Protein AF-A0A957IN04-F1 (afdb_monomer)

Nearest PDB structures (foldseek):
  3pqu-assembly2_B  TM=4.146E-01  e=4.219E-02  Actinobacillus suis
  4o3w-assembly2_B  TM=1.949E-01  e=1.206E-02  Actinobacillus suis
  3q63-assembly2_D  TM=2.835E-01  e=2.648E+00  Mesorhizobium japonicum MAFF 303099
  5zyh-assembly1_A  TM=1.661E-01  e=1.536E+00  Homo sapiens
  5jjd-assembly1_B  TM=1.671E-01  e=2.952E+00  Homo sapiens

Secondary structure (DSSP, 8-state):
-----THHHHHHHHHHHHHHHHHHHHHHHTS-----PPPPHHHHHHHHHHHHHHH-EEEEEEEEEEEEPPPSSGGGTTPPPEEEEEEEEEEEETTTTEEEEEEEESS---GGGSEEEEEETTEEEEEETTSPPEE-SS-GGGTSS---GGGGGGGEEEEEEEEEEEEEETTEEEEEEEEEEEE-HHHHHHHHHHHHHHHHHHHSS--TT--TTHHHHHHT-EEEEEEEE-TTS-EEEEEEEEEEPP-SSS--EEEEEEEEEE---HHHHHHHT--TTT-HHHHHHHHHHHHHHHTTTTHHHHHHHHHHHHHHHHHGGGTTSHHHHHHHHHHHHHHHHHHHHHHHHHHHHHHHHHHHHHHHHHHHHHHHHHHHHHHHHHHS----TTS-TT--------PPPP--

pLDDT: mean 75.29, std 16.5, range [38.5, 97.94]

Foldseek 3Di:
DDDDDPVVVVVLVVVVVVVVVVVVVVVVVPPPPPPPDPQDLLRLLVVQLVLLVLLQWWKKKKKKWKWFDFDDDPVCVPPHIDIWIKIKIKIGHNVQQKIKMWIAGHDDDPSLQTWIWIDGPQWIWIDHRPDDTHTDPDRVVVCDDPVDPSVQSVQWAPKDWPAWDWDDDPNDIWIWTKIKTWGQLQVVLVVNVVVQVVVCVVPVDGDDPDDPCVSVQSNPKIKMKMFIATPVSHTQKIWMWIWTCQDPRTHIMIMIMIMGMDDRNVVSSVLCPDDCVRPVPSVCVSVVVVCVPPVPVPVVVVVVVVVVVVVCSVCVVVVPDPVSVVVVVVVVVVVVVPVVVVVVVVVVVVVVVVVVVVVVVVVVVVVVVVVVVVVVVVPDDPDDVPDDPPPDDDDDDDDDDDDD

Structure (mmCIF, N/CA/C/O backbone):
data_AF-A0A957IN04-F1
#
_entry.id   AF-A0A957IN04-F1
#
loop_
_atom_site.group_PDB
_atom_site.id
_atom_site.type_symbol
_atom_site.label_atom_id
_atom_site.label_alt_id
_atom_site.label_comp_id
_atom_site.label_asym_id
_atom_site.label_entity_id
_atom_site.label_seq_id
_atom_site.pdbx_PDB_ins_code
_atom_site.Cartn_x
_atom_site.Cartn_y
_atom_site.Cartn_z
_atom_site.occupancy
_atom_site.B_iso_or_equiv
_atom_site.auth_seq_id
_atom_site.auth_comp_id
_atom_site.auth_asym_id
_atom_site.auth_atom_id
_atom_site.pdbx_PDB_model_num
ATOM 1 N N . MET A 1 1 ? -44.283 29.683 58.180 1.00 41.00 1 MET A N 1
ATOM 2 C CA . MET A 1 1 ? -43.416 28.486 58.233 1.00 41.00 1 MET A CA 1
ATOM 3 C C . MET A 1 1 ? -44.244 27.278 57.811 1.00 41.00 1 MET A C 1
ATOM 5 O O . MET A 1 1 ? -45.027 26.793 58.610 1.00 41.00 1 MET A O 1
ATOM 9 N N . PHE A 1 2 ? -44.159 26.854 56.546 1.00 43.94 2 PHE A N 1
ATOM 10 C CA . PHE A 1 2 ? -44.842 25.647 56.056 1.00 43.94 2 PHE A CA 1
ATOM 11 C C . PHE A 1 2 ? -43.823 24.509 55.990 1.00 43.94 2 PHE A C 1
ATOM 13 O O . PHE A 1 2 ? -42.879 24.555 55.201 1.00 43.94 2 PHE A O 1
ATOM 20 N N . ASN A 1 3 ? -44.003 23.530 56.871 1.00 47.72 3 ASN A N 1
ATOM 21 C CA . ASN A 1 3 ? -43.130 22.378 57.038 1.00 47.72 3 ASN A CA 1
ATOM 22 C C . ASN A 1 3 ? -43.321 21.441 55.830 1.00 47.72 3 ASN A C 1
ATOM 24 O O . ASN A 1 3 ? -44.349 20.777 55.708 1.00 47.72 3 ASN A O 1
ATOM 28 N N . ARG A 1 4 ? -42.384 21.446 54.872 1.00 50.44 4 ARG A N 1
ATOM 29 C CA . ARG A 1 4 ? -42.437 20.538 53.715 1.00 50.44 4 ARG A CA 1
ATOM 30 C C . ARG A 1 4 ? -42.126 19.118 54.185 1.00 50.44 4 ARG A C 1
ATOM 32 O O . ARG A 1 4 ? -41.017 18.842 54.634 1.00 50.44 4 ARG A O 1
ATOM 39 N N . HIS A 1 5 ? -43.121 18.242 54.062 1.00 53.00 5 HIS A N 1
ATOM 40 C CA . HIS A 1 5 ? -43.076 16.844 54.473 1.00 53.00 5 HIS A CA 1
ATOM 41 C C . HIS A 1 5 ? -41.862 16.086 53.890 1.00 53.00 5 HIS A C 1
ATOM 43 O O . HIS A 1 5 ? -41.675 16.081 52.670 1.00 53.00 5 HIS A O 1
ATOM 49 N N . PRO A 1 6 ? -41.078 15.371 54.721 1.00 58.12 6 PRO A N 1
ATOM 50 C CA . PRO A 1 6 ? -39.941 14.558 54.272 1.00 58.12 6 PRO A CA 1
ATOM 51 C C . PRO A 1 6 ? -40.350 13.395 53.351 1.00 58.12 6 PRO A C 1
ATOM 53 O O . PRO A 1 6 ? -39.536 12.932 52.554 1.00 58.12 6 PRO A O 1
ATOM 56 N N . GLN A 1 7 ? -41.623 12.983 53.375 1.00 57.06 7 GLN A N 1
ATOM 57 C CA . GLN A 1 7 ? -42.146 11.931 52.498 1.00 57.06 7 GLN A CA 1
ATOM 58 C C . GLN A 1 7 ? -42.123 12.303 51.008 1.00 57.06 7 GLN A C 1
ATOM 60 O O . GLN A 1 7 ? -41.959 11.428 50.162 1.00 57.06 7 GLN A O 1
ATOM 65 N N . GLN A 1 8 ? -42.187 13.592 50.655 1.00 57.28 8 GLN A N 1
ATOM 66 C CA . GLN A 1 8 ? -42.202 14.002 49.246 1.00 57.28 8 GLN A CA 1
ATOM 67 C C . GLN A 1 8 ? -40.839 13.808 48.553 1.00 57.28 8 GLN A C 1
ATOM 69 O O . GLN A 1 8 ? -40.781 13.615 47.341 1.00 57.28 8 GLN A O 1
ATOM 74 N N . LYS A 1 9 ? -39.734 13.818 49.317 1.00 56.03 9 LYS A N 1
ATOM 75 C CA . LYS A 1 9 ? -38.379 13.606 48.779 1.00 56.03 9 LYS A CA 1
ATOM 76 C C . LYS A 1 9 ? -38.093 12.134 48.467 1.00 56.03 9 LYS A C 1
ATOM 78 O O . LYS A 1 9 ? -37.394 11.858 47.496 1.00 56.03 9 LYS A O 1
ATOM 83 N N . GLN A 1 10 ? -38.646 11.204 49.250 1.00 63.47 10 GLN A N 1
ATOM 84 C CA . GLN A 1 10 ? -38.440 9.761 49.061 1.00 63.47 10 GLN A CA 1
ATOM 85 C C . GLN A 1 10 ? -39.217 9.210 47.859 1.00 63.47 10 GLN A C 1
ATOM 87 O O . GLN A 1 10 ? -38.678 8.405 47.099 1.00 63.47 10 GLN A O 1
ATOM 92 N N . VAL A 1 11 ? -40.438 9.704 47.627 1.00 67.88 11 VAL A N 1
ATOM 93 C CA . VAL A 1 11 ? -41.235 9.341 46.440 1.00 67.88 11 VAL A CA 1
ATOM 94 C C . VAL A 1 11 ? -40.554 9.820 45.151 1.00 67.88 11 VAL A C 1
ATOM 96 O O . VAL A 1 11 ? -40.585 9.138 44.134 1.00 67.88 11 VAL A O 1
ATOM 99 N N . PHE A 1 12 ? -39.861 10.963 45.193 1.00 63.31 12 PHE A N 1
ATOM 100 C CA . PHE A 1 12 ? -39.153 11.488 44.024 1.00 63.31 12 PHE A CA 1
ATOM 101 C C . PHE A 1 12 ? -37.894 10.674 43.670 1.00 63.31 12 PHE A C 1
ATOM 103 O O . PHE A 1 12 ? -37.643 10.424 42.496 1.00 63.31 12 PHE A O 1
ATOM 110 N N . HIS A 1 13 ? -37.126 10.212 44.667 1.00 67.19 13 HIS A N 1
ATOM 111 C CA . HIS A 1 13 ? -35.928 9.387 44.433 1.00 67.19 13 HIS A CA 1
ATOM 112 C C . HIS A 1 13 ? -36.269 7.987 43.911 1.00 67.19 13 HIS A C 1
ATOM 114 O O . HIS A 1 13 ? -35.572 7.462 43.047 1.00 67.19 13 HIS A O 1
ATOM 120 N N . THR A 1 14 ? -37.352 7.391 44.411 1.00 73.44 14 THR A N 1
ATOM 121 C CA . THR A 1 14 ? -37.814 6.068 43.960 1.00 73.44 14 THR A CA 1
ATOM 122 C C . THR A 1 14 ? -38.352 6.113 42.532 1.00 73.44 14 THR A C 1
ATOM 124 O O . THR A 1 14 ? -38.001 5.252 41.729 1.00 73.44 14 THR A O 1
ATOM 127 N N . LEU A 1 15 ? -39.110 7.154 42.172 1.00 70.88 15 LEU A N 1
ATOM 128 C CA . LEU A 1 15 ? -39.570 7.352 40.794 1.00 70.88 15 LEU A CA 1
ATOM 129 C C . LEU A 1 15 ? -38.396 7.591 39.825 1.00 70.88 15 LEU A C 1
ATOM 131 O O . LEU A 1 15 ? -38.400 7.074 38.711 1.00 70.88 15 LEU A O 1
ATOM 135 N N . LEU A 1 16 ? -37.368 8.329 40.263 1.00 65.62 16 LEU A N 1
ATOM 136 C CA . LEU A 1 16 ? -36.158 8.597 39.479 1.00 65.62 16 LEU A CA 1
ATOM 137 C C . LEU A 1 16 ? -35.373 7.312 39.181 1.00 65.62 16 LEU A C 1
ATOM 139 O O . LEU A 1 16 ? -34.995 7.086 38.036 1.00 65.62 16 LEU A O 1
ATOM 143 N N . LEU A 1 17 ? -35.166 6.459 40.188 1.00 74.62 17 LEU A N 1
ATOM 144 C CA . LEU A 1 17 ? -34.492 5.167 40.021 1.00 74.62 17 LEU A CA 1
ATOM 145 C C . LEU A 1 17 ? -35.247 4.247 39.057 1.00 74.62 17 LEU A C 1
ATOM 147 O O . LEU A 1 17 ? -34.619 3.596 38.228 1.00 74.62 17 LEU A O 1
ATOM 151 N N . PHE A 1 18 ? -36.581 4.239 39.109 1.00 74.06 18 PHE A N 1
ATOM 152 C CA . PHE A 1 18 ? -37.403 3.458 38.182 1.00 74.06 18 PHE A CA 1
ATOM 153 C C . PHE A 1 18 ? -37.329 3.967 36.741 1.00 74.06 18 PHE A C 1
ATOM 155 O O . PHE A 1 18 ? -37.261 3.163 35.815 1.00 74.06 18 PHE A O 1
ATOM 162 N N . ILE A 1 19 ? -37.304 5.286 36.539 1.00 71.75 19 ILE A N 1
ATOM 163 C CA . ILE A 1 19 ? -37.141 5.872 35.203 1.00 71.75 19 ILE A CA 1
ATOM 164 C C . ILE A 1 19 ? -35.739 5.575 34.666 1.00 71.75 19 ILE A C 1
ATOM 166 O O . ILE A 1 19 ? -35.604 5.199 33.507 1.00 71.75 19 ILE A O 1
ATOM 170 N N . LEU A 1 20 ? -34.704 5.682 35.502 1.00 69.38 20 LEU A N 1
ATOM 171 C CA . LEU A 1 20 ? -33.326 5.409 35.094 1.00 69.38 20 LEU A CA 1
ATOM 172 C C . LEU A 1 20 ? -33.128 3.926 34.750 1.00 69.38 20 LEU A C 1
ATOM 174 O O . LEU A 1 20 ? -32.541 3.614 33.719 1.00 69.38 20 LEU A O 1
ATOM 178 N N . ALA A 1 21 ? -33.696 3.022 35.553 1.00 74.12 21 ALA A N 1
ATOM 179 C CA . ALA A 1 21 ? -33.711 1.591 35.269 1.00 74.12 21 ALA A CA 1
ATOM 180 C C . ALA A 1 21 ? -34.519 1.264 34.004 1.00 74.12 21 ALA A C 1
ATOM 182 O O . ALA A 1 21 ? -34.068 0.465 33.194 1.00 74.12 21 ALA A O 1
ATOM 183 N N . GLY A 1 22 ? -35.673 1.906 33.794 1.00 72.88 22 GLY A N 1
ATOM 184 C CA . GLY A 1 22 ? -36.505 1.714 32.602 1.00 72.88 22 GLY A CA 1
ATOM 185 C C . GLY A 1 22 ? -35.842 2.210 31.316 1.00 72.88 22 GLY A C 1
ATOM 186 O O . GLY A 1 22 ? -35.911 1.534 30.294 1.00 72.88 22 GLY A O 1
ATOM 187 N N . VAL A 1 23 ? -35.141 3.346 31.369 1.00 70.62 23 VAL A N 1
ATOM 188 C CA . VAL A 1 23 ? -34.337 3.850 30.244 1.00 70.62 23 VAL A CA 1
ATOM 189 C C . VAL A 1 23 ? -33.183 2.898 29.950 1.00 70.62 23 VAL A C 1
ATOM 191 O O . VAL A 1 23 ? -32.968 2.566 28.790 1.00 70.62 23 VAL A O 1
ATOM 194 N N . LEU A 1 24 ? -32.494 2.400 30.980 1.00 66.88 24 LEU A N 1
ATOM 195 C CA . LEU A 1 24 ? -31.391 1.452 30.818 1.00 66.88 24 LEU A CA 1
ATOM 196 C C . LEU A 1 24 ? -31.878 0.108 30.249 1.00 66.88 24 LEU A C 1
ATOM 198 O O . LEU A 1 24 ? -31.228 -0.457 29.377 1.00 66.88 24 LEU A O 1
ATOM 202 N N . LEU A 1 25 ? -33.060 -0.359 30.660 1.00 68.88 25 LEU A N 1
ATOM 203 C CA . LEU A 1 25 ? -33.671 -1.590 30.153 1.00 68.88 25 LEU A CA 1
ATOM 204 C C . LEU A 1 25 ? -34.158 -1.447 28.700 1.00 68.88 25 LEU A C 1
ATOM 206 O O . LEU A 1 25 ? -33.911 -2.334 27.890 1.00 68.88 25 LEU A O 1
ATOM 210 N N . CYS A 1 26 ? -34.789 -0.319 28.344 1.00 62.50 26 CYS A N 1
ATOM 211 C CA . CYS A 1 26 ? -35.135 -0.006 26.952 1.00 62.50 26 CYS A CA 1
ATOM 212 C C . CYS A 1 26 ? -33.887 0.121 26.069 1.00 62.50 26 CYS A C 1
ATOM 214 O O . CYS A 1 26 ? -33.928 -0.274 24.909 1.00 62.50 26 CYS A O 1
ATOM 216 N N . PHE A 1 27 ? -32.778 0.627 26.613 1.00 58.69 27 PHE A N 1
ATOM 217 C CA . PHE A 1 27 ? -31.505 0.714 25.899 1.00 58.69 27 PHE A CA 1
ATOM 218 C C . PHE A 1 27 ? -30.914 -0.677 25.625 1.00 58.69 27 PHE A C 1
ATOM 220 O O . PHE A 1 27 ? -30.469 -0.942 24.515 1.00 58.69 27 PHE A O 1
ATOM 227 N N . VAL A 1 28 ? -30.986 -1.595 26.599 1.00 58.12 28 VAL A N 1
ATOM 228 C CA . VAL A 1 28 ? -30.556 -2.998 26.435 1.00 58.12 28 VAL A CA 1
ATOM 229 C C . VAL A 1 28 ? -31.433 -3.748 25.425 1.00 58.12 28 VAL A C 1
ATOM 231 O O . VAL A 1 28 ? -30.924 -4.571 24.674 1.00 58.12 28 VAL A O 1
ATOM 234 N N . TRP A 1 29 ? -32.733 -3.448 25.363 1.00 52.91 29 TRP A N 1
ATOM 235 C CA . TRP A 1 29 ? -33.657 -4.056 24.394 1.00 52.91 29 TRP A CA 1
ATOM 236 C C . TRP A 1 29 ? -33.545 -3.497 22.971 1.00 52.91 29 TRP A C 1
ATOM 238 O O . TRP A 1 29 ? -33.971 -4.159 22.030 1.00 52.91 29 TRP A O 1
ATOM 248 N N . GLN A 1 30 ? -32.982 -2.298 22.805 1.00 44.50 30 GLN A N 1
ATOM 249 C CA . GLN A 1 30 ? -32.695 -1.713 21.491 1.00 44.50 30 GLN A CA 1
ATOM 250 C C . GLN A 1 30 ? -31.316 -2.081 20.948 1.00 44.50 30 GLN A C 1
ATOM 252 O O . GLN A 1 30 ? -31.015 -1.727 19.809 1.00 44.50 30 GLN A O 1
ATOM 257 N N . LEU A 1 31 ? -30.487 -2.793 21.719 1.00 45.50 31 LEU A N 1
ATOM 258 C CA . LEU A 1 31 ? -29.291 -3.398 21.154 1.00 45.50 31 LEU A CA 1
ATOM 259 C C . LEU A 1 31 ? -29.764 -4.430 20.127 1.00 45.50 31 LEU A C 1
ATOM 261 O O . LEU A 1 31 ? -30.459 -5.375 20.513 1.00 45.50 31 LEU A O 1
ATOM 265 N N . PRO A 1 32 ? -29.449 -4.254 18.831 1.00 40.72 32 PRO A N 1
ATOM 266 C CA . PRO A 1 32 ? -29.736 -5.289 17.862 1.00 40.72 32 PRO A CA 1
ATOM 267 C C . PRO A 1 32 ? -29.052 -6.551 18.385 1.00 40.72 32 PRO A C 1
ATOM 269 O O . PRO A 1 32 ? -27.839 -6.565 18.599 1.00 40.72 32 PRO A O 1
ATOM 272 N N . MET A 1 33 ? -29.838 -7.597 18.651 1.00 42.28 33 MET A N 1
ATOM 273 C CA . MET A 1 33 ? -29.318 -8.957 18.658 1.00 42.28 33 MET A CA 1
ATOM 274 C C . MET A 1 33 ? -28.765 -9.149 17.251 1.00 42.28 33 MET A C 1
ATOM 276 O O . MET A 1 33 ? -29.520 -9.473 16.337 1.00 42.28 33 MET A O 1
ATOM 280 N N . ALA A 1 34 ? -27.493 -8.800 17.062 1.00 42.94 34 ALA A N 1
ATOM 281 C CA . ALA A 1 34 ? -26.789 -8.972 15.814 1.00 42.94 34 ALA A CA 1
ATOM 282 C C . ALA A 1 34 ? -26.789 -10.474 15.558 1.00 42.94 34 ALA A C 1
ATOM 284 O O . ALA A 1 34 ? -26.017 -11.224 16.156 1.00 42.94 34 ALA A O 1
ATOM 285 N N . GLN A 1 35 ? -27.736 -10.928 14.741 1.00 38.50 35 GLN A N 1
ATOM 286 C CA . GLN A 1 35 ? -27.555 -12.182 14.047 1.00 38.50 35 GLN A CA 1
ATOM 287 C C . GLN A 1 35 ? -26.264 -11.988 13.259 1.00 38.50 35 GLN A C 1
ATOM 289 O O . GLN A 1 35 ? -26.112 -10.983 12.563 1.00 38.50 35 GLN A O 1
ATOM 294 N N . ALA A 1 36 ? -25.285 -12.853 13.510 1.00 43.59 36 ALA A N 1
ATOM 295 C CA . ALA A 1 36 ? -24.046 -12.866 12.759 1.00 43.59 36 ALA A CA 1
ATOM 296 C C . ALA A 1 36 ? -24.399 -13.324 11.342 1.00 43.59 36 ALA A C 1
ATOM 298 O O . ALA A 1 36 ? -24.334 -14.511 11.039 1.00 43.59 36 ALA A O 1
ATOM 299 N N . ASP A 1 37 ? -24.883 -12.391 10.523 1.00 54.25 37 ASP A N 1
ATOM 300 C CA . ASP A 1 37 ? -24.938 -12.576 9.083 1.00 54.25 37 ASP A CA 1
ATOM 301 C C . ASP A 1 37 ? -23.511 -12.870 8.611 1.00 54.25 37 ASP A C 1
ATOM 303 O O . ASP A 1 37 ? -22.544 -12.292 9.123 1.00 54.25 37 ASP A O 1
ATOM 307 N N . GLU A 1 38 ? -23.374 -13.805 7.671 1.00 66.50 38 GLU A N 1
ATOM 308 C CA . GLU A 1 38 ? -22.085 -14.077 7.043 1.00 66.50 38 GLU A CA 1
ATOM 309 C C . GLU A 1 38 ? -21.549 -12.768 6.458 1.00 66.50 38 GLU A C 1
ATOM 311 O O . GLU A 1 38 ? -22.226 -12.099 5.670 1.00 66.50 38 GLU A O 1
ATOM 316 N N . ALA A 1 39 ? -20.356 -12.371 6.907 1.00 77.81 39 ALA A N 1
ATOM 317 C CA . ALA A 1 39 ? -19.742 -11.128 6.479 1.00 77.81 39 ALA A CA 1
ATOM 318 C C . ALA A 1 39 ? -19.610 -11.131 4.954 1.00 77.81 39 ALA A C 1
ATOM 320 O O . ALA A 1 39 ? -19.131 -12.099 4.359 1.00 77.81 39 ALA A O 1
ATOM 321 N N . THR A 1 40 ? -20.032 -10.047 4.310 1.00 86.38 40 THR A N 1
ATOM 322 C CA . THR A 1 40 ? -19.880 -9.939 2.859 1.00 86.38 40 THR A CA 1
ATOM 323 C C . THR A 1 40 ? -18.392 -9.887 2.497 1.00 86.38 40 THR A C 1
ATOM 325 O O . THR A 1 40 ? -17.592 -9.383 3.291 1.00 86.38 40 THR A O 1
ATOM 328 N N . PRO A 1 41 ? -17.978 -10.326 1.293 1.00 88.12 41 PRO A N 1
ATOM 329 C CA . PRO A 1 41 ? -16.576 -10.236 0.871 1.00 88.12 41 PRO A CA 1
ATOM 330 C C . PRO A 1 41 ? -15.987 -8.820 1.015 1.00 88.12 41 PRO A C 1
ATOM 332 O O . PRO A 1 41 ? -14.833 -8.647 1.399 1.00 88.12 41 PRO A O 1
ATOM 335 N N . GLN A 1 42 ? -16.810 -7.792 0.788 1.00 84.94 42 GLN A N 1
ATOM 336 C CA . GLN A 1 42 ? -16.463 -6.387 1.006 1.00 84.94 42 GLN A CA 1
ATOM 337 C C . GLN A 1 42 ? -16.123 -6.100 2.476 1.00 84.94 42 GLN A C 1
ATOM 339 O O . GLN A 1 42 ? -15.127 -5.438 2.762 1.00 84.94 42 GLN A O 1
ATOM 344 N N . GLN A 1 43 ? -16.935 -6.599 3.413 1.00 84.56 43 GLN A N 1
ATOM 345 C CA . GLN A 1 43 ? -16.684 -6.451 4.847 1.00 84.56 43 GLN A CA 1
ATOM 346 C C . GLN A 1 43 ? -15.423 -7.201 5.274 1.00 84.56 43 GLN A C 1
ATOM 348 O O . GLN A 1 43 ? -14.658 -6.667 6.072 1.00 84.56 43 GLN A O 1
ATOM 353 N N . VAL A 1 44 ? -15.176 -8.389 4.713 1.00 88.19 44 VAL A N 1
ATOM 354 C CA . VAL A 1 44 ? -13.981 -9.185 5.020 1.00 88.19 44 VAL A CA 1
ATOM 355 C C . VAL A 1 44 ? -12.703 -8.462 4.591 1.00 88.19 44 VAL A C 1
ATOM 357 O O . VAL A 1 44 ? -11.786 -8.340 5.397 1.00 88.19 44 VAL A O 1
ATOM 360 N N . ILE A 1 45 ? -12.638 -7.917 3.371 1.00 88.12 45 ILE A N 1
ATOM 361 C CA . ILE A 1 45 ? -11.457 -7.156 2.923 1.00 88.12 45 ILE A CA 1
ATOM 362 C C . ILE A 1 45 ? -11.266 -5.877 3.748 1.00 88.12 45 ILE A C 1
ATOM 364 O O . ILE A 1 45 ? -10.145 -5.575 4.161 1.00 88.12 45 ILE A O 1
ATOM 368 N N . ALA A 1 46 ? -12.345 -5.141 4.030 1.00 85.94 46 ALA A N 1
ATOM 369 C CA . ALA A 1 46 ? -12.272 -3.946 4.8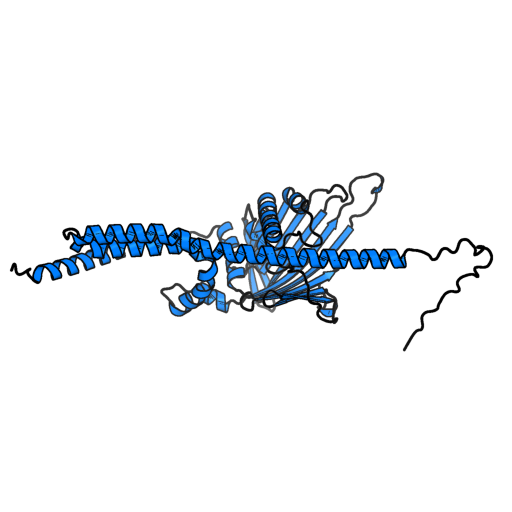70 1.00 85.94 46 ALA A CA 1
ATOM 370 C C . ALA A 1 46 ? -11.769 -4.279 6.285 1.00 85.94 46 ALA A C 1
ATOM 372 O O . ALA A 1 46 ? -10.938 -3.559 6.843 1.00 85.94 46 ALA A O 1
ATOM 373 N N . GLN A 1 47 ? -12.229 -5.400 6.845 1.00 87.31 47 GLN A N 1
ATOM 374 C CA . GLN A 1 47 ? -11.764 -5.909 8.127 1.00 87.31 47 GLN A CA 1
ATOM 375 C C . GLN A 1 47 ? -10.296 -6.338 8.062 1.00 87.31 47 GLN A C 1
ATOM 377 O O . GLN A 1 47 ? -9.544 -5.981 8.958 1.00 87.31 47 GLN A O 1
ATOM 382 N N . ALA A 1 48 ? -9.863 -7.040 7.015 1.00 89.88 48 ALA A N 1
ATOM 383 C CA . ALA A 1 48 ? -8.472 -7.455 6.844 1.00 89.88 48 ALA A CA 1
ATO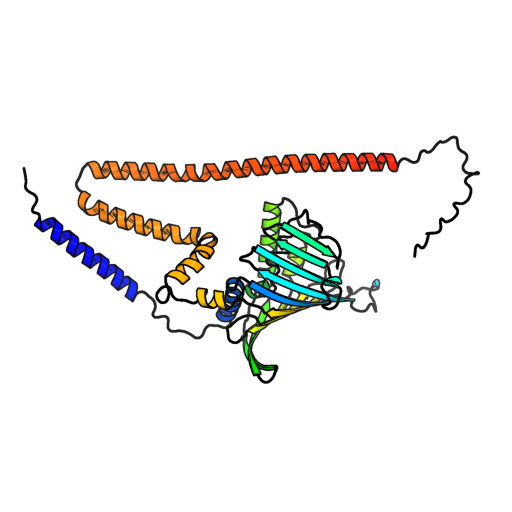M 384 C C . ALA A 1 48 ? -7.518 -6.254 6.786 1.00 89.88 48 ALA A C 1
ATOM 386 O O . ALA A 1 48 ? -6.481 -6.245 7.453 1.00 89.88 48 ALA A O 1
ATOM 387 N N . TRP A 1 49 ? -7.896 -5.205 6.044 1.00 88.12 49 TRP A N 1
ATOM 388 C CA . TRP A 1 49 ? -7.161 -3.941 6.033 1.00 88.12 49 TRP A CA 1
ATOM 389 C C . TRP A 1 49 ? -7.086 -3.345 7.441 1.00 88.12 49 TRP A C 1
ATOM 391 O O . TRP A 1 49 ? -5.992 -3.054 7.922 1.00 88.12 49 TRP A O 1
ATOM 401 N N . GLN A 1 50 ? -8.222 -3.233 8.135 1.00 85.38 50 GLN A N 1
ATOM 402 C CA . GLN A 1 50 ? -8.277 -2.683 9.490 1.00 85.38 50 GLN A CA 1
ATOM 403 C C . GLN A 1 50 ? -7.434 -3.495 10.485 1.00 85.38 50 GLN A C 1
ATOM 405 O O . GLN A 1 50 ? -6.681 -2.910 11.255 1.00 85.38 50 GLN A O 1
ATOM 410 N N . LEU A 1 51 ? -7.489 -4.828 10.433 1.00 88.56 51 LEU A N 1
ATOM 411 C CA . LEU A 1 51 ? -6.700 -5.725 11.280 1.00 88.56 51 LEU A CA 1
ATOM 412 C C . LEU A 1 51 ? -5.195 -5.541 11.057 1.00 88.56 51 LEU A C 1
ATOM 414 O O . LEU A 1 51 ? -4.435 -5.496 12.025 1.00 88.56 51 LEU A O 1
ATOM 418 N N . ALA A 1 52 ? -4.766 -5.370 9.804 1.00 87.94 52 ALA A N 1
ATOM 419 C CA . ALA A 1 52 ? -3.381 -5.036 9.487 1.00 87.94 52 ALA A CA 1
ATOM 420 C C . ALA A 1 52 ? -2.979 -3.656 10.039 1.00 87.94 52 ALA A C 1
ATOM 422 O O . ALA A 1 52 ? -1.877 -3.497 10.559 1.00 87.94 52 ALA A O 1
ATOM 423 N N . GLN A 1 53 ? -3.869 -2.656 9.985 1.00 83.75 53 GLN A N 1
ATOM 424 C CA . GLN A 1 53 ? -3.595 -1.350 10.594 1.00 83.75 53 GLN A CA 1
ATOM 425 C C . GLN A 1 53 ? -3.519 -1.442 12.131 1.00 83.75 53 GLN A C 1
ATOM 427 O O . GLN A 1 53 ? -2.645 -0.814 12.735 1.00 83.75 53 GLN A O 1
ATOM 432 N N . ASP A 1 54 ? -4.406 -2.230 12.743 1.00 84.50 54 ASP A N 1
ATOM 433 C CA . ASP A 1 54 ? -4.552 -2.396 14.192 1.00 84.50 54 ASP A CA 1
ATOM 434 C C . ASP A 1 54 ? -3.447 -3.255 14.809 1.00 84.50 54 ASP A C 1
ATOM 436 O O . ASP A 1 54 ? -3.109 -3.060 15.981 1.00 84.50 54 ASP A O 1
ATOM 440 N N . SER A 1 55 ? -2.824 -4.154 14.037 1.00 89.81 55 SER A N 1
ATOM 441 C CA . SER A 1 55 ? -1.613 -4.850 14.485 1.00 89.81 55 SER A CA 1
ATOM 442 C C . SER A 1 55 ? -0.533 -3.843 14.884 1.00 89.81 55 SER A C 1
ATOM 444 O O . SER A 1 55 ? 0.274 -4.111 15.768 1.00 89.81 55 SER A O 1
ATOM 446 N N . GLY A 1 56 ? -0.512 -2.661 14.257 1.00 84.94 56 GLY A N 1
ATOM 447 C CA . GLY A 1 56 ? 0.435 -1.582 14.520 1.00 84.94 56 GLY A CA 1
ATOM 448 C C . GLY A 1 56 ? 1.878 -1.889 14.128 1.00 84.94 56 GLY A C 1
ATOM 449 O O . GLY A 1 56 ? 2.653 -0.954 13.983 1.00 84.94 56 GLY A O 1
ATOM 450 N N . ARG A 1 57 ? 2.232 -3.159 13.925 1.00 90.88 57 ARG A N 1
ATOM 451 C CA . ARG A 1 57 ? 3.538 -3.608 13.461 1.00 90.88 57 ARG A CA 1
ATOM 452 C C . ARG A 1 57 ? 3.382 -4.746 12.467 1.00 90.88 57 ARG A C 1
ATOM 454 O O . ARG A 1 57 ? 2.619 -5.681 12.731 1.00 90.88 57 ARG A O 1
ATOM 461 N N . TYR A 1 58 ? 4.089 -4.647 11.350 1.00 92.69 58 TYR A N 1
ATOM 462 C CA . TYR A 1 58 ? 4.173 -5.666 10.306 1.00 92.69 58 TYR A CA 1
ATOM 463 C C . TYR A 1 58 ? 5.355 -5.374 9.378 1.00 92.69 58 TYR A C 1
ATOM 465 O O . TYR A 1 58 ? 5.939 -4.290 9.402 1.00 92.69 58 TYR A O 1
ATOM 473 N N . ALA A 1 59 ? 5.713 -6.362 8.569 1.00 94.12 59 ALA A N 1
ATOM 474 C CA . ALA A 1 59 ? 6.702 -6.242 7.513 1.00 94.12 59 ALA A CA 1
ATOM 475 C C . ALA A 1 59 ? 6.110 -6.738 6.195 1.00 94.12 59 ALA A C 1
ATOM 477 O O . ALA A 1 59 ? 5.166 -7.536 6.196 1.00 94.12 59 ALA A O 1
ATOM 478 N N . PHE A 1 60 ? 6.657 -6.259 5.085 1.00 93.38 60 PHE A N 1
ATOM 479 C CA . PHE A 1 60 ? 6.280 -6.749 3.774 1.00 93.38 60 PHE A CA 1
ATOM 480 C C . PHE A 1 60 ? 7.426 -6.667 2.772 1.00 93.38 60 PHE A C 1
ATOM 482 O O . PHE A 1 60 ? 8.201 -5.712 2.776 1.00 93.38 60 PHE A O 1
ATOM 489 N N . ASP A 1 61 ? 7.478 -7.656 1.889 1.00 94.44 61 ASP A N 1
ATOM 490 C CA . ASP A 1 61 ? 8.360 -7.695 0.729 1.00 94.44 61 ASP A CA 1
ATOM 491 C C . ASP A 1 61 ? 7.507 -7.504 -0.518 1.00 94.44 61 ASP A C 1
ATOM 493 O O . ASP A 1 61 ? 6.435 -8.089 -0.628 1.00 94.44 61 ASP A O 1
ATOM 497 N N . SER A 1 62 ? 7.951 -6.671 -1.448 1.00 92.12 62 SER A N 1
ATOM 498 C CA . SER A 1 62 ? 7.243 -6.338 -2.677 1.00 92.12 62 SER A CA 1
ATOM 499 C C . SER A 1 62 ? 8.149 -6.463 -3.886 1.00 92.12 62 SER A C 1
ATOM 501 O O . SER A 1 62 ? 9.294 -6.016 -3.870 1.00 92.12 62 SER A O 1
ATOM 503 N N . GLN A 1 63 ? 7.601 -7.006 -4.962 1.00 94.19 63 GLN A N 1
ATOM 504 C CA . GLN A 1 63 ? 8.205 -7.013 -6.281 1.00 94.19 63 GLN A CA 1
ATOM 505 C C . GLN A 1 63 ? 7.300 -6.258 -7.249 1.00 94.19 63 GLN A C 1
ATOM 507 O O . GLN A 1 63 ? 6.084 -6.455 -7.263 1.00 94.19 63 GLN A O 1
ATOM 512 N N . ILE A 1 64 ? 7.912 -5.402 -8.057 1.00 91.56 64 ILE A N 1
ATOM 513 C CA . ILE A 1 64 ? 7.255 -4.597 -9.077 1.00 91.56 64 ILE A CA 1
ATOM 514 C C . ILE A 1 64 ? 7.879 -4.972 -10.413 1.00 91.56 64 ILE A C 1
ATOM 516 O O . ILE A 1 64 ? 9.067 -4.743 -10.629 1.00 91.56 64 ILE A O 1
ATOM 520 N N . ASP A 1 65 ? 7.087 -5.561 -11.296 1.00 94.69 65 ASP A N 1
ATOM 521 C CA . ASP A 1 65 ? 7.453 -5.839 -12.679 1.00 94.69 65 ASP A CA 1
ATOM 522 C C . ASP A 1 65 ? 6.710 -4.847 -13.573 1.00 94.69 65 ASP A C 1
ATOM 524 O O . ASP A 1 65 ? 5.484 -4.857 -13.631 1.00 94.69 65 ASP A O 1
ATOM 528 N N . GLN A 1 66 ? 7.443 -3.978 -14.259 1.00 92.50 66 GLN A N 1
ATOM 529 C CA . GLN A 1 66 ? 6.898 -2.952 -15.138 1.00 92.50 66 GLN A CA 1
ATOM 530 C C . GLN A 1 66 ? 7.330 -3.217 -16.579 1.00 92.50 66 GLN A C 1
ATOM 532 O O . GLN A 1 66 ? 8.514 -3.390 -16.863 1.00 92.50 66 GLN A O 1
ATOM 537 N N . THR A 1 67 ? 6.378 -3.180 -17.505 1.00 94.81 67 THR A N 1
ATOM 538 C CA . THR A 1 67 ? 6.628 -3.273 -18.942 1.00 94.81 67 THR A CA 1
ATOM 539 C C . THR A 1 67 ? 6.126 -2.012 -19.633 1.00 94.81 67 THR A C 1
ATOM 541 O O . THR A 1 67 ? 4.925 -1.741 -19.666 1.00 94.81 67 THR A O 1
ATOM 544 N N . VAL A 1 68 ? 7.045 -1.251 -20.224 1.00 92.25 68 VAL A N 1
ATOM 545 C CA . VAL A 1 68 ? 6.743 -0.040 -20.992 1.00 92.25 68 VAL A CA 1
ATOM 546 C C . VAL A 1 68 ? 6.783 -0.366 -22.480 1.00 92.25 68 VAL A C 1
ATOM 548 O O . VAL A 1 68 ? 7.823 -0.703 -23.052 1.00 92.25 68 VAL A O 1
ATOM 551 N N . TYR A 1 69 ? 5.636 -0.245 -23.134 1.00 92.62 69 TYR A N 1
ATOM 552 C CA . TYR A 1 69 ? 5.495 -0.431 -24.569 1.00 92.62 69 TYR A CA 1
ATOM 553 C C . TYR A 1 69 ? 5.809 0.886 -25.280 1.00 92.62 69 TYR A C 1
ATOM 555 O O . TYR A 1 69 ? 5.211 1.907 -24.945 1.00 92.62 69 TYR A O 1
ATOM 563 N N . PRO A 1 70 ? 6.696 0.903 -26.289 1.00 90.94 70 PRO A N 1
ATOM 564 C CA . PRO A 1 70 ? 6.942 2.098 -27.082 1.00 90.94 70 PRO A CA 1
ATOM 565 C C . PRO A 1 70 ? 5.664 2.596 -27.764 1.00 90.94 70 PRO A C 1
ATOM 567 O O . PRO A 1 70 ? 4.850 1.804 -28.244 1.00 90.94 70 PRO A O 1
ATOM 570 N N . GLN A 1 71 ? 5.501 3.917 -27.856 1.00 90.44 71 GLN A N 1
ATOM 571 C CA . GLN A 1 71 ? 4.380 4.509 -28.583 1.00 90.44 71 GLN A CA 1
ATOM 572 C C . GLN A 1 71 ? 4.416 4.064 -30.059 1.00 90.44 71 GLN A C 1
ATOM 574 O O . GLN A 1 71 ? 5.489 4.135 -30.673 1.00 90.44 71 GLN A O 1
ATOM 579 N N . PRO A 1 72 ? 3.282 3.650 -30.660 1.00 87.62 72 PRO A N 1
ATOM 580 C CA . PRO A 1 72 ? 3.235 3.266 -32.068 1.00 87.62 72 PRO A CA 1
ATOM 581 C C . PRO A 1 72 ? 3.643 4.427 -32.989 1.00 87.62 72 PRO A C 1
ATOM 583 O O . PRO A 1 72 ? 2.883 5.370 -33.200 1.00 87.62 72 PRO A O 1
ATOM 586 N N . SER A 1 73 ? 4.853 4.369 -33.547 1.00 89.62 73 SER A N 1
ATOM 587 C CA . SER A 1 73 ? 5.387 5.380 -34.465 1.00 89.62 73 SER A CA 1
ATOM 588 C C . SER A 1 73 ? 6.413 4.766 -35.423 1.00 89.62 73 SER A C 1
ATOM 590 O O . SER A 1 73 ? 6.970 3.699 -35.159 1.00 89.62 73 SER A O 1
ATOM 592 N N . LEU A 1 74 ? 6.714 5.461 -36.527 1.00 91.00 74 LEU A N 1
ATOM 593 C CA . LEU A 1 74 ? 7.784 5.047 -37.446 1.00 91.00 74 LEU A CA 1
ATOM 594 C C . LEU A 1 74 ? 9.164 5.042 -36.768 1.00 91.00 74 LEU A C 1
ATOM 596 O O . LEU A 1 74 ? 10.005 4.221 -37.119 1.00 91.00 74 LEU A O 1
ATOM 600 N N . THR A 1 75 ? 9.394 5.924 -35.789 1.00 90.31 75 THR A N 1
ATOM 601 C CA . THR A 1 75 ? 10.660 6.001 -35.041 1.00 90.31 75 THR A CA 1
ATOM 602 C C . THR A 1 75 ? 10.816 4.886 -34.007 1.00 90.31 75 THR A C 1
ATOM 604 O O . THR A 1 75 ? 11.941 4.559 -33.642 1.00 90.31 75 THR A O 1
ATOM 607 N N . ASN A 1 76 ? 9.712 4.274 -33.567 1.00 88.94 76 ASN A N 1
ATOM 608 C CA . ASN A 1 76 ? 9.698 3.158 -32.618 1.00 88.94 76 ASN A CA 1
ATOM 609 C C . ASN A 1 76 ? 9.440 1.794 -33.286 1.00 88.94 76 ASN A C 1
ATOM 611 O O . ASN A 1 76 ? 9.308 0.786 -32.591 1.00 88.94 76 ASN A O 1
ATOM 615 N N . ALA A 1 77 ? 9.362 1.732 -34.620 1.00 90.38 77 ALA A N 1
ATOM 616 C CA . ALA A 1 77 ? 9.099 0.492 -35.342 1.00 90.38 77 ALA A CA 1
ATOM 617 C C . ALA A 1 77 ? 10.174 -0.569 -35.036 1.00 90.38 77 ALA A C 1
ATOM 619 O O . ALA A 1 77 ? 11.364 -0.349 -35.246 1.00 90.38 77 ALA A O 1
ATOM 620 N N . GLY A 1 78 ? 9.743 -1.730 -34.533 1.00 90.25 78 GLY A N 1
ATOM 621 C CA . GLY A 1 78 ? 10.637 -2.829 -34.150 1.00 90.25 78 GLY A CA 1
ATOM 622 C C . GLY A 1 78 ? 11.342 -2.654 -32.800 1.00 90.25 78 GLY A C 1
ATOM 623 O O . GLY A 1 78 ? 12.134 -3.519 -32.429 1.00 90.25 78 GLY A O 1
ATOM 624 N N . ARG A 1 79 ? 11.060 -1.580 -32.047 1.00 91.38 79 ARG A N 1
ATOM 625 C CA . ARG A 1 79 ? 11.592 -1.401 -30.693 1.00 91.38 79 ARG A CA 1
ATOM 626 C C . ARG A 1 79 ? 10.887 -2.368 -29.730 1.00 91.38 79 ARG A C 1
ATOM 628 O O . ARG A 1 79 ? 9.654 -2.371 -29.695 1.00 91.38 79 ARG A O 1
ATOM 635 N N . PRO A 1 80 ? 11.625 -3.194 -28.970 1.00 93.12 80 PRO A N 1
ATOM 636 C CA . PRO A 1 80 ? 11.013 -4.076 -27.986 1.00 93.12 80 PRO A CA 1
ATOM 637 C C . PRO A 1 80 ? 10.451 -3.268 -26.802 1.00 93.12 80 PRO A C 1
ATOM 639 O O . PRO A 1 80 ? 10.888 -2.134 -26.583 1.00 93.12 80 PRO A O 1
ATOM 642 N N . PRO A 1 81 ? 9.509 -3.842 -26.033 1.00 93.31 81 PRO A N 1
ATOM 643 C CA . PRO A 1 81 ? 9.128 -3.306 -24.732 1.00 93.31 81 PRO A CA 1
ATOM 644 C C . PRO A 1 81 ? 10.332 -3.206 -23.792 1.00 93.31 81 PRO A C 1
ATOM 646 O O . PRO A 1 81 ? 11.202 -4.082 -23.810 1.00 93.31 81 PRO A O 1
ATOM 649 N N . ASP A 1 82 ? 10.361 -2.155 -22.977 1.00 92.62 82 ASP A N 1
ATOM 650 C CA . ASP A 1 82 ? 11.314 -2.027 -21.876 1.00 92.62 82 ASP A CA 1
ATOM 651 C C . ASP A 1 82 ? 10.739 -2.709 -20.634 1.00 92.62 82 ASP A C 1
ATOM 653 O O . ASP A 1 82 ? 9.580 -2.480 -20.291 1.00 92.62 82 ASP A O 1
ATOM 657 N N . ASN A 1 83 ? 11.529 -3.564 -19.987 1.00 94.19 83 ASN A N 1
ATOM 658 C CA . ASN A 1 83 ? 11.111 -4.301 -18.799 1.00 94.19 83 ASN A CA 1
ATOM 659 C C . ASN A 1 83 ? 11.965 -3.857 -17.623 1.00 94.19 83 ASN A C 1
ATOM 661 O O . ASN A 1 83 ? 13.174 -4.089 -17.604 1.00 94.19 83 ASN A O 1
ATOM 665 N N . GLN A 1 84 ? 11.316 -3.266 -16.634 1.00 89.88 84 GLN A N 1
ATOM 666 C CA . GLN A 1 84 ? 11.940 -2.792 -15.414 1.00 89.88 84 GLN A CA 1
ATOM 667 C C . GLN A 1 84 ? 11.430 -3.637 -14.260 1.00 89.88 84 GLN A C 1
ATOM 669 O O . GLN A 1 84 ? 10.247 -3.965 -14.181 1.00 89.88 84 GLN A O 1
ATOM 674 N N . ARG A 1 85 ? 12.338 -4.013 -13.367 1.00 92.56 85 ARG A N 1
ATOM 675 C CA . ARG A 1 85 ? 11.987 -4.721 -12.145 1.00 92.56 85 ARG A CA 1
ATOM 676 C C . ARG A 1 85 ? 12.499 -3.921 -10.974 1.00 92.56 85 ARG A C 1
ATOM 678 O O . ARG A 1 85 ? 13.628 -3.453 -11.008 1.00 92.56 85 ARG A O 1
ATOM 685 N N . MET A 1 86 ? 11.680 -3.796 -9.948 1.00 89.75 86 MET A N 1
ATOM 686 C CA . MET A 1 86 ? 12.069 -3.193 -8.686 1.00 89.75 86 MET A CA 1
ATOM 687 C C . MET A 1 86 ? 11.652 -4.121 -7.559 1.00 89.75 86 MET A C 1
ATOM 689 O O . MET A 1 86 ? 10.618 -4.789 -7.638 1.00 89.75 86 MET A O 1
ATOM 693 N N . ALA A 1 87 ? 12.438 -4.136 -6.495 1.00 92.25 87 ALA A N 1
ATOM 694 C CA . ALA A 1 87 ? 12.067 -4.799 -5.262 1.00 92.25 87 ALA A CA 1
ATOM 695 C C . ALA A 1 87 ? 12.067 -3.796 -4.117 1.00 92.25 87 ALA A C 1
ATOM 697 O O . ALA A 1 87 ? 12.849 -2.844 -4.093 1.00 92.25 87 ALA A O 1
ATOM 698 N N . LEU A 1 88 ? 11.184 -4.030 -3.160 1.00 90.31 88 LEU A N 1
ATOM 699 C CA . LEU A 1 88 ? 11.030 -3.208 -1.979 1.00 90.31 88 LEU A CA 1
ATOM 700 C C . LEU A 1 88 ? 10.778 -4.102 -0.773 1.00 90.31 88 LEU A C 1
ATOM 702 O O . LEU A 1 88 ? 9.960 -5.003 -0.843 1.00 90.31 88 LEU A O 1
ATOM 706 N N . ALA A 1 89 ? 11.446 -3.835 0.337 1.00 92.56 89 ALA A N 1
ATOM 707 C CA . ALA A 1 89 ? 11.166 -4.464 1.619 1.00 92.56 89 ALA A CA 1
ATOM 708 C C . ALA A 1 89 ? 10.889 -3.367 2.629 1.00 92.56 89 ALA A C 1
ATOM 710 O O . ALA A 1 89 ? 11.574 -2.347 2.630 1.00 92.56 89 ALA A O 1
ATOM 711 N N . ALA A 1 90 ? 9.905 -3.570 3.488 1.00 90.56 90 ALA A N 1
ATOM 712 C CA . ALA A 1 90 ? 9.528 -2.589 4.483 1.00 90.56 90 ALA A CA 1
ATOM 713 C C . ALA A 1 90 ? 9.235 -3.246 5.827 1.00 90.56 90 ALA A C 1
ATOM 715 O O . ALA A 1 90 ? 8.658 -4.329 5.910 1.00 90.56 90 ALA A O 1
ATOM 716 N N . GLN A 1 91 ? 9.610 -2.551 6.892 1.00 92.25 91 GLN A N 1
ATOM 717 C CA . GLN A 1 91 ? 9.248 -2.862 8.266 1.00 92.25 91 GLN A CA 1
ATOM 718 C C . GLN A 1 91 ? 8.596 -1.626 8.862 1.00 92.25 91 GLN A C 1
ATOM 720 O O . GLN A 1 91 ? 9.168 -0.539 8.816 1.00 92.25 91 GLN A O 1
ATOM 725 N N . VAL A 1 92 ? 7.396 -1.790 9.404 1.00 88.44 92 VAL A N 1
ATOM 726 C CA . VAL A 1 92 ? 6.592 -0.694 9.941 1.00 88.44 92 VAL A CA 1
ATOM 727 C C . VAL A 1 92 ? 6.269 -0.999 11.395 1.00 88.44 92 VAL A C 1
ATOM 729 O O . VAL A 1 92 ? 5.746 -2.071 11.696 1.00 88.44 92 VAL A O 1
ATOM 732 N N . ASP A 1 93 ? 6.538 -0.049 12.287 1.00 89.12 93 ASP A N 1
ATOM 733 C CA . ASP A 1 93 ? 6.058 -0.028 13.668 1.00 89.12 93 ASP A CA 1
ATOM 734 C C . ASP A 1 93 ? 5.439 1.343 13.959 1.00 89.12 93 ASP A C 1
ATOM 736 O O . ASP A 1 93 ? 6.103 2.337 14.250 1.00 89.12 93 ASP A O 1
ATOM 740 N N . LYS A 1 94 ? 4.113 1.397 13.885 1.00 82.81 94 LYS A N 1
ATOM 741 C CA . LYS A 1 94 ? 3.329 2.616 14.094 1.00 82.81 94 LYS A CA 1
ATOM 742 C C . LYS A 1 94 ? 3.366 3.113 15.531 1.00 82.81 94 LYS A C 1
ATOM 744 O O . LYS A 1 94 ? 3.049 4.267 15.778 1.00 82.81 94 LYS A O 1
ATOM 749 N N . VAL A 1 95 ? 3.681 2.243 16.485 1.00 83.94 95 VAL A N 1
ATOM 750 C CA . VAL A 1 95 ? 3.711 2.581 17.915 1.00 83.94 95 VAL A CA 1
ATOM 751 C C . VAL A 1 95 ? 4.999 3.288 18.249 1.00 83.94 95 VAL A C 1
ATOM 753 O O . VAL A 1 95 ? 4.996 4.268 18.984 1.00 83.94 95 VAL A O 1
ATOM 756 N N . ALA A 1 96 ? 6.089 2.754 17.707 1.00 86.69 96 ALA A N 1
ATOM 757 C CA . ALA A 1 96 ? 7.402 3.349 17.804 1.00 86.69 96 ALA A CA 1
ATOM 758 C C . ALA A 1 96 ? 7.574 4.536 16.839 1.00 86.69 96 ALA A C 1
ATOM 760 O O . ALA A 1 96 ? 8.608 5.195 16.891 1.00 86.69 96 ALA A O 1
ATOM 761 N N . GLU A 1 97 ? 6.585 4.799 15.974 1.00 83.25 97 GLU A N 1
ATOM 762 C CA . GLU A 1 97 ? 6.664 5.771 14.877 1.00 83.25 97 GLU A CA 1
ATOM 763 C C . GLU A 1 97 ? 7.918 5.548 14.022 1.00 83.25 97 GLU A C 1
ATOM 765 O O . GLU A 1 97 ? 8.623 6.492 13.644 1.00 83.25 97 GLU A O 1
ATOM 770 N N . THR A 1 98 ? 8.209 4.273 13.747 1.00 87.00 98 THR A N 1
ATOM 771 C CA . THR A 1 98 ? 9.345 3.862 12.934 1.00 87.00 98 THR A CA 1
ATOM 772 C C . THR A 1 98 ? 8.904 3.144 11.669 1.00 87.00 98 THR A C 1
ATOM 774 O O . THR A 1 98 ? 7.957 2.352 11.648 1.00 87.00 98 THR A O 1
ATOM 777 N N . ALA A 1 99 ? 9.611 3.431 10.585 1.00 87.81 99 ALA A N 1
ATOM 778 C CA . ALA A 1 99 ? 9.506 2.695 9.341 1.00 87.81 99 ALA A CA 1
ATOM 779 C C . ALA A 1 99 ? 10.896 2.579 8.722 1.00 87.81 99 ALA A C 1
ATOM 781 O O . ALA A 1 99 ? 11.627 3.563 8.655 1.00 87.81 99 ALA A O 1
ATOM 782 N N . GLU A 1 100 ? 11.263 1.397 8.252 1.00 90.75 100 GLU A N 1
ATOM 783 C CA . GLU A 1 100 ? 12.465 1.196 7.447 1.00 90.75 100 GLU A CA 1
ATOM 784 C C . GLU A 1 100 ? 12.053 0.548 6.135 1.00 90.75 100 GLU A C 1
ATOM 786 O O . GLU A 1 100 ? 11.355 -0.463 6.136 1.00 90.75 100 GLU A O 1
ATOM 791 N N . ILE A 1 101 ? 12.445 1.158 5.023 1.00 90.19 101 ILE A N 1
ATOM 792 C CA . ILE A 1 101 ? 12.106 0.724 3.675 1.00 90.19 101 ILE A CA 1
ATOM 793 C C . ILE A 1 101 ? 13.396 0.625 2.875 1.00 90.19 101 ILE A C 1
ATOM 795 O O . ILE A 1 101 ? 14.130 1.604 2.761 1.00 90.19 101 ILE A O 1
ATOM 799 N N . THR A 1 102 ? 13.659 -0.529 2.281 1.00 92.00 102 THR A N 1
ATOM 800 C CA . THR A 1 102 ? 14.783 -0.735 1.373 1.00 92.00 102 THR A CA 1
ATOM 801 C C . THR A 1 102 ? 14.279 -0.974 -0.040 1.00 92.00 102 THR A C 1
ATOM 803 O O . THR A 1 102 ? 13.370 -1.770 -0.250 1.00 92.00 102 THR A O 1
ATOM 806 N N . PHE A 1 103 ? 14.893 -0.293 -1.003 1.00 90.69 103 PHE A N 1
ATOM 807 C CA . PHE A 1 103 ? 14.609 -0.382 -2.428 1.00 90.69 103 PHE A CA 1
ATOM 808 C C . PHE A 1 103 ? 15.804 -0.989 -3.155 1.00 90.69 103 PHE A C 1
ATOM 810 O O . PHE A 1 103 ? 16.948 -0.602 -2.899 1.00 90.69 103 PHE A O 1
ATOM 817 N N . TRP A 1 104 ? 15.534 -1.871 -4.110 1.00 91.44 104 TRP A N 1
ATOM 818 C CA . TRP A 1 104 ? 16.525 -2.403 -5.038 1.00 91.44 104 TRP A CA 1
ATOM 819 C C . TRP A 1 104 ? 16.060 -2.192 -6.473 1.00 91.44 104 TRP A C 1
ATOM 821 O O . TRP A 1 104 ? 14.894 -2.424 -6.799 1.00 91.44 104 TRP A O 1
ATOM 831 N N . ASP A 1 105 ? 17.000 -1.795 -7.327 1.00 87.00 105 ASP A N 1
ATOM 832 C CA . ASP A 1 105 ? 16.838 -1.897 -8.773 1.00 87.00 105 ASP A CA 1
ATOM 833 C C . ASP A 1 105 ? 17.059 -3.364 -9.173 1.00 87.00 105 ASP A C 1
ATOM 835 O O . ASP A 1 105 ? 18.114 -3.950 -8.913 1.00 87.00 105 ASP A O 1
ATOM 839 N N . GLY A 1 106 ? 16.030 -3.994 -9.730 1.00 88.00 106 GLY A N 1
ATOM 840 C CA . GLY A 1 106 ? 15.984 -5.422 -10.006 1.00 88.00 106 GLY A CA 1
ATOM 841 C C . GLY A 1 106 ? 15.327 -6.245 -8.896 1.00 88.00 106 GLY A C 1
ATOM 842 O O . GLY A 1 106 ? 14.204 -5.984 -8.473 1.00 88.00 106 GLY A O 1
ATOM 843 N N . VAL A 1 107 ? 15.988 -7.331 -8.498 1.00 87.25 107 VAL A N 1
ATOM 844 C CA . VAL A 1 107 ? 15.457 -8.299 -7.524 1.00 87.25 107 VAL A CA 1
ATOM 845 C C . VAL A 1 107 ? 15.850 -7.927 -6.100 1.00 87.25 107 VAL A C 1
ATOM 847 O O . VAL A 1 107 ? 16.854 -7.253 -5.882 1.00 87.25 107 VAL A O 1
ATOM 850 N N . GLN A 1 108 ? 15.082 -8.416 -5.125 1.00 85.62 108 GLN A N 1
ATOM 851 C CA . GLN A 1 108 ? 15.408 -8.227 -3.718 1.00 85.62 108 GLN A CA 1
ATOM 852 C C . GLN A 1 108 ? 16.800 -8.792 -3.418 1.00 85.62 108 GLN A C 1
ATOM 854 O O . GLN A 1 108 ? 17.115 -9.934 -3.766 1.00 85.62 108 GLN A O 1
ATOM 859 N N . GLY A 1 109 ? 17.624 -7.972 -2.775 1.00 84.44 109 GLY A N 1
ATOM 860 C CA . GLY A 1 109 ? 18.995 -8.303 -2.421 1.00 84.44 109 GLY A CA 1
ATOM 861 C C . GLY A 1 109 ? 19.276 -8.084 -0.942 1.00 84.44 109 GLY A C 1
ATOM 862 O O . GLY A 1 109 ? 18.378 -7.926 -0.115 1.00 84.44 109 GLY A O 1
ATOM 863 N N . LEU A 1 110 ? 20.561 -8.055 -0.601 1.00 83.94 110 LEU A N 1
ATOM 864 C CA . LEU A 1 110 ? 20.983 -7.631 0.732 1.00 83.94 110 LEU A CA 1
ATOM 865 C C . LEU A 1 110 ? 20.707 -6.128 0.898 1.00 83.94 110 LEU A C 1
ATOM 867 O O . LEU A 1 110 ? 20.874 -5.387 -0.074 1.00 83.94 110 LEU A O 1
ATOM 871 N N . PRO A 1 111 ? 20.364 -5.635 2.103 1.00 81.31 111 PRO A N 1
ATOM 872 C CA . PRO A 1 111 ? 20.140 -4.202 2.328 1.00 81.31 111 PRO A CA 1
ATOM 873 C C . PRO A 1 111 ? 21.309 -3.312 1.881 1.00 81.31 111 PRO A C 1
ATOM 875 O O . PRO A 1 111 ? 21.112 -2.202 1.401 1.00 81.31 111 PRO A O 1
ATOM 878 N N . GLU A 1 112 ? 22.528 -3.849 1.948 1.00 85.50 112 GLU A N 1
ATOM 879 C CA . GLU A 1 112 ? 23.780 -3.225 1.503 1.00 85.50 112 GLU A CA 1
ATOM 880 C C . GLU A 1 112 ? 23.870 -2.976 -0.014 1.00 85.50 112 GLU A C 1
ATOM 882 O O . GLU A 1 112 ? 24.773 -2.287 -0.478 1.00 85.50 112 GLU A O 1
ATOM 887 N N . GLN A 1 113 ? 22.951 -3.537 -0.797 1.00 88.56 113 GLN A N 1
ATOM 888 C CA . GLN A 1 113 ? 22.866 -3.365 -2.251 1.00 88.56 113 GLN A CA 1
ATOM 889 C C . GLN A 1 113 ? 21.719 -2.432 -2.654 1.00 88.56 113 GLN A C 1
ATOM 891 O O . GLN A 1 113 ? 21.518 -2.190 -3.841 1.00 88.56 113 GLN A O 1
ATOM 896 N N . GLY A 1 114 ? 20.947 -1.945 -1.680 1.00 88.38 114 GLY A N 1
ATOM 897 C CA . GLY A 1 114 ? 19.765 -1.128 -1.904 1.00 88.38 114 GLY A CA 1
ATOM 898 C C . GLY A 1 114 ? 19.898 0.284 -1.348 1.00 88.38 114 GLY A C 1
ATOM 899 O O . GLY A 1 114 ? 20.825 0.620 -0.605 1.00 88.38 114 GLY A O 1
ATOM 900 N N . MET A 1 115 ? 18.925 1.120 -1.687 1.00 90.12 115 MET A N 1
ATOM 901 C CA . MET A 1 115 ? 18.692 2.385 -1.000 1.00 90.12 115 MET A CA 1
ATOM 902 C C . MET A 1 115 ? 17.776 2.115 0.187 1.00 90.12 115 MET A C 1
ATOM 904 O O . MET A 1 115 ? 16.662 1.641 -0.003 1.00 90.12 115 MET A O 1
ATOM 908 N N . THR A 1 116 ? 18.216 2.422 1.402 1.00 91.81 116 THR A N 1
ATOM 909 C CA . THR A 1 116 ? 17.368 2.307 2.594 1.00 91.81 116 THR A CA 1
ATOM 910 C C . THR A 1 116 ? 16.935 3.687 3.048 1.00 91.81 116 THR A C 1
ATOM 912 O O . THR A 1 116 ? 17.781 4.550 3.271 1.00 91.81 116 THR A O 1
ATOM 915 N N . ILE A 1 117 ? 15.633 3.882 3.210 1.00 88.62 117 ILE A N 1
ATOM 916 C CA . ILE A 1 117 ? 15.036 5.030 3.880 1.00 88.62 117 ILE A CA 1
ATOM 917 C C . ILE A 1 117 ? 14.547 4.559 5.242 1.00 88.62 117 ILE A C 1
ATOM 919 O O . ILE A 1 117 ? 13.857 3.551 5.351 1.00 88.62 117 ILE A O 1
ATOM 923 N N . ARG A 1 118 ? 14.900 5.298 6.284 1.00 89.75 118 ARG A N 1
ATOM 924 C CA . ARG A 1 118 ? 14.454 5.052 7.647 1.00 89.75 118 ARG A CA 1
ATOM 925 C C . ARG A 1 118 ? 13.801 6.305 8.189 1.00 89.75 118 ARG A C 1
ATOM 927 O O . ARG A 1 118 ? 14.411 7.370 8.173 1.00 89.75 118 ARG A O 1
ATOM 934 N N . THR A 1 119 ? 12.592 6.157 8.699 1.00 85.75 119 THR A N 1
ATOM 935 C CA . THR A 1 119 ? 11.838 7.200 9.378 1.00 85.75 119 THR A CA 1
ATOM 936 C C . THR A 1 119 ? 11.739 6.840 10.852 1.00 85.75 119 THR A C 1
ATOM 938 O O . THR A 1 119 ? 11.316 5.739 11.187 1.00 85.75 119 THR A O 1
ATOM 941 N N . GLU A 1 120 ? 12.129 7.758 11.732 1.00 85.94 120 GLU A N 1
ATOM 942 C CA . GLU A 1 120 ? 11.985 7.627 13.185 1.00 85.94 120 GLU A CA 1
ATOM 943 C C . GLU A 1 120 ? 11.490 8.963 13.752 1.00 85.94 120 GLU A C 1
ATOM 945 O O . GLU A 1 120 ? 12.130 9.998 13.547 1.00 85.94 120 GLU A O 1
ATOM 950 N N . ASN A 1 121 ? 10.363 8.960 14.475 1.00 80.44 121 ASN A N 1
ATOM 951 C CA . ASN A 1 121 ? 9.772 10.162 15.093 1.00 80.44 121 ASN A CA 1
ATOM 952 C C . ASN A 1 121 ? 9.587 11.328 14.095 1.00 80.44 121 ASN A C 1
ATOM 954 O O . ASN A 1 121 ? 9.953 12.475 14.371 1.00 80.44 121 ASN A O 1
ATOM 958 N N . GLY A 1 122 ? 9.108 11.015 12.888 1.00 73.62 122 GLY A N 1
ATOM 959 C CA . GLY A 1 122 ? 8.876 11.998 11.825 1.00 73.62 122 GLY A CA 1
ATOM 960 C C . GLY A 1 122 ? 10.137 12.559 11.159 1.00 73.62 122 GLY A C 1
ATOM 961 O O . GLY A 1 122 ? 10.033 13.504 10.385 1.00 73.62 122 GLY A O 1
ATOM 962 N N . ARG A 1 123 ? 11.330 12.010 11.434 1.00 80.19 123 ARG A N 1
ATOM 963 C CA . ARG A 1 123 ? 12.567 12.353 10.715 1.00 80.19 123 ARG A CA 1
ATOM 964 C C . ARG A 1 123 ? 12.967 11.220 9.795 1.00 80.19 123 ARG A C 1
ATOM 966 O O . ARG A 1 123 ? 13.123 10.093 10.257 1.00 80.19 123 ARG A O 1
ATOM 973 N N . SER A 1 124 ? 13.187 11.540 8.525 1.00 84.19 124 SER A N 1
ATOM 974 C CA . SER A 1 124 ? 13.622 10.567 7.527 1.00 84.19 124 SER A CA 1
ATOM 975 C C . SER A 1 124 ? 15.114 10.705 7.237 1.00 84.19 124 SER A C 1
ATOM 977 O O . SER A 1 124 ? 15.662 11.800 7.108 1.00 84.19 124 SER A O 1
ATOM 979 N N . GLN A 1 125 ? 15.786 9.570 7.145 1.00 89.94 125 GLN A N 1
ATOM 980 C CA . GLN A 1 125 ? 17.177 9.449 6.743 1.00 89.94 125 GLN A CA 1
ATOM 981 C C . GLN A 1 125 ? 17.258 8.452 5.600 1.00 89.94 125 GLN A C 1
ATOM 983 O O . GLN A 1 125 ? 16.489 7.494 5.558 1.00 89.94 125 GLN A O 1
ATOM 988 N N . ARG A 1 126 ? 18.206 8.644 4.691 1.00 89.88 126 ARG A N 1
ATOM 989 C CA . ARG A 1 126 ? 18.510 7.679 3.638 1.00 89.88 126 ARG A CA 1
ATOM 990 C C . ARG A 1 126 ? 19.953 7.215 3.728 1.00 89.88 126 ARG A C 1
ATOM 992 O O . ARG A 1 126 ? 20.814 7.949 4.197 1.00 89.88 126 ARG A O 1
ATOM 999 N N . ARG A 1 127 ? 20.223 6.023 3.221 1.00 91.69 127 ARG A N 1
ATOM 1000 C CA . ARG A 1 127 ? 21.574 5.548 2.918 1.00 91.69 127 ARG A CA 1
ATOM 1001 C C . ARG A 1 127 ? 21.552 4.714 1.647 1.00 91.69 127 ARG A C 1
ATOM 1003 O O . ARG A 1 127 ? 20.553 4.054 1.356 1.00 91.69 127 ARG A O 1
ATOM 1010 N N . PHE A 1 128 ? 22.668 4.701 0.932 1.00 89.56 128 PHE A N 1
ATOM 1011 C CA . PHE A 1 128 ? 22.908 3.760 -0.158 1.00 89.56 128 PHE A CA 1
ATOM 1012 C C . PHE A 1 128 ? 23.889 2.696 0.316 1.00 89.56 128 PHE A C 1
ATOM 1014 O O . PHE A 1 128 ? 25.006 3.005 0.734 1.00 89.56 128 PHE A O 1
ATOM 1021 N N . GLY A 1 129 ? 23.452 1.442 0.277 1.00 89.31 129 GLY A N 1
ATOM 1022 C CA . GLY A 1 129 ? 24.223 0.304 0.742 1.00 89.31 129 GLY A CA 1
ATOM 1023 C C . GLY A 1 129 ? 24.735 0.450 2.175 1.00 89.31 129 GLY A C 1
ATOM 1024 O O . GLY A 1 129 ? 23.956 0.657 3.105 1.00 89.31 129 GLY A O 1
ATOM 1025 N N . THR A 1 130 ? 26.051 0.342 2.358 1.00 89.69 130 THR A N 1
ATOM 1026 C CA . THR A 1 130 ? 26.730 0.521 3.656 1.00 89.69 130 THR A CA 1
ATOM 1027 C C . THR A 1 130 ? 27.226 1.949 3.898 1.00 89.69 130 THR A C 1
ATOM 1029 O O . THR A 1 130 ? 28.052 2.155 4.785 1.00 89.69 130 THR A O 1
ATOM 1032 N N . GLY A 1 131 ? 26.797 2.918 3.086 1.00 90.81 131 GLY A N 1
ATOM 1033 C CA . GLY A 1 131 ? 27.159 4.323 3.255 1.00 90.81 131 GLY A CA 1
ATOM 1034 C C . GLY A 1 131 ? 26.602 4.938 4.541 1.00 90.81 131 GLY A C 1
ATOM 1035 O O . GLY A 1 131 ? 25.785 4.337 5.248 1.00 90.81 131 GLY A O 1
ATOM 1036 N N . ASP A 1 132 ? 27.040 6.163 4.823 1.00 93.88 132 ASP A N 1
ATOM 1037 C CA . ASP A 1 132 ? 26.553 6.926 5.968 1.00 93.88 132 ASP A CA 1
ATOM 1038 C C . ASP A 1 132 ? 25.078 7.313 5.797 1.00 93.88 132 ASP A C 1
ATOM 1040 O O . ASP A 1 132 ? 24.569 7.488 4.687 1.00 93.88 132 ASP A O 1
ATOM 1044 N N . TRP A 1 133 ? 24.381 7.449 6.925 1.00 94.00 133 TRP A N 1
ATOM 1045 C CA . TRP A 1 133 ? 23.018 7.963 6.935 1.00 94.00 133 TRP A CA 1
ATOM 1046 C C . TRP A 1 133 ? 23.018 9.463 6.647 1.00 94.00 133 TRP A C 1
ATOM 1048 O O . TRP A 1 133 ? 23.565 10.259 7.411 1.00 94.00 133 TRP A O 1
ATOM 1058 N N . GLU A 1 134 ? 22.334 9.848 5.580 1.00 91.19 134 GLU A N 1
ATOM 1059 C CA . GLU A 1 134 ? 22.071 11.232 5.214 1.00 91.19 134 GLU A CA 1
ATOM 1060 C C . GLU A 1 134 ? 20.668 11.620 5.677 1.00 91.19 134 GLU A C 1
ATOM 1062 O O . GLU A 1 134 ? 19.685 10.945 5.360 1.00 91.19 134 GLU A O 1
ATOM 1067 N N . THR A 1 135 ? 20.548 12.725 6.411 1.00 88.25 135 THR A N 1
ATOM 1068 C CA . THR A 1 135 ? 19.234 13.291 6.733 1.00 88.25 135 THR A CA 1
ATOM 1069 C C . THR A 1 135 ? 18.565 13.774 5.452 1.00 88.25 135 THR A C 1
ATOM 1071 O O . THR A 1 135 ? 19.141 14.556 4.696 1.00 88.25 135 THR A O 1
ATOM 1074 N N . LEU A 1 136 ? 17.333 13.330 5.225 1.00 77.38 136 LEU A N 1
ATOM 1075 C CA . LEU A 1 136 ? 16.487 13.897 4.189 1.00 77.38 136 LEU A CA 1
ATOM 1076 C C . LEU A 1 136 ? 15.920 15.211 4.731 1.00 77.38 136 LEU A C 1
ATOM 1078 O O . LEU A 1 136 ? 15.157 15.215 5.693 1.00 77.38 136 LEU A O 1
ATOM 1082 N N . ASN A 1 137 ? 16.325 16.333 4.131 1.00 62.03 137 ASN A N 1
ATOM 1083 C CA . ASN A 1 137 ? 15.807 17.663 4.486 1.00 62.03 137 ASN A CA 1
ATOM 1084 C C . ASN A 1 137 ? 14.337 17.851 4.070 1.00 62.03 137 ASN A C 1
ATOM 1086 O O . ASN A 1 137 ? 13.705 18.838 4.440 1.00 62.03 137 ASN A O 1
ATOM 1090 N N . GLU A 1 138 ? 13.790 16.905 3.311 1.00 59.31 138 GLU A N 1
ATOM 1091 C CA . GLU A 1 138 ? 12.392 16.863 2.909 1.00 59.31 138 GLU A CA 1
ATOM 1092 C C . GLU A 1 138 ? 11.681 15.796 3.729 1.00 59.31 138 GLU A C 1
ATOM 1094 O O . GLU A 1 138 ? 12.153 14.658 3.812 1.00 59.31 138 GLU A O 1
ATOM 1099 N N . ASN A 1 139 ? 10.531 16.142 4.312 1.00 53.53 139 ASN A N 1
ATOM 1100 C CA . ASN A 1 139 ? 9.636 15.119 4.830 1.00 53.53 139 ASN A CA 1
ATOM 1101 C C . ASN A 1 139 ? 9.120 14.322 3.634 1.00 53.53 139 ASN A C 1
ATOM 1103 O O . ASN A 1 139 ? 8.165 14.714 2.963 1.00 53.53 139 ASN A O 1
ATOM 1107 N N . THR A 1 140 ? 9.735 13.167 3.394 1.00 53.59 140 THR A N 1
ATOM 1108 C CA . THR A 1 140 ? 9.254 12.116 2.497 1.00 53.59 140 THR A CA 1
ATOM 1109 C C . THR A 1 140 ? 7.940 11.495 2.988 1.00 53.59 140 THR A C 1
ATOM 1111 O O . THR A 1 140 ? 7.659 10.359 2.641 1.00 53.59 140 THR A O 1
ATOM 1114 N N . ASP A 1 141 ? 7.094 12.230 3.724 1.00 50.38 141 ASP A N 1
ATOM 1115 C CA . ASP A 1 141 ? 5.787 11.798 4.243 1.00 50.38 141 ASP A CA 1
ATOM 1116 C C . ASP A 1 141 ? 4.838 11.309 3.136 1.00 50.38 141 ASP A C 1
ATOM 1118 O O . ASP A 1 141 ? 3.923 10.529 3.394 1.00 50.38 141 ASP A O 1
ATOM 1122 N N . LEU A 1 142 ? 5.087 11.699 1.879 1.00 50.41 142 LEU A N 1
ATOM 1123 C CA . LEU A 1 142 ? 4.388 11.159 0.708 1.00 50.41 142 LEU A CA 1
ATOM 1124 C C . LEU A 1 142 ? 4.866 9.763 0.270 1.00 50.41 142 LEU A C 1
ATOM 1126 O O . LEU A 1 142 ? 4.101 9.043 -0.366 1.00 50.41 142 LEU A O 1
ATOM 1130 N N . PHE A 1 143 ? 6.083 9.362 0.645 1.00 51.00 143 PHE A N 1
ATOM 1131 C CA . PHE A 1 143 ? 6.693 8.057 0.359 1.00 51.00 143 PHE A CA 1
ATOM 1132 C C . PHE A 1 143 ? 6.878 7.175 1.620 1.00 51.00 143 PHE A C 1
ATOM 1134 O O . PHE A 1 143 ? 7.070 5.967 1.488 1.00 51.00 143 PHE A O 1
ATOM 1141 N N . ALA A 1 144 ? 6.769 7.739 2.833 1.00 40.00 144 ALA A N 1
ATOM 1142 C CA . ALA A 1 144 ? 6.725 7.065 4.140 1.00 40.00 144 ALA A CA 1
ATOM 1143 C C . ALA A 1 144 ? 6.284 8.071 5.231 1.00 40.00 144 ALA A C 1
ATOM 1145 O O . ALA A 1 144 ? 6.991 9.061 5.352 1.00 40.00 144 ALA A O 1
ATOM 1146 N N . PRO A 1 145 ? 5.215 7.876 6.045 1.00 38.75 145 PRO A N 1
ATOM 1147 C CA . PRO A 1 145 ? 4.514 6.636 6.387 1.00 38.75 145 PRO A CA 1
ATOM 1148 C C . PRO A 1 145 ? 3.037 6.602 5.937 1.00 38.75 145 PRO A C 1
ATOM 1150 O O . PRO A 1 145 ? 2.144 7.206 6.530 1.00 38.75 145 PRO A O 1
ATOM 1153 N N . ASN A 1 146 ? 2.799 5.830 4.877 1.00 49.19 146 ASN A N 1
ATOM 1154 C CA . ASN A 1 146 ? 1.798 4.757 4.738 1.00 49.19 146 ASN A CA 1
ATOM 1155 C C . ASN A 1 146 ? 1.855 4.258 3.281 1.00 49.19 146 ASN A C 1
ATOM 1157 O O . ASN A 1 146 ? 0.816 4.055 2.653 1.00 49.19 146 ASN A O 1
ATOM 1161 N N . ASN A 1 147 ? 3.067 4.089 2.722 1.00 59.38 147 ASN A N 1
ATOM 1162 C CA . ASN A 1 147 ? 3.322 3.421 1.435 1.00 59.38 147 ASN A CA 1
ATOM 1163 C C . ASN A 1 147 ? 3.047 1.911 1.564 1.00 59.38 147 ASN A C 1
ATOM 1165 O O . ASN A 1 147 ? 3.877 1.054 1.290 1.00 59.38 147 ASN A O 1
ATOM 1169 N N . ASP A 1 148 ? 1.884 1.636 2.133 1.00 73.19 148 ASP A N 1
ATOM 1170 C CA . ASP A 1 148 ? 1.311 0.364 2.460 1.00 73.19 148 ASP A CA 1
ATOM 1171 C C . ASP A 1 148 ? 0.545 -0.071 1.218 1.00 73.19 148 ASP A C 1
ATOM 1173 O O . ASP A 1 148 ? -0.450 0.573 0.861 1.00 73.19 148 ASP A O 1
ATOM 1177 N N . PRO A 1 149 ? 0.974 -1.145 0.547 1.00 77.56 149 PRO A N 1
ATOM 1178 C CA . PRO A 1 149 ? 0.270 -1.636 -0.623 1.00 77.56 149 PRO A CA 1
ATOM 1179 C C . PRO A 1 149 ? -1.174 -2.036 -0.313 1.00 77.56 149 PRO A C 1
ATOM 1181 O O . PRO A 1 149 ? -2.025 -2.049 -1.199 1.00 77.56 149 PRO A O 1
ATOM 1184 N N . LEU A 1 150 ? -1.508 -2.265 0.960 1.00 86.25 150 LEU A N 1
ATOM 1185 C CA . LEU A 1 150 ? -2.886 -2.483 1.380 1.00 86.25 150 LEU A CA 1
ATOM 1186 C C . LEU A 1 150 ? -3.783 -1.251 1.161 1.00 86.25 150 LEU A C 1
ATOM 1188 O O . LEU A 1 150 ? -5.002 -1.381 1.236 1.00 86.25 150 LEU A O 1
ATOM 1192 N N . VAL A 1 151 ? -3.241 -0.069 0.833 1.00 81.81 151 VAL A N 1
ATOM 1193 C CA . VAL A 1 151 ? -4.038 1.106 0.434 1.00 81.81 151 VAL A CA 1
ATOM 1194 C C . VAL A 1 151 ? -4.948 0.811 -0.761 1.00 81.81 151 VAL A C 1
ATOM 1196 O O . VAL A 1 151 ? -6.054 1.344 -0.824 1.00 81.81 151 VAL A O 1
ATOM 1199 N N . PHE A 1 152 ? -4.533 -0.076 -1.672 1.00 86.44 152 PHE A N 1
ATOM 1200 C CA . PHE A 1 152 ? -5.341 -0.466 -2.829 1.00 86.44 152 PHE A CA 1
ATOM 1201 C C . PHE A 1 152 ? -6.628 -1.202 -2.430 1.00 86.44 152 PHE A C 1
ATOM 1203 O O . PHE A 1 152 ? -7.603 -1.176 -3.175 1.00 86.44 152 PHE A O 1
ATOM 1210 N N . LEU A 1 153 ? -6.684 -1.781 -1.226 1.00 89.81 153 LEU A N 1
ATOM 1211 C CA . LEU A 1 153 ? -7.900 -2.408 -0.706 1.00 89.81 153 LEU A CA 1
ATOM 1212 C C . LEU A 1 153 ? -9.004 -1.388 -0.393 1.00 89.81 153 LEU A C 1
ATOM 1214 O O . LEU A 1 153 ? -10.176 -1.750 -0.386 1.00 89.81 153 LEU A O 1
ATOM 1218 N N . GLN A 1 154 ? -8.663 -0.109 -0.185 1.00 86.50 154 GLN A N 1
ATOM 1219 C CA . GLN A 1 154 ? -9.654 0.955 0.036 1.00 86.50 154 GLN A CA 1
ATOM 1220 C C . GLN A 1 154 ? -10.453 1.288 -1.228 1.00 86.50 154 GLN A C 1
ATOM 1222 O O . GLN A 1 154 ? -11.555 1.820 -1.133 1.00 86.50 154 GLN A O 1
ATOM 1227 N N . VAL A 1 155 ? -9.894 0.977 -2.399 1.00 90.12 155 VAL A N 1
ATOM 1228 C CA . VAL A 1 155 ? -10.498 1.225 -3.717 1.00 90.12 155 VAL A CA 1
ATOM 1229 C C . VAL A 1 155 ? -10.890 -0.076 -4.420 1.00 90.12 155 VAL A C 1
ATOM 1231 O O . VAL A 1 155 ? -11.166 -0.080 -5.618 1.00 90.12 155 VAL A O 1
ATOM 1234 N N . ALA A 1 156 ? -10.900 -1.191 -3.685 1.00 93.44 156 ALA A N 1
ATOM 1235 C CA . ALA A 1 156 ? -11.297 -2.487 -4.207 1.00 93.44 156 ALA A CA 1
ATOM 1236 C C . ALA A 1 156 ? -12.816 -2.540 -4.418 1.00 93.44 156 ALA A C 1
ATOM 1238 O O . ALA A 1 156 ? -13.613 -2.297 -3.509 1.00 93.44 156 ALA A O 1
ATOM 1239 N N . THR A 1 157 ? -13.221 -2.910 -5.625 1.00 94.94 157 THR A N 1
ATOM 1240 C CA . THR A 1 157 ? -14.617 -3.074 -6.037 1.00 94.94 157 THR A CA 1
ATOM 1241 C C . THR A 1 157 ? -14.824 -4.458 -6.644 1.00 94.94 157 THR A C 1
ATOM 1243 O O . THR A 1 157 ? -13.868 -5.200 -6.857 1.00 94.94 157 THR A O 1
ATOM 1246 N N . ASN A 1 158 ? -16.083 -4.856 -6.859 1.00 95.25 158 ASN A N 1
ATOM 1247 C CA . ASN A 1 158 ? -16.432 -6.168 -7.427 1.00 95.25 158 ASN A CA 1
ATOM 1248 C C . ASN A 1 158 ? -15.752 -7.357 -6.721 1.00 95.25 158 ASN A C 1
ATOM 1250 O O . ASN A 1 158 ? -15.386 -8.346 -7.355 1.00 95.25 158 ASN A O 1
ATOM 1254 N N . ILE A 1 159 ? -15.593 -7.246 -5.397 1.00 95.44 159 ILE A N 1
ATOM 1255 C CA . ILE A 1 159 ? -14.904 -8.239 -4.574 1.00 95.44 159 ILE A CA 1
ATOM 1256 C C . ILE A 1 159 ? -15.660 -9.570 -4.617 1.00 95.44 159 ILE A C 1
ATOM 1258 O O . ILE A 1 159 ? -16.860 -9.622 -4.330 1.00 95.44 159 ILE A O 1
ATOM 1262 N N . GLN A 1 160 ? -14.935 -10.638 -4.937 1.00 95.81 160 GLN A N 1
ATOM 1263 C CA . GLN A 1 160 ? -15.436 -12.007 -5.025 1.00 95.81 160 GLN A CA 1
ATOM 1264 C C . GLN A 1 160 ? -14.562 -12.944 -4.193 1.00 95.81 160 GLN A C 1
ATOM 1266 O O . GLN A 1 160 ? -13.336 -12.823 -4.191 1.00 95.81 160 GLN A O 1
ATOM 1271 N N . ASP A 1 161 ? -15.203 -13.887 -3.505 1.00 95.06 161 ASP A N 1
ATOM 1272 C CA . ASP A 1 161 ? -14.524 -15.013 -2.864 1.00 95.06 161 ASP A CA 1
ATOM 1273 C C . ASP A 1 161 ? -14.084 -16.012 -3.947 1.00 95.06 161 ASP A C 1
ATOM 1275 O O . ASP A 1 161 ? -14.897 -16.502 -4.736 1.00 95.06 161 ASP A O 1
ATOM 1279 N N . ALA A 1 162 ? -12.782 -16.276 -4.005 1.00 95.06 162 ALA A N 1
ATOM 1280 C CA . ALA A 1 162 ? -12.139 -17.172 -4.958 1.00 95.06 162 ALA A CA 1
ATOM 1281 C C . ALA A 1 162 ? -11.707 -18.507 -4.320 1.00 95.06 162 ALA A C 1
ATOM 1283 O O . ALA A 1 162 ? -10.938 -19.261 -4.937 1.00 95.06 162 ALA A O 1
ATOM 1284 N N . GLY A 1 163 ? -12.205 -18.799 -3.115 1.00 93.69 163 GLY A N 1
ATOM 1285 C CA . GLY A 1 163 ? -12.032 -20.046 -2.382 1.00 93.69 163 GLY A CA 1
ATOM 1286 C C . GLY A 1 163 ? -10.786 -20.090 -1.499 1.00 93.69 163 GLY A C 1
ATOM 1287 O O . GLY A 1 163 ? -10.093 -19.097 -1.288 1.00 93.69 163 GLY A O 1
ATOM 1288 N N . VAL A 1 164 ? -10.496 -21.285 -0.983 1.00 94.31 164 VAL A N 1
ATOM 1289 C CA . VAL A 1 164 ? -9.340 -21.548 -0.116 1.00 94.31 164 VAL A CA 1
ATOM 1290 C C . VAL A 1 164 ? -8.179 -22.125 -0.927 1.00 94.31 164 VAL A C 1
ATOM 1292 O O . VAL A 1 164 ? -8.357 -23.059 -1.709 1.00 94.31 164 VAL A O 1
ATOM 1295 N N . ASP A 1 165 ? -6.989 -21.569 -0.722 1.00 93.25 165 ASP A N 1
ATOM 1296 C CA . ASP A 1 165 ? -5.703 -22.037 -1.234 1.00 93.25 165 ASP A CA 1
ATOM 1297 C C . ASP A 1 165 ? -4.906 -22.675 -0.083 1.00 93.25 165 ASP A C 1
ATOM 1299 O O . ASP A 1 165 ? -4.459 -21.980 0.830 1.00 93.25 165 ASP A O 1
ATOM 1303 N N . SER A 1 166 ? -4.743 -24.000 -0.108 1.00 92.19 166 SER A N 1
ATOM 1304 C CA . SER A 1 166 ? -4.019 -24.759 0.920 1.00 92.19 166 SER A CA 1
ATOM 1305 C C . SER A 1 166 ? -2.585 -25.044 0.481 1.00 92.19 166 SER A C 1
ATOM 1307 O O . SER A 1 166 ? -2.347 -25.689 -0.544 1.00 92.19 166 SER A O 1
ATOM 1309 N N . ARG A 1 167 ? -1.604 -24.630 1.286 1.00 89.62 167 ARG A N 1
ATOM 1310 C CA . ARG A 1 167 ? -0.171 -24.806 1.004 1.00 89.62 167 ARG A CA 1
ATOM 1311 C C . ARG A 1 167 ? 0.492 -25.659 2.073 1.00 89.62 167 ARG A C 1
ATOM 1313 O O . ARG A 1 167 ? 0.271 -25.451 3.261 1.00 89.62 167 ARG A O 1
ATOM 1320 N N . GLN A 1 168 ? 1.353 -26.591 1.669 1.00 87.25 168 GLN A N 1
ATOM 1321 C CA . GLN A 1 168 ? 2.177 -27.337 2.620 1.00 87.25 168 GLN A CA 1
ATOM 1322 C C . GLN A 1 168 ? 3.530 -26.657 2.826 1.00 87.25 168 GLN A C 1
ATOM 1324 O O . GLN A 1 168 ? 4.334 -26.578 1.899 1.00 87.25 168 GLN A O 1
ATOM 1329 N N . LEU A 1 169 ? 3.802 -26.215 4.055 1.00 80.94 169 LEU A N 1
ATOM 1330 C CA . LEU A 1 169 ? 5.081 -25.636 4.465 1.00 80.94 169 LEU A CA 1
ATOM 1331 C C . LEU A 1 169 ? 5.618 -26.398 5.680 1.00 80.94 169 LEU A C 1
ATOM 1333 O O . LEU A 1 169 ? 4.974 -26.458 6.723 1.00 80.94 169 LEU A O 1
ATOM 1337 N N . GLY A 1 170 ? 6.796 -27.016 5.549 1.00 74.44 170 GLY A N 1
ATOM 1338 C CA . GLY A 1 170 ? 7.455 -27.698 6.672 1.00 74.44 170 GLY A CA 1
ATOM 1339 C C . GLY A 1 170 ? 6.631 -28.823 7.320 1.00 74.44 170 GLY A C 1
ATOM 1340 O O . GLY A 1 170 ? 6.776 -29.071 8.513 1.00 74.44 170 GLY A O 1
ATOM 1341 N N . GLY A 1 171 ? 5.747 -29.484 6.562 1.00 83.06 171 GLY A N 1
ATOM 1342 C CA . GLY A 1 171 ? 4.852 -30.533 7.070 1.00 83.06 171 GLY A CA 1
ATOM 1343 C C . GLY A 1 171 ? 3.570 -30.023 7.742 1.00 83.06 171 GLY A C 1
ATOM 1344 O O . GLY A 1 171 ? 2.792 -30.833 8.239 1.00 83.06 171 GLY A O 1
ATOM 1345 N N . GLN A 1 172 ? 3.328 -28.710 7.743 1.00 84.38 172 GLN A N 1
ATOM 1346 C CA . GLN A 1 172 ? 2.062 -28.101 8.153 1.00 84.38 172 GLN A CA 1
ATOM 1347 C C . GLN A 1 172 ? 1.271 -27.663 6.918 1.00 84.38 172 GLN A C 1
ATOM 1349 O O . GLN A 1 172 ? 1.858 -27.221 5.931 1.00 84.38 172 GLN A O 1
ATOM 1354 N N . THR A 1 173 ? -0.054 -27.804 6.967 1.00 88.38 173 THR A N 1
ATOM 1355 C CA . THR A 1 173 ? -0.952 -27.240 5.948 1.00 88.38 173 THR A CA 1
ATOM 1356 C C . THR A 1 173 ? -1.398 -25.865 6.422 1.00 88.38 173 THR A C 1
ATOM 1358 O O . THR A 1 173 ? -1.910 -25.740 7.532 1.00 88.38 173 THR A O 1
ATOM 1361 N N . LEU A 1 174 ? -1.145 -24.849 5.605 1.00 90.00 174 LEU A N 1
ATOM 1362 C CA . LEU A 1 174 ? -1.561 -23.470 5.811 1.00 90.00 174 LEU A CA 1
ATOM 1363 C C . LEU A 1 174 ? -2.663 -23.160 4.805 1.00 90.00 174 LEU A C 1
ATOM 1365 O O . LEU A 1 174 ? -2.436 -23.268 3.600 1.00 90.00 174 LEU A O 1
ATOM 1369 N N . ASP A 1 175 ? -3.832 -22.787 5.308 1.00 92.69 175 ASP A N 1
ATOM 1370 C CA . ASP A 1 175 ? -4.985 -22.431 4.492 1.00 92.69 175 ASP A CA 1
ATOM 1371 C C . ASP A 1 175 ? -5.074 -20.912 4.353 1.00 92.69 175 ASP A C 1
ATOM 1373 O O . ASP A 1 175 ? -4.966 -20.180 5.340 1.00 92.69 175 ASP A O 1
ATOM 1377 N N . TYR A 1 176 ? -5.278 -20.454 3.121 1.00 95.00 176 TYR A N 1
ATOM 1378 C CA . TYR A 1 176 ? -5.438 -19.045 2.793 1.00 95.00 176 TYR A CA 1
ATOM 1379 C C . TYR A 1 176 ? -6.765 -18.814 2.081 1.00 95.00 176 TYR A C 1
ATOM 1381 O O . TYR A 1 176 ? -7.033 -19.438 1.057 1.00 95.00 176 TYR A O 1
ATOM 1389 N N . HIS A 1 177 ? -7.579 -17.884 2.567 1.00 95.38 177 HIS A N 1
ATOM 1390 C CA . HIS A 1 177 ? -8.783 -17.459 1.856 1.00 95.38 177 HIS A CA 1
ATOM 1391 C C . HIS A 1 177 ? -8.408 -16.448 0.779 1.00 95.38 177 HIS A C 1
ATOM 1393 O O . HIS A 1 177 ? -7.807 -15.414 1.074 1.00 95.38 177 HIS A O 1
ATOM 1399 N N . ARG A 1 178 ? -8.745 -16.745 -0.474 1.00 97.31 178 ARG A N 1
ATOM 1400 C CA . ARG A 1 178 ? -8.381 -15.919 -1.619 1.00 97.31 178 ARG A CA 1
ATOM 1401 C C . ARG A 1 178 ? -9.573 -15.104 -2.094 1.00 97.31 178 ARG A C 1
ATOM 1403 O O . ARG A 1 178 ? -10.644 -15.647 -2.328 1.00 97.31 178 ARG A O 1
ATOM 1410 N N . TYR A 1 179 ? -9.341 -13.824 -2.339 1.00 97.19 179 TYR A N 1
ATOM 1411 C CA . TYR A 1 179 ? -10.310 -12.897 -2.907 1.00 97.19 179 TYR A CA 1
ATOM 1412 C C . TYR A 1 179 ? -9.771 -12.277 -4.190 1.00 97.19 179 TYR A C 1
ATOM 1414 O O . TYR A 1 179 ? -8.570 -12.041 -4.311 1.00 97.19 179 TYR A O 1
ATOM 1422 N N . THR A 1 180 ? -10.665 -11.986 -5.129 1.00 97.94 180 THR A N 1
ATOM 1423 C CA . THR A 1 180 ? -10.371 -11.242 -6.364 1.00 97.94 180 THR A CA 1
ATOM 1424 C C . THR A 1 180 ? -11.184 -9.957 -6.395 1.00 97.94 180 THR A C 1
ATOM 1426 O O . THR A 1 180 ? -12.320 -9.952 -5.917 1.00 97.94 180 THR A O 1
ATOM 1429 N N . PHE A 1 181 ? -10.644 -8.886 -6.964 1.00 97.25 181 PHE A N 1
ATOM 1430 C CA . PHE A 1 181 ? -11.320 -7.590 -7.029 1.00 97.25 181 PHE A CA 1
ATOM 1431 C C . PHE A 1 181 ? -10.810 -6.731 -8.190 1.00 97.25 181 PHE A C 1
ATOM 1433 O O . PHE A 1 181 ? -9.733 -6.981 -8.730 1.00 97.25 181 PHE A O 1
ATOM 1440 N N . ASP A 1 182 ? -11.568 -5.690 -8.520 1.00 97.31 182 ASP A N 1
ATOM 1441 C CA . ASP A 1 182 ? -11.189 -4.647 -9.473 1.00 97.31 182 ASP A CA 1
ATOM 1442 C C . ASP A 1 182 ? -10.769 -3.371 -8.727 1.00 97.31 182 ASP A C 1
ATOM 1444 O O . ASP A 1 182 ? -11.248 -3.097 -7.623 1.00 97.31 182 ASP A O 1
ATOM 1448 N N . ILE A 1 183 ? -9.894 -2.566 -9.328 1.00 93.25 183 ILE A N 1
ATOM 1449 C CA . ILE A 1 183 ? -9.467 -1.271 -8.783 1.00 93.25 183 ILE A CA 1
ATOM 1450 C C . ILE A 1 183 ? -10.355 -0.151 -9.326 1.00 93.25 183 ILE A C 1
ATOM 1452 O O . ILE A 1 183 ? -10.409 0.076 -10.537 1.00 93.25 183 ILE A O 1
ATOM 1456 N N . ASP A 1 184 ? -10.982 0.616 -8.431 1.00 92.69 184 ASP A N 1
ATOM 1457 C CA . ASP A 1 184 ? -11.609 1.888 -8.791 1.00 92.69 184 ASP A CA 1
ATOM 1458 C C . ASP A 1 184 ? -10.544 2.984 -8.934 1.00 92.69 184 ASP A C 1
ATOM 1460 O O . ASP A 1 184 ? -10.136 3.656 -7.982 1.00 92.69 184 ASP A O 1
ATOM 1464 N N . ALA A 1 185 ? -10.075 3.155 -10.165 1.00 87.38 185 ALA A N 1
ATOM 1465 C CA . ALA A 1 185 ? -9.070 4.144 -10.526 1.00 87.38 185 ALA A CA 1
ATOM 1466 C C . ALA A 1 185 ? -9.537 5.595 -10.321 1.00 87.38 185 ALA A C 1
ATOM 1468 O O . ALA A 1 185 ? -8.733 6.472 -9.990 1.00 87.38 185 ALA A O 1
ATOM 1469 N N . SER A 1 186 ? -10.842 5.856 -10.453 1.00 89.00 186 SER A N 1
ATOM 1470 C CA . SER A 1 186 ? -11.401 7.192 -10.244 1.00 89.00 186 SER A CA 1
ATOM 1471 C C . SER A 1 186 ? -11.334 7.591 -8.771 1.00 89.00 186 SER A C 1
ATOM 1473 O O . SER A 1 186 ? -10.906 8.702 -8.438 1.00 89.00 186 SER A O 1
ATOM 1475 N N . GLU A 1 187 ? -11.657 6.647 -7.887 1.00 87.75 187 GLU A N 1
ATOM 1476 C CA . GLU A 1 187 ? -11.550 6.819 -6.445 1.00 87.75 187 GLU A CA 1
ATOM 1477 C C . GLU A 1 187 ? -10.084 6.903 -6.006 1.00 87.75 187 GLU A C 1
ATOM 1479 O O . GLU A 1 187 ? -9.718 7.777 -5.216 1.00 87.75 187 GLU A O 1
ATOM 1484 N N . TYR A 1 188 ? -9.212 6.071 -6.579 1.00 86.31 188 TYR A N 1
ATOM 1485 C CA . TYR A 1 188 ? -7.777 6.129 -6.309 1.00 86.31 188 TYR A CA 1
ATOM 1486 C C . TYR A 1 188 ? -7.167 7.483 -6.700 1.00 86.31 188 TYR A C 1
ATOM 1488 O O . TYR A 1 188 ? -6.478 8.108 -5.891 1.00 86.31 188 TYR A O 1
ATOM 1496 N N . SER A 1 189 ? -7.473 7.993 -7.898 1.00 85.00 189 SER A N 1
ATOM 1497 C CA . SER A 1 189 ? -7.034 9.319 -8.355 1.00 85.00 189 SER A CA 1
ATOM 1498 C C . SER A 1 189 ? -7.540 10.432 -7.429 1.00 85.00 189 SER A C 1
ATOM 1500 O O . SER A 1 189 ? -6.786 11.347 -7.082 1.00 85.00 189 SER A O 1
ATOM 1502 N N . ARG A 1 190 ? -8.788 10.333 -6.948 1.00 85.81 190 ARG A N 1
ATOM 1503 C CA . ARG A 1 190 ? -9.358 11.276 -5.975 1.00 85.81 190 ARG A CA 1
ATOM 1504 C C . ARG A 1 190 ? -8.588 11.259 -4.652 1.00 85.81 190 ARG A C 1
ATOM 1506 O O . ARG A 1 190 ? -8.246 12.329 -4.146 1.00 85.81 190 ARG A O 1
ATOM 1513 N N . ILE A 1 191 ? -8.300 10.076 -4.105 1.00 83.69 191 ILE A N 1
ATOM 1514 C CA . ILE A 1 191 ? -7.513 9.916 -2.871 1.00 83.69 191 ILE A CA 1
ATOM 1515 C C . ILE A 1 191 ? -6.101 10.477 -3.064 1.00 83.69 191 ILE A C 1
ATOM 1517 O O . ILE A 1 191 ? -5.616 11.228 -2.217 1.00 83.69 191 ILE A O 1
ATOM 1521 N N . MET A 1 192 ? -5.451 10.160 -4.185 1.00 81.19 192 MET A N 1
ATOM 1522 C CA . MET A 1 192 ? -4.100 10.634 -4.480 1.00 81.19 192 MET A CA 1
ATOM 1523 C C . MET A 1 192 ? -4.050 12.158 -4.601 1.00 81.19 192 MET A C 1
ATOM 1525 O O . MET A 1 192 ? -3.191 12.801 -4.000 1.00 81.19 192 MET A O 1
ATOM 1529 N N . ARG A 1 193 ? -5.018 12.758 -5.303 1.00 82.69 193 ARG A N 1
ATOM 1530 C CA . ARG A 1 193 ? -5.145 14.215 -5.398 1.00 82.69 193 ARG A CA 1
ATOM 1531 C C . ARG A 1 193 ? -5.291 14.857 -4.024 1.00 82.69 193 ARG A C 1
ATOM 1533 O O . ARG A 1 193 ? -4.565 15.795 -3.730 1.00 82.69 193 ARG A O 1
ATOM 1540 N N . GLN A 1 194 ? -6.170 14.331 -3.172 1.00 83.06 194 GLN A N 1
ATOM 1541 C CA . GLN A 1 194 ? -6.358 14.859 -1.818 1.00 83.06 194 GLN A CA 1
ATOM 1542 C C . GLN A 1 194 ? -5.076 14.798 -0.984 1.00 83.06 194 GLN A C 1
ATOM 1544 O O . GLN A 1 194 ? -4.806 15.712 -0.209 1.00 83.06 194 GLN A O 1
ATOM 1549 N N . ARG A 1 195 ? -4.263 13.749 -1.152 1.00 79.06 195 ARG A N 1
ATOM 1550 C CA . ARG A 1 195 ? -2.960 13.637 -0.481 1.00 79.06 195 ARG A CA 1
ATOM 1551 C C . ARG A 1 195 ? -1.960 14.665 -0.997 1.00 79.06 195 ARG A C 1
ATOM 1553 O O . ARG A 1 195 ? -1.296 15.305 -0.189 1.00 79.06 195 ARG A O 1
ATOM 1560 N N . LEU A 1 196 ? -1.882 14.856 -2.313 1.00 78.06 196 LEU A N 1
ATOM 1561 C CA . LEU A 1 196 ? -1.022 15.879 -2.912 1.00 78.06 196 LEU A CA 1
ATOM 1562 C C . LEU A 1 196 ? -1.456 17.291 -2.501 1.00 78.06 196 LEU A C 1
ATOM 1564 O O . LEU A 1 196 ? -0.609 18.103 -2.149 1.00 78.06 196 LEU A O 1
ATOM 1568 N N . GLU A 1 197 ? -2.761 17.569 -2.471 1.00 81.88 197 GLU A N 1
ATOM 1569 C CA . GLU A 1 197 ? -3.318 18.839 -1.990 1.00 81.88 197 GLU A CA 1
ATOM 1570 C C . GLU A 1 197 ? -2.998 19.071 -0.510 1.00 81.88 197 GLU A C 1
ATOM 1572 O O . GLU A 1 197 ? -2.561 20.160 -0.145 1.00 81.88 197 GLU A O 1
ATOM 1577 N N . ALA A 1 198 ? -3.166 18.053 0.341 1.00 79.50 198 ALA A N 1
ATOM 1578 C CA . ALA A 1 198 ? -2.817 18.137 1.757 1.00 79.50 198 ALA A CA 1
ATOM 1579 C C . ALA A 1 198 ? -1.315 18.390 1.954 1.00 79.50 198 ALA A C 1
ATOM 1581 O O . ALA A 1 198 ? -0.936 19.234 2.763 1.00 79.50 198 ALA A O 1
ATOM 1582 N N . HIS A 1 199 ? -0.467 17.721 1.172 1.00 73.62 199 HIS A N 1
ATOM 1583 C CA . HIS A 1 199 ? 0.973 17.944 1.202 1.00 73.62 199 HIS A CA 1
ATOM 1584 C C . HIS A 1 199 ? 1.342 19.354 0.725 1.00 73.62 199 HIS A C 1
ATOM 1586 O O . HIS A 1 199 ? 2.093 20.051 1.400 1.00 73.62 199 HIS A O 1
ATOM 1592 N N . MET A 1 200 ? 0.761 19.832 -0.379 1.00 75.94 200 MET A N 1
ATOM 1593 C CA . MET A 1 200 ? 0.961 21.208 -0.842 1.00 75.94 200 MET A CA 1
ATOM 1594 C C . MET A 1 200 ? 0.487 22.237 0.187 1.00 75.94 200 MET A C 1
ATOM 1596 O O . MET A 1 200 ? 1.152 23.250 0.382 1.00 75.94 200 MET A O 1
ATOM 1600 N N . ALA A 1 201 ? -0.639 21.990 0.860 1.00 79.00 201 ALA A N 1
ATOM 1601 C CA . ALA A 1 201 ? -1.146 22.870 1.909 1.00 79.00 201 ALA A CA 1
ATOM 1602 C C . ALA A 1 201 ? -0.215 22.913 3.130 1.00 79.00 201 ALA A C 1
ATOM 1604 O O . ALA A 1 201 ? -0.115 23.949 3.784 1.00 79.00 201 ALA A O 1
ATOM 1605 N N . GLN A 1 202 ? 0.463 21.804 3.430 1.00 75.69 202 GLN A N 1
ATOM 1606 C CA . GLN A 1 202 ? 1.373 21.694 4.565 1.00 75.69 202 GLN A CA 1
ATOM 1607 C C . GLN A 1 202 ? 2.777 22.242 4.265 1.00 75.69 202 GLN A C 1
ATOM 1609 O O . GLN A 1 202 ? 3.370 22.875 5.133 1.00 75.69 202 GLN A O 1
ATOM 1614 N N . TYR A 1 203 ? 3.302 22.018 3.057 1.00 74.62 203 TYR A N 1
ATOM 1615 C CA . TYR A 1 203 ? 4.708 22.282 2.719 1.00 74.62 203 TYR A CA 1
ATOM 1616 C C . TYR A 1 203 ? 4.910 23.344 1.630 1.00 74.62 203 TYR A C 1
ATOM 1618 O O . TYR A 1 203 ? 6.046 23.701 1.327 1.00 74.62 203 TYR A O 1
ATOM 1626 N N . GLY A 1 204 ? 3.839 23.857 1.018 1.00 72.56 204 GLY A N 1
ATOM 1627 C CA . GLY A 1 204 ? 3.898 24.926 0.013 1.00 72.56 204 GLY A CA 1
ATOM 1628 C C . GLY A 1 204 ? 4.490 24.520 -1.342 1.00 72.56 204 GLY A C 1
ATOM 1629 O O . GLY A 1 204 ? 4.615 25.367 -2.226 1.00 72.56 204 GLY A O 1
ATOM 1630 N N . ARG A 1 205 ? 4.842 23.244 -1.530 1.00 69.38 205 ARG A N 1
ATOM 1631 C CA . ARG A 1 205 ? 5.412 22.694 -2.767 1.00 69.38 205 ARG A CA 1
ATOM 1632 C C . ARG A 1 205 ? 4.960 21.253 -3.001 1.00 69.38 205 ARG A C 1
ATOM 1634 O O . ARG A 1 205 ? 4.517 20.578 -2.074 1.00 69.38 205 ARG A O 1
ATOM 1641 N N . LEU A 1 206 ? 5.037 20.809 -4.255 1.00 63.19 206 LEU A N 1
ATOM 1642 C CA . LEU A 1 206 ? 4.935 19.391 -4.611 1.00 63.19 206 LEU A CA 1
ATOM 1643 C C . LEU A 1 206 ? 6.275 18.705 -4.314 1.00 63.19 206 LEU A C 1
ATOM 1645 O O . LEU A 1 206 ? 7.299 19.391 -4.328 1.00 63.19 206 LEU A O 1
ATOM 1649 N N . PRO A 1 207 ? 6.294 17.386 -4.072 1.00 59.41 207 PRO A N 1
ATOM 1650 C CA . PRO A 1 207 ? 7.543 16.651 -3.934 1.00 59.41 207 PRO A CA 1
ATOM 1651 C C . PRO A 1 207 ? 8.405 16.755 -5.176 1.00 59.41 207 PRO A C 1
ATOM 1653 O O . PRO A 1 207 ? 7.906 16.737 -6.307 1.00 59.41 207 PRO A O 1
ATOM 1656 N N . ASP A 1 208 ? 9.705 16.760 -4.942 1.00 53.41 208 ASP A N 1
ATOM 1657 C CA . ASP A 1 208 ? 10.713 16.680 -5.979 1.00 53.41 208 ASP A CA 1
ATOM 1658 C C . ASP A 1 208 ? 10.551 15.354 -6.735 1.00 53.41 208 ASP A C 1
ATOM 1660 O O . ASP A 1 208 ? 10.925 14.327 -6.184 1.00 53.41 208 ASP A O 1
ATOM 1664 N N . ASN A 1 209 ? 10.024 15.403 -7.974 1.00 49.00 209 ASN A N 1
ATOM 1665 C CA . ASN A 1 209 ? 9.700 14.306 -8.925 1.00 49.00 209 ASN A CA 1
ATOM 1666 C C . ASN A 1 209 ? 8.204 14.092 -9.246 1.00 49.00 209 ASN A C 1
ATOM 1668 O O . ASN A 1 209 ? 7.903 13.295 -10.135 1.00 49.00 209 ASN A O 1
ATOM 1672 N N . LEU A 1 210 ? 7.273 14.794 -8.590 1.00 54.34 210 LEU A N 1
ATOM 1673 C CA . LEU A 1 210 ? 5.833 14.636 -8.824 1.00 54.34 210 LEU A CA 1
ATOM 1674 C C . LEU A 1 210 ? 5.234 15.880 -9.482 1.00 54.34 210 LEU A C 1
ATOM 1676 O O . LEU A 1 210 ? 5.340 16.996 -8.976 1.00 54.34 210 LEU A O 1
ATOM 1680 N N . THR A 1 211 ? 4.549 15.682 -10.607 1.00 55.22 211 THR A N 1
ATOM 1681 C CA . THR A 1 211 ? 3.778 16.735 -11.281 1.00 55.22 211 THR A CA 1
ATOM 1682 C C . THR A 1 211 ? 2.285 16.583 -10.979 1.00 55.22 211 THR A C 1
ATOM 1684 O O . THR A 1 211 ? 1.798 15.490 -10.673 1.00 55.22 211 THR A O 1
ATOM 1687 N N . LEU A 1 212 ? 1.523 17.673 -11.118 1.00 56.09 212 LEU A N 1
ATOM 1688 C CA . LEU A 1 212 ? 0.050 17.657 -11.044 1.00 56.09 212 LEU A CA 1
ATOM 1689 C C . LEU A 1 212 ? -0.612 16.797 -12.136 1.00 56.09 212 LEU A C 1
ATOM 1691 O O . LEU A 1 212 ? -1.799 16.501 -12.030 1.00 56.09 212 LEU A O 1
ATOM 1695 N N . GLU A 1 213 ? 0.146 16.374 -13.148 1.00 55.25 213 GLU A N 1
ATOM 1696 C CA . GLU A 1 213 ? -0.296 15.467 -14.214 1.00 55.25 213 GLU A CA 1
ATOM 1697 C C . GLU A 1 213 ? -0.336 14.000 -13.737 1.00 55.25 213 GLU A C 1
ATOM 1699 O O . GLU A 1 213 ? -1.090 13.189 -14.271 1.00 55.25 213 GLU A O 1
ATOM 1704 N N . THR A 1 214 ? 0.389 13.654 -12.663 1.00 65.06 214 THR A N 1
ATOM 1705 C CA . THR A 1 214 ? 0.393 12.301 -12.069 1.00 65.06 214 THR A CA 1
ATOM 1706 C C . THR A 1 214 ? -1.022 11.826 -11.665 1.00 65.06 214 THR A C 1
ATOM 1708 O O . THR A 1 214 ? -1.385 10.694 -11.978 1.00 65.06 214 THR A O 1
ATOM 1711 N N . PRO A 1 215 ? -1.887 12.653 -11.037 1.00 67.56 215 PRO A N 1
ATOM 1712 C CA . PRO A 1 215 ? -3.307 12.339 -10.848 1.00 67.56 215 PRO A CA 1
ATOM 1713 C C . PRO A 1 215 ? -4.089 11.941 -12.108 1.00 67.56 215 PRO A C 1
ATOM 1715 O O . PRO A 1 215 ? -5.029 11.149 -11.995 1.00 67.56 215 PRO A O 1
ATOM 1718 N N . GLU A 1 216 ? -3.756 12.490 -13.281 1.00 71.81 216 GLU A N 1
ATOM 1719 C CA . GLU A 1 216 ? -4.451 12.173 -14.536 1.00 71.81 216 GLU A CA 1
ATOM 1720 C C . GLU A 1 216 ? -4.063 10.786 -15.049 1.00 71.81 216 GLU A C 1
ATOM 1722 O O . GLU A 1 216 ? -4.947 10.023 -15.439 1.00 71.81 216 GLU A O 1
ATOM 1727 N N . LEU A 1 217 ? -2.782 10.415 -14.924 1.00 76.25 217 LEU A N 1
ATOM 1728 C CA . LEU A 1 217 ? -2.279 9.072 -15.238 1.00 76.25 217 LEU A CA 1
ATOM 1729 C C . LEU A 1 217 ? -3.058 7.974 -14.498 1.00 76.25 217 LEU A C 1
ATOM 1731 O O . LEU A 1 217 ? -3.351 6.922 -15.064 1.00 76.25 217 LEU A O 1
ATOM 1735 N N . TYR A 1 21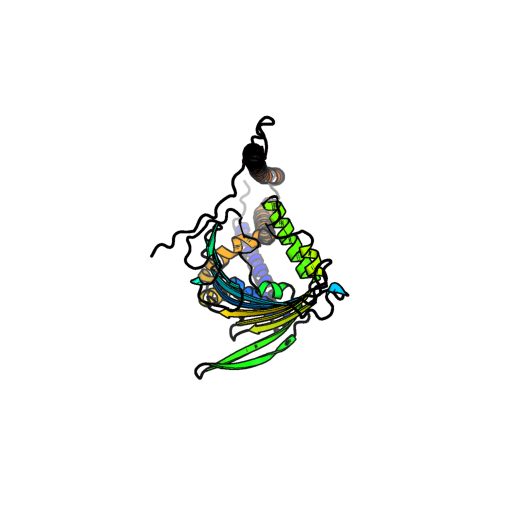8 ? -3.416 8.229 -13.238 1.00 81.94 218 TYR A N 1
ATOM 1736 C CA . TYR A 1 218 ? -4.164 7.280 -12.417 1.00 81.94 218 TYR A CA 1
ATOM 1737 C C . TYR A 1 218 ? -5.667 7.265 -12.688 1.00 81.94 218 TYR A C 1
ATOM 1739 O O . TYR A 1 218 ? -6.311 6.286 -12.334 1.00 81.94 218 TYR A O 1
ATOM 1747 N N . ARG A 1 219 ? -6.250 8.318 -13.279 1.00 83.81 219 ARG A N 1
ATOM 1748 C CA . ARG A 1 219 ? -7.706 8.401 -13.498 1.00 83.81 219 ARG A CA 1
ATOM 1749 C C . ARG A 1 219 ? -8.184 7.361 -14.505 1.00 83.81 219 ARG A C 1
ATOM 1751 O O . ARG A 1 219 ? -9.217 6.737 -14.290 1.00 83.81 219 ARG A O 1
ATOM 1758 N N . ASP A 1 220 ? -7.424 7.206 -15.584 1.00 86.31 220 ASP A N 1
ATOM 1759 C CA . ASP A 1 220 ? -7.772 6.333 -16.707 1.00 86.31 220 ASP A CA 1
ATOM 1760 C C . ASP A 1 220 ? -7.019 4.984 -16.627 1.00 86.31 220 ASP A C 1
ATOM 1762 O O . ASP A 1 220 ? -6.994 4.210 -17.584 1.00 86.31 220 ASP A O 1
ATOM 1766 N N . MET A 1 221 ? -6.403 4.699 -15.471 1.00 90.56 221 MET A N 1
ATOM 1767 C CA . MET A 1 221 ? -5.810 3.404 -15.148 1.00 90.56 221 MET A CA 1
ATOM 1768 C C . MET A 1 221 ? -6.911 2.347 -15.018 1.00 90.56 221 MET A C 1
ATOM 1770 O O . MET A 1 221 ? -8.001 2.613 -14.520 1.00 90.56 221 MET A O 1
ATOM 1774 N N . THR A 1 222 ? -6.616 1.114 -15.405 1.00 93.25 222 THR A N 1
ATOM 1775 C CA . THR A 1 222 ? -7.446 -0.046 -15.056 1.00 93.25 222 THR A CA 1
ATOM 1776 C C . THR A 1 222 ? -6.609 -1.034 -14.277 1.00 93.25 222 THR A C 1
ATOM 1778 O O . THR A 1 222 ? -5.419 -1.165 -14.554 1.00 93.25 222 THR A O 1
ATOM 1781 N N . GLY A 1 223 ? -7.204 -1.761 -13.341 1.00 94.19 223 GLY A N 1
ATOM 1782 C CA . GLY A 1 223 ? -6.467 -2.799 -12.646 1.00 94.19 223 GLY A CA 1
ATOM 1783 C C . GLY A 1 223 ? -7.356 -3.803 -11.947 1.00 94.19 223 GLY A C 1
ATOM 1784 O O . GLY A 1 223 ? -8.522 -3.534 -11.665 1.00 94.19 223 GLY A O 1
ATOM 1785 N N . SER A 1 224 ? -6.769 -4.953 -11.660 1.00 97.12 224 SER A N 1
ATOM 1786 C CA . SER A 1 224 ? -7.380 -6.033 -10.895 1.00 97.12 224 SER A CA 1
ATOM 1787 C C . SER A 1 224 ? -6.406 -6.528 -9.843 1.00 97.12 224 SER A C 1
ATOM 1789 O O . SER A 1 224 ? -5.193 -6.387 -9.999 1.00 97.12 224 SER A O 1
ATOM 1791 N N . GLY A 1 225 ? -6.924 -7.123 -8.778 1.00 96.81 225 GLY A N 1
ATOM 1792 C CA . GLY A 1 225 ? -6.104 -7.631 -7.698 1.00 96.81 225 GLY A CA 1
ATOM 1793 C C . GLY A 1 225 ? -6.578 -8.957 -7.134 1.00 96.81 225 GLY A C 1
ATOM 1794 O O . GLY A 1 225 ? -7.725 -9.379 -7.298 1.00 96.81 225 GLY A O 1
ATOM 1795 N N . GLN A 1 226 ? -5.649 -9.613 -6.451 1.00 97.88 226 GLN A N 1
ATOM 1796 C CA . GLN A 1 226 ? -5.861 -10.826 -5.682 1.00 97.88 226 GLN A CA 1
ATOM 1797 C C . GLN A 1 226 ? -5.305 -10.622 -4.278 1.00 97.88 226 GLN A C 1
ATOM 1799 O O . GLN A 1 226 ? -4.182 -10.149 -4.112 1.00 97.88 226 GLN A O 1
ATOM 1804 N N . LEU A 1 227 ? -6.087 -10.995 -3.272 1.00 97.50 227 LEU A N 1
ATOM 1805 C CA . LEU A 1 227 ? -5.713 -10.913 -1.867 1.00 97.50 227 LEU A CA 1
ATOM 1806 C C . LEU A 1 227 ? -5.822 -12.299 -1.244 1.00 97.50 227 LEU A C 1
ATOM 1808 O O . LEU A 1 227 ? -6.857 -12.950 -1.360 1.00 97.50 227 LEU A O 1
ATOM 1812 N N . TRP A 1 228 ? -4.771 -12.731 -0.561 1.00 97.62 228 TRP A N 1
ATOM 1813 C CA . TRP A 1 228 ? -4.784 -13.920 0.279 1.00 97.62 228 TRP A CA 1
ATOM 1814 C C . TRP A 1 228 ? -4.829 -13.480 1.731 1.00 97.62 228 TRP A C 1
ATOM 1816 O O . TRP A 1 228 ? -4.016 -12.653 2.150 1.00 97.62 228 TRP A O 1
ATOM 1826 N N . LEU A 1 229 ? -5.776 -14.037 2.476 1.00 95.81 229 LEU A N 1
ATOM 1827 C CA . LEU A 1 229 ? -5.917 -13.851 3.911 1.00 95.81 229 LEU A CA 1
ATOM 1828 C C . LEU A 1 229 ? -5.526 -15.134 4.634 1.00 95.81 229 LEU A C 1
ATOM 1830 O O . LEU A 1 229 ? -5.898 -16.221 4.193 1.00 95.81 229 LEU A O 1
ATOM 1834 N N . ASP A 1 230 ? -4.792 -15.013 5.734 1.00 93.69 230 ASP A N 1
ATOM 1835 C CA . ASP A 1 230 ? -4.507 -16.140 6.618 1.00 93.69 230 ASP A CA 1
ATOM 1836 C C . ASP A 1 230 ? -5.730 -16.522 7.479 1.00 93.69 230 ASP A C 1
ATOM 1838 O O . ASP A 1 230 ? -6.803 -15.919 7.392 1.00 93.69 230 ASP A O 1
ATOM 1842 N N . ALA A 1 231 ? -5.570 -17.543 8.324 1.00 89.25 231 ALA A N 1
ATOM 1843 C CA . ALA A 1 231 ? -6.628 -18.025 9.213 1.00 89.25 231 ALA A CA 1
ATOM 1844 C C . ALA A 1 231 ? -7.113 -16.981 10.243 1.00 89.25 231 ALA A C 1
ATOM 1846 O O . ALA A 1 231 ? -8.226 -17.110 10.752 1.00 89.25 231 ALA A O 1
ATOM 1847 N N . ASP A 1 232 ? -6.308 -15.955 10.538 1.00 88.69 232 ASP A N 1
ATOM 1848 C CA . ASP A 1 232 ? -6.665 -14.851 11.435 1.00 88.69 232 ASP A CA 1
ATOM 1849 C C . ASP A 1 232 ? -7.328 -13.681 10.676 1.00 88.69 232 ASP A C 1
ATOM 1851 O O . ASP A 1 232 ? -7.678 -12.663 11.279 1.00 88.69 232 ASP A O 1
ATOM 1855 N N . GLY A 1 233 ? -7.505 -13.810 9.355 1.00 90.56 233 GLY A N 1
ATOM 1856 C CA . GLY A 1 233 ? -8.051 -12.771 8.485 1.00 90.56 233 GLY A CA 1
ATOM 1857 C C . GLY A 1 233 ? -7.046 -11.675 8.125 1.00 90.56 233 GLY A C 1
ATOM 1858 O O . GLY A 1 233 ? -7.452 -10.617 7.644 1.00 90.56 233 GLY A O 1
ATOM 1859 N N . LEU A 1 234 ? -5.747 -11.893 8.357 1.00 94.06 234 LEU A N 1
ATOM 1860 C CA . LEU A 1 234 ? -4.699 -10.938 8.004 1.00 94.06 234 LEU A CA 1
ATOM 1861 C C . LEU A 1 234 ? -4.253 -11.115 6.553 1.00 94.06 234 LEU A C 1
ATOM 1863 O O . LEU A 1 234 ? -4.114 -12.252 6.097 1.00 94.06 234 LEU A O 1
ATOM 1867 N N . PRO A 1 235 ? -3.950 -10.021 5.834 1.00 95.69 235 PRO A N 1
ATOM 1868 C CA . PRO A 1 235 ? -3.304 -10.103 4.532 1.00 95.69 235 PRO A CA 1
ATOM 1869 C C . PRO A 1 235 ? -2.002 -10.897 4.624 1.00 95.69 235 PRO A C 1
ATOM 1871 O O . PRO A 1 235 ? -1.132 -10.575 5.421 1.00 95.69 235 PRO A O 1
ATOM 1874 N N . SER A 1 236 ? -1.849 -11.929 3.802 1.00 96.00 236 SER A N 1
ATOM 1875 C CA . SER A 1 236 ? -0.589 -12.664 3.665 1.00 96.00 236 SER A CA 1
ATOM 1876 C C . SER A 1 236 ? 0.092 -12.364 2.336 1.00 96.00 236 SER A C 1
ATOM 1878 O O . SER A 1 236 ? 1.315 -12.350 2.258 1.00 96.00 236 SER A O 1
ATOM 1880 N N . ARG A 1 237 ? -0.698 -12.126 1.281 1.00 96.75 237 ARG A N 1
ATOM 1881 C CA . ARG A 1 237 ? -0.213 -11.749 -0.048 1.00 96.75 237 ARG A CA 1
ATOM 1882 C C . ARG A 1 237 ? -1.215 -10.848 -0.756 1.00 96.75 237 ARG A C 1
ATOM 1884 O O . ARG A 1 237 ? -2.414 -11.103 -0.690 1.00 96.75 237 ARG A O 1
ATOM 1891 N N . LEU A 1 238 ? -0.716 -9.856 -1.480 1.00 96.88 238 LEU A N 1
ATOM 1892 C CA . LEU A 1 238 ? -1.467 -9.001 -2.393 1.00 96.88 238 LEU A CA 1
ATOM 1893 C C . LEU A 1 238 ? -0.785 -9.026 -3.759 1.00 96.88 238 LEU A C 1
ATOM 1895 O O . LEU A 1 238 ? 0.399 -8.726 -3.852 1.00 96.88 238 LEU A O 1
ATOM 1899 N N . THR A 1 239 ? -1.5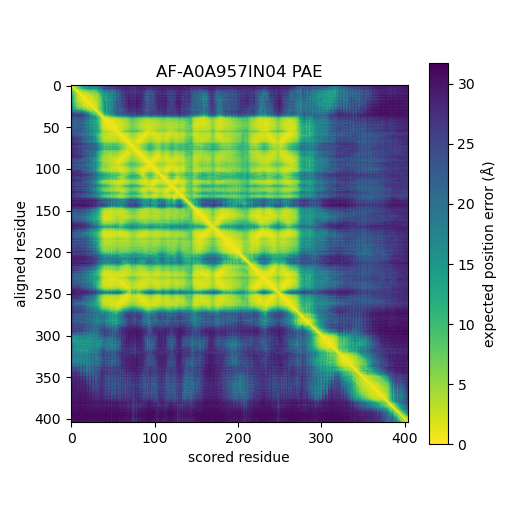24 -9.343 -4.813 1.00 97.44 239 THR A N 1
ATOM 1900 C CA . THR A 1 239 ? -1.058 -9.194 -6.196 1.00 97.44 239 THR A CA 1
ATOM 1901 C C . THR A 1 239 ? -1.974 -8.219 -6.912 1.00 97.44 239 THR A C 1
ATOM 1903 O O . THR A 1 239 ? -3.189 -8.339 -6.794 1.00 97.44 239 THR A O 1
ATOM 1906 N N . LEU A 1 240 ? -1.408 -7.261 -7.635 1.00 95.69 240 LEU A N 1
ATOM 1907 C CA . LEU A 1 240 ? -2.123 -6.271 -8.430 1.00 95.69 240 LEU A CA 1
ATOM 1908 C C . LEU A 1 240 ? -1.574 -6.294 -9.850 1.00 95.69 240 LEU A C 1
ATOM 1910 O O . LEU A 1 240 ? -0.361 -6.282 -10.037 1.00 95.69 240 LEU A O 1
ATOM 1914 N N . ASP A 1 241 ? -2.468 -6.252 -10.823 1.00 97.06 241 ASP A N 1
ATOM 1915 C CA . ASP A 1 241 ? -2.152 -6.049 -12.229 1.00 97.06 241 ASP A CA 1
ATOM 1916 C C . ASP A 1 241 ? -2.758 -4.709 -12.645 1.00 97.06 241 ASP A C 1
ATOM 1918 O O . ASP A 1 241 ? -3.976 -4.525 -12.589 1.00 97.06 241 ASP A O 1
ATOM 1922 N N . LEU A 1 242 ? -1.900 -3.752 -12.993 1.00 93.62 242 LEU A N 1
ATOM 1923 C CA . LEU A 1 242 ? -2.254 -2.373 -13.307 1.00 93.62 242 LEU A CA 1
ATOM 1924 C C . LEU A 1 242 ? -1.886 -2.061 -14.759 1.00 93.62 242 LEU A C 1
ATOM 1926 O O . LEU A 1 242 ? -0.780 -2.339 -15.218 1.00 93.62 242 LEU A O 1
ATOM 1930 N N . HIS A 1 243 ? -2.806 -1.424 -15.469 1.00 94.75 243 HIS A N 1
ATOM 1931 C CA . HIS A 1 243 ? -2.629 -0.969 -16.840 1.00 94.75 243 HIS A CA 1
ATOM 1932 C C . HIS A 1 243 ? -2.826 0.537 -16.888 1.00 94.75 243 HIS A C 1
ATOM 1934 O O . HIS A 1 243 ? -3.911 1.046 -16.594 1.00 94.75 243 HIS A O 1
ATOM 1940 N N . PHE A 1 244 ? -1.775 1.244 -17.280 1.00 90.75 244 PHE A N 1
ATOM 1941 C CA . PHE A 1 244 ? -1.779 2.690 -17.409 1.00 90.75 244 PHE A CA 1
ATOM 1942 C C . PHE A 1 244 ? -2.027 3.100 -18.862 1.00 90.75 244 PHE A C 1
ATOM 1944 O O . PHE A 1 244 ? -1.506 2.460 -19.787 1.00 90.75 244 PHE A O 1
ATOM 1951 N N . PRO A 1 245 ? -2.794 4.178 -19.091 1.00 88.38 245 PRO A N 1
ATOM 1952 C CA . PRO A 1 245 ? -3.003 4.705 -20.431 1.00 88.38 245 PRO A CA 1
ATOM 1953 C C . PRO A 1 245 ? -1.675 5.199 -21.046 1.00 88.38 245 PRO A C 1
ATOM 1955 O O . PRO A 1 245 ? -0.735 5.526 -20.316 1.00 88.38 245 PRO A O 1
ATOM 1958 N N . PRO A 1 246 ? -1.575 5.275 -22.387 1.00 85.56 246 PRO A N 1
ATOM 1959 C CA . PRO A 1 246 ? -0.439 5.910 -23.055 1.00 85.56 246 PRO A CA 1
ATOM 1960 C C . PRO A 1 246 ? -0.278 7.377 -22.629 1.00 85.56 246 PRO A C 1
ATOM 1962 O O . PRO A 1 246 ? -1.277 8.078 -22.476 1.00 85.56 246 PRO A O 1
ATOM 1965 N N . GLN A 1 247 ? 0.964 7.844 -22.495 1.00 80.00 247 GLN A N 1
ATOM 1966 C CA . GLN A 1 247 ? 1.297 9.241 -22.186 1.00 80.00 247 GLN A CA 1
ATOM 1967 C C . GLN A 1 247 ? 1.803 9.973 -23.445 1.00 80.00 247 GLN A C 1
ATOM 1969 O O . GLN A 1 247 ? 2.153 9.352 -24.448 1.00 80.00 247 GLN A O 1
ATOM 1974 N N . ASP A 1 248 ? 1.870 11.305 -23.419 1.00 71.06 248 ASP A N 1
ATOM 1975 C CA . ASP A 1 248 ? 2.236 12.102 -24.605 1.00 71.06 248 ASP A CA 1
ATOM 1976 C C . ASP A 1 248 ? 3.653 11.811 -25.139 1.00 71.06 248 ASP A C 1
ATOM 1978 O O . ASP A 1 248 ? 3.919 11.965 -26.333 1.00 71.06 248 ASP A O 1
ATOM 1982 N N . SER A 1 249 ? 4.562 11.362 -24.268 1.00 65.31 249 SER A N 1
ATOM 1983 C CA . SER A 1 249 ? 5.969 11.071 -24.581 1.00 65.31 249 SER A CA 1
ATOM 1984 C C . SER A 1 249 ? 6.373 9.603 -24.375 1.00 65.31 249 SER A C 1
ATOM 1986 O O . SER A 1 249 ? 7.461 9.201 -24.795 1.00 65.31 249 SER A O 1
ATOM 1988 N N . ALA A 1 250 ? 5.502 8.789 -23.772 1.00 69.88 250 ALA A N 1
ATOM 1989 C CA . ALA A 1 250 ? 5.733 7.377 -23.473 1.00 69.88 250 ALA A CA 1
ATOM 1990 C C . ALA A 1 250 ? 4.526 6.542 -23.918 1.00 69.88 250 ALA A C 1
ATOM 1992 O O . ALA A 1 250 ? 3.391 6.997 -23.856 1.00 69.88 250 ALA A O 1
ATOM 1993 N N . GLY A 1 251 ? 4.738 5.316 -24.400 1.00 84.31 251 GLY A N 1
ATOM 1994 C CA . GLY A 1 251 ? 3.601 4.471 -24.777 1.00 84.31 251 GLY A CA 1
ATOM 1995 C C . GLY A 1 251 ? 2.874 3.885 -23.559 1.00 84.31 251 GLY A C 1
ATOM 1996 O O . GLY A 1 251 ? 2.891 4.452 -22.470 1.00 84.31 251 GLY A O 1
ATOM 1997 N N . ARG A 1 252 ? 2.176 2.762 -23.754 1.00 90.50 252 ARG A N 1
ATOM 1998 C CA . ARG A 1 252 ? 1.409 2.102 -22.684 1.00 90.50 252 ARG A CA 1
ATOM 1999 C C . ARG A 1 252 ? 2.355 1.509 -21.638 1.00 90.50 252 ARG A C 1
ATOM 2001 O O . ARG A 1 252 ? 3.371 0.932 -22.016 1.00 90.50 252 ARG A O 1
ATOM 2008 N N . THR A 1 253 ? 1.972 1.550 -20.368 1.00 91.62 253 THR A N 1
ATOM 2009 C CA . THR A 1 253 ? 2.707 0.884 -19.285 1.00 91.62 253 THR A CA 1
ATOM 2010 C C . THR A 1 253 ? 1.810 -0.140 -18.606 1.00 91.62 253 THR A C 1
ATOM 2012 O O . THR A 1 253 ? 0.708 0.195 -18.181 1.00 91.62 253 THR A O 1
ATOM 2015 N N . ASP A 1 254 ? 2.301 -1.367 -18.479 1.00 94.69 254 ASP A N 1
ATOM 2016 C CA . ASP A 1 254 ? 1.685 -2.417 -17.670 1.00 94.69 254 ASP A CA 1
ATOM 2017 C C . ASP A 1 254 ? 2.575 -2.643 -16.436 1.00 94.69 254 ASP A C 1
ATOM 2019 O O . ASP A 1 254 ? 3.801 -2.628 -16.558 1.00 94.69 254 ASP A O 1
ATOM 2023 N N . ALA A 1 255 ? 1.987 -2.819 -15.255 1.00 93.00 255 ALA A N 1
ATOM 2024 C CA . ALA A 1 255 ? 2.723 -3.064 -14.020 1.00 93.00 255 ALA A CA 1
ATOM 2025 C C . ALA A 1 255 ? 2.055 -4.157 -13.185 1.00 93.00 255 ALA A C 1
ATOM 2027 O O . ALA A 1 255 ? 0.879 -4.050 -12.842 1.00 93.00 255 ALA A O 1
ATOM 2028 N N . THR A 1 256 ? 2.825 -5.172 -12.808 1.00 96.00 256 THR A N 1
ATOM 2029 C CA . THR A 1 256 ? 2.417 -6.189 -11.842 1.00 96.00 256 THR A CA 1
ATOM 2030 C C . THR A 1 256 ? 3.138 -5.937 -10.530 1.00 96.00 256 THR A C 1
ATOM 2032 O O . THR A 1 256 ? 4.364 -5.859 -10.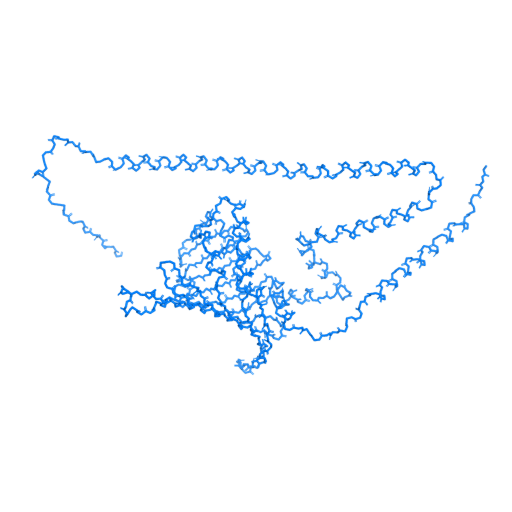469 1.00 96.00 256 THR A O 1
ATOM 2035 N N . PHE A 1 257 ? 2.364 -5.823 -9.463 1.00 93.12 257 PHE A N 1
ATOM 2036 C CA . PHE A 1 257 ? 2.845 -5.577 -8.119 1.00 93.12 257 PHE A CA 1
ATOM 2037 C C . PHE A 1 257 ? 2.483 -6.774 -7.243 1.00 93.12 257 PHE A C 1
ATOM 2039 O O . PHE A 1 257 ? 1.318 -7.145 -7.155 1.00 93.12 257 PHE A O 1
ATOM 2046 N N . THR A 1 258 ? 3.462 -7.404 -6.603 1.00 96.19 258 THR A N 1
ATOM 2047 C CA . THR A 1 258 ? 3.235 -8.527 -5.683 1.00 96.19 258 THR A CA 1
ATOM 2048 C C . THR A 1 258 ? 3.863 -8.214 -4.343 1.00 96.19 258 THR A C 1
ATOM 2050 O O . THR A 1 258 ? 5.076 -8.059 -4.289 1.00 96.19 258 THR A O 1
ATOM 2053 N N . SER A 1 259 ? 3.062 -8.175 -3.280 1.00 94.88 259 SER A N 1
ATOM 2054 C CA . SER A 1 259 ? 3.528 -8.052 -1.901 1.00 94.88 259 SER A CA 1
ATOM 2055 C C . SER A 1 259 ? 3.202 -9.274 -1.071 1.00 94.88 259 SER A C 1
ATOM 2057 O O . SER A 1 259 ? 2.073 -9.757 -1.095 1.00 94.88 259 SER A O 1
ATOM 2059 N N . ASP A 1 260 ? 4.162 -9.700 -0.266 1.00 95.94 260 ASP A N 1
ATOM 2060 C CA . ASP A 1 260 ? 4.009 -10.683 0.795 1.00 95.94 260 ASP A CA 1
ATOM 2061 C C . ASP A 1 260 ? 4.110 -9.989 2.149 1.00 95.94 260 ASP A C 1
ATOM 2063 O O . ASP A 1 260 ? 5.053 -9.239 2.389 1.00 95.94 260 ASP A O 1
ATOM 2067 N N . PHE A 1 261 ? 3.155 -10.247 3.039 1.00 95.12 261 PHE A N 1
ATOM 2068 C CA . PHE A 1 261 ? 3.074 -9.606 4.349 1.00 95.12 261 PHE A CA 1
ATOM 2069 C C . PHE A 1 261 ? 3.274 -10.613 5.475 1.00 95.12 261 PHE A C 1
ATOM 2071 O O . PHE A 1 261 ? 2.804 -11.752 5.417 1.00 95.12 261 PHE A O 1
ATOM 2078 N N . TYR A 1 262 ? 3.973 -10.189 6.523 1.00 94.81 262 TYR A N 1
ATOM 2079 C CA . TYR A 1 262 ? 4.336 -11.048 7.644 1.00 94.81 262 TYR A CA 1
ATOM 2080 C C . TYR A 1 262 ? 4.684 -10.227 8.897 1.00 94.81 262 TYR A C 1
ATOM 2082 O O . TYR A 1 262 ? 4.619 -8.999 8.916 1.00 94.81 262 TYR A O 1
ATOM 2090 N N . ASN A 1 263 ? 5.036 -10.914 9.989 1.00 94.12 263 ASN A N 1
ATOM 2091 C CA . ASN A 1 263 ? 5.425 -10.310 11.273 1.00 94.12 263 ASN A CA 1
ATOM 2092 C C . ASN A 1 263 ? 4.378 -9.373 11.907 1.00 94.12 263 ASN A C 1
ATOM 2094 O O . ASN A 1 263 ? 4.732 -8.453 12.648 1.00 94.12 263 ASN A O 1
ATOM 2098 N N . TYR A 1 264 ? 3.091 -9.636 11.672 1.00 93.62 264 TYR A N 1
ATOM 2099 C CA . TYR A 1 264 ? 2.001 -8.951 12.363 1.00 93.62 264 TYR A CA 1
ATOM 2100 C C . TYR A 1 264 ? 2.079 -9.137 13.883 1.00 93.62 264 TYR A C 1
ATOM 2102 O O . TYR A 1 264 ? 2.254 -10.255 14.379 1.00 93.62 264 TYR A O 1
ATOM 2110 N N . ASP A 1 265 ? 1.883 -8.060 14.647 1.00 91.56 265 ASP A N 1
ATOM 2111 C CA . ASP A 1 265 ? 1.703 -8.168 16.099 1.00 91.56 265 ASP A CA 1
ATOM 2112 C C . ASP A 1 265 ? 0.282 -8.636 16.462 1.00 91.56 265 ASP A C 1
ATOM 2114 O O . ASP A 1 265 ? -0.611 -7.865 16.827 1.00 91.56 265 ASP A O 1
ATOM 2118 N N . ARG A 1 266 ? 0.090 -9.956 16.398 1.00 87.56 266 ARG A N 1
ATOM 2119 C CA . ARG A 1 266 ? -1.168 -10.623 16.766 1.00 87.56 266 ARG A CA 1
ATOM 2120 C C . ARG A 1 266 ? -1.534 -10.453 18.245 1.00 87.56 266 ARG A C 1
ATOM 2122 O O . ARG A 1 266 ? -2.708 -10.543 18.601 1.00 87.56 266 ARG A O 1
ATOM 2129 N N . SER A 1 267 ? -0.561 -10.178 19.120 1.00 84.69 267 SER A N 1
ATOM 2130 C CA . SER A 1 267 ? -0.829 -9.999 20.554 1.00 84.69 267 SER A CA 1
ATOM 2131 C C . SER A 1 267 ? -1.638 -8.732 20.827 1.00 84.69 267 SER A C 1
ATOM 2133 O O . SER A 1 267 ? -2.484 -8.708 21.725 1.00 84.69 267 SER A O 1
ATOM 2135 N N . ARG A 1 268 ? -1.424 -7.692 20.018 1.00 76.81 268 ARG A N 1
ATOM 2136 C CA . ARG A 1 268 ? -2.197 -6.455 20.057 1.00 76.81 268 ARG A CA 1
ATOM 2137 C C . ARG A 1 268 ? -3.583 -6.632 19.445 1.00 76.81 268 ARG A C 1
ATOM 2139 O O . ARG A 1 268 ? -4.553 -6.128 20.001 1.00 76.81 268 ARG A O 1
ATOM 2146 N N . MET A 1 269 ? -3.703 -7.386 18.358 1.00 76.00 269 MET A N 1
ATOM 2147 C CA . MET A 1 269 ? -5.007 -7.668 17.745 1.00 76.00 269 MET A CA 1
ATOM 2148 C C . MET A 1 269 ? -5.930 -8.430 18.700 1.00 76.00 269 MET A C 1
ATOM 2150 O O . MET A 1 269 ? -7.104 -8.092 18.841 1.00 76.00 269 MET A O 1
ATOM 2154 N N . ALA A 1 270 ? -5.381 -9.401 19.436 1.00 70.56 270 ALA A N 1
ATOM 2155 C CA . ALA A 1 270 ? -6.117 -10.106 20.479 1.00 70.56 270 ALA A CA 1
ATOM 2156 C C . ALA A 1 270 ? -6.625 -9.158 21.580 1.00 70.56 270 ALA A C 1
ATOM 2158 O O . ALA A 1 270 ? -7.669 -9.427 22.161 1.00 70.56 270 ALA A O 1
ATOM 2159 N N . GLN A 1 271 ? -5.926 -8.046 21.846 1.00 66.00 271 GLN A N 1
ATOM 2160 C CA . GLN A 1 271 ? -6.361 -6.999 22.781 1.00 66.00 271 GLN A CA 1
ATOM 2161 C C . GLN A 1 271 ? -7.417 -6.064 22.170 1.00 66.00 271 GLN A C 1
ATOM 2163 O O . GLN A 1 271 ? -8.314 -5.627 22.890 1.00 66.00 271 GLN A O 1
ATOM 2168 N N . ALA A 1 272 ? -7.344 -5.802 20.860 1.00 57.53 272 ALA A N 1
ATOM 2169 C CA . ALA A 1 272 ? -8.326 -5.021 20.105 1.00 57.53 272 ALA A CA 1
ATOM 2170 C C . ALA A 1 272 ? -9.691 -5.729 20.002 1.00 57.53 272 ALA A C 1
ATOM 2172 O O . ALA A 1 272 ? -10.736 -5.083 20.045 1.00 57.53 272 ALA A O 1
ATOM 2173 N N . GLY A 1 273 ? -9.689 -7.065 19.915 1.00 56.00 273 GLY A N 1
ATOM 2174 C CA . GLY A 1 273 ? -10.896 -7.894 19.831 1.00 56.00 273 GLY A CA 1
ATOM 2175 C C . GLY A 1 273 ? -11.588 -8.191 21.168 1.00 56.00 273 GLY A C 1
ATOM 2176 O O . GLY A 1 273 ? -12.645 -8.824 21.175 1.00 56.00 273 GLY A O 1
ATOM 2177 N N . VAL A 1 274 ? -11.030 -7.766 22.311 1.00 56.97 274 VAL A N 1
ATOM 2178 C CA . VAL A 1 274 ? -11.645 -8.053 23.617 1.00 56.97 274 VAL A CA 1
ATOM 2179 C C . VAL A 1 274 ? -12.844 -7.142 23.838 1.00 56.97 274 VAL A C 1
ATOM 2181 O O . VAL A 1 274 ? -12.710 -5.923 23.951 1.00 56.97 274 VAL A O 1
ATOM 2184 N N . ALA A 1 275 ? -14.033 -7.733 23.958 1.00 58.66 275 ALA A N 1
ATOM 2185 C CA . ALA A 1 275 ? -15.232 -6.985 24.308 1.00 58.66 275 ALA A CA 1
ATOM 2186 C C . ALA A 1 275 ? -15.040 -6.256 25.652 1.00 58.66 275 ALA A C 1
ATOM 2188 O O . ALA A 1 275 ? -14.508 -6.836 26.603 1.00 58.66 275 ALA A O 1
ATOM 2189 N N . LEU A 1 276 ? -15.551 -5.021 25.762 1.00 57.75 276 LEU A N 1
ATOM 2190 C CA . LEU A 1 276 ? -15.509 -4.199 26.985 1.00 57.75 276 LEU A CA 1
ATOM 2191 C C . LEU A 1 276 ? -15.870 -4.995 28.253 1.00 57.75 276 LEU A C 1
ATOM 2193 O O . LEU A 1 276 ? -15.282 -4.801 29.313 1.00 57.75 276 LEU A O 1
ATOM 2197 N N . TRP A 1 277 ? -16.838 -5.904 28.134 1.00 56.19 277 TRP A N 1
ATOM 2198 C CA . TRP A 1 277 ? -17.358 -6.706 29.239 1.00 56.19 277 TRP A CA 1
ATOM 2199 C C . TRP A 1 277 ? -16.451 -7.869 29.659 1.00 56.19 277 TRP A C 1
ATOM 2201 O O . TRP A 1 277 ? -16.583 -8.352 30.779 1.00 56.19 277 TRP A O 1
ATOM 2211 N N . GLN A 1 278 ? -15.546 -8.322 28.788 1.00 59.91 278 GLN A N 1
ATOM 2212 C CA . GLN A 1 278 ? -14.618 -9.417 29.081 1.00 59.91 278 GLN A CA 1
ATOM 2213 C C . GLN A 1 278 ? -13.346 -8.913 29.763 1.00 59.91 278 GLN A C 1
ATOM 2215 O O . GLN A 1 278 ? -12.868 -9.541 30.705 1.00 59.91 278 GLN A O 1
ATOM 2220 N N . ASN A 1 279 ? -12.809 -7.772 29.323 1.00 58.19 279 ASN A N 1
ATOM 2221 C CA . ASN A 1 279 ? -11.640 -7.166 29.952 1.00 58.19 279 ASN A CA 1
ATOM 2222 C C . ASN A 1 279 ? -11.664 -5.633 29.801 1.00 58.19 279 ASN A C 1
ATOM 2224 O O . ASN A 1 279 ? -11.096 -5.077 28.856 1.00 58.19 279 ASN A O 1
ATOM 2228 N N . PRO A 1 280 ? -12.319 -4.919 30.734 1.00 63.16 280 PRO A N 1
ATOM 2229 C CA . PRO A 1 280 ? -12.506 -3.476 30.623 1.00 63.16 280 PRO A CA 1
ATOM 2230 C C . PRO A 1 280 ? -11.193 -2.693 30.714 1.00 63.16 280 PRO A C 1
ATOM 2232 O O . PRO A 1 280 ? -11.131 -1.579 30.205 1.00 63.16 280 PRO A O 1
ATOM 2235 N N . GLN A 1 281 ? -10.146 -3.252 31.336 1.00 66.12 281 GLN A N 1
ATOM 2236 C CA . GLN A 1 281 ? -8.837 -2.602 31.445 1.00 66.12 281 GLN A CA 1
ATOM 2237 C C . GLN A 1 281 ? -8.069 -2.637 30.119 1.00 66.12 281 GLN A C 1
ATOM 2239 O O . GLN A 1 281 ? -7.547 -1.603 29.708 1.00 66.12 281 GLN A O 1
ATOM 2244 N N . SER A 1 282 ? -8.033 -3.782 29.424 1.00 58.72 282 SER A N 1
ATOM 2245 C CA . SER A 1 282 ? -7.368 -3.884 28.115 1.00 58.72 282 SER A CA 1
ATOM 2246 C C . SER A 1 282 ? -8.132 -3.130 27.026 1.00 58.72 282 SER A C 1
ATOM 2248 O O . SER A 1 282 ? -7.507 -2.455 26.212 1.00 58.72 282 SER A O 1
ATOM 2250 N N . TRP A 1 283 ? -9.471 -3.158 27.067 1.00 68.31 283 TRP A N 1
ATOM 2251 C CA . TRP A 1 283 ? -10.318 -2.357 26.178 1.00 68.31 283 TRP A CA 1
ATOM 2252 C C . TRP A 1 283 ? -10.042 -0.855 26.345 1.00 68.31 283 TRP A C 1
ATOM 2254 O O . TRP A 1 283 ? -9.820 -0.150 25.362 1.00 68.31 283 TRP A O 1
ATOM 2264 N N . TRP A 1 284 ? -9.975 -0.358 27.589 1.00 59.69 284 TRP A N 1
ATOM 2265 C CA . TRP A 1 284 ? -9.644 1.047 27.853 1.00 59.69 284 TRP A CA 1
ATOM 2266 C C . TRP A 1 284 ? -8.208 1.409 27.453 1.00 59.69 284 TRP A C 1
ATOM 2268 O O . TRP A 1 284 ? -7.989 2.504 26.942 1.00 59.69 284 TRP A O 1
ATOM 2278 N N . ALA A 1 285 ? -7.232 0.528 27.684 1.00 62.22 285 ALA A N 1
ATOM 2279 C CA . ALA A 1 285 ? -5.833 0.778 27.332 1.00 62.22 285 ALA A CA 1
ATOM 2280 C C . ALA A 1 285 ? -5.625 0.859 25.810 1.00 62.22 285 ALA A C 1
ATOM 2282 O O . ALA A 1 285 ? -4.946 1.767 25.336 1.00 62.22 285 ALA A O 1
ATOM 2283 N N . PHE A 1 286 ? -6.258 -0.038 25.047 1.00 60.19 286 PHE A N 1
ATOM 2284 C CA . PHE A 1 286 ? -6.229 -0.019 23.584 1.00 60.19 286 PHE A CA 1
ATOM 2285 C C . PHE A 1 286 ? -6.940 1.223 23.029 1.00 60.19 286 PHE A C 1
ATOM 2287 O O . PHE A 1 286 ? -6.381 1.967 22.221 1.00 60.19 286 PHE A O 1
ATOM 2294 N N . HIS A 1 287 ? -8.147 1.515 23.526 1.00 61.25 287 HIS A N 1
ATOM 2295 C CA . HIS A 1 287 ? -8.922 2.638 23.016 1.00 61.25 287 HIS A CA 1
ATOM 2296 C C . HIS A 1 287 ? -8.426 4.015 23.477 1.00 61.25 287 HIS A C 1
ATOM 2298 O O . HIS A 1 287 ? -8.688 4.992 22.787 1.00 61.25 287 HIS A O 1
ATOM 2304 N N . GLN A 1 288 ? -7.658 4.145 24.566 1.00 58.75 288 GLN A N 1
ATOM 2305 C CA . GLN A 1 288 ? -7.022 5.427 24.924 1.00 58.75 288 GLN A CA 1
ATOM 2306 C C . GLN A 1 288 ? -6.121 5.972 23.806 1.00 58.75 288 GLN A C 1
ATOM 2308 O O . GLN A 1 288 ? -6.090 7.183 23.594 1.00 58.75 288 GLN A O 1
ATOM 2313 N N . VAL A 1 289 ? -5.453 5.086 23.060 1.00 49.53 289 VAL A N 1
ATOM 2314 C CA . VAL A 1 289 ? -4.582 5.450 21.933 1.00 49.53 289 VAL A CA 1
ATOM 2315 C C . VAL A 1 289 ? -5.402 5.764 20.672 1.00 49.53 289 VAL A C 1
ATOM 2317 O O . VAL A 1 289 ? -5.095 6.720 19.966 1.00 49.53 289 VAL A O 1
ATOM 2320 N N . SER A 1 290 ? -6.504 5.044 20.416 1.00 48.47 290 SER A N 1
ATOM 2321 C CA . SER A 1 290 ? -7.362 5.263 19.233 1.00 48.47 290 SER A CA 1
ATOM 2322 C C . SER A 1 290 ? -8.374 6.416 19.380 1.00 48.47 290 SER A C 1
ATOM 2324 O O . SER A 1 290 ? -8.869 6.952 18.390 1.00 48.47 290 SER A O 1
ATOM 2326 N N . ILE A 1 291 ? -8.732 6.804 20.609 1.00 45.97 291 ILE A N 1
ATOM 2327 C CA . ILE A 1 291 ? -9.707 7.875 20.895 1.00 45.97 291 ILE A CA 1
ATOM 2328 C C . ILE A 1 291 ? -9.116 9.273 20.612 1.00 45.97 291 ILE A C 1
ATOM 2330 O O . ILE A 1 291 ? -9.872 10.228 20.419 1.00 45.97 291 ILE A O 1
ATOM 2334 N N . ALA A 1 292 ? -7.789 9.404 20.512 1.00 44.88 292 ALA A N 1
ATOM 2335 C CA . ALA A 1 292 ? -7.119 10.681 20.261 1.00 44.88 292 ALA A CA 1
ATOM 2336 C C . ALA A 1 292 ? -7.382 11.268 18.855 1.00 44.88 292 ALA A C 1
ATOM 2338 O O . ALA A 1 292 ? -7.398 12.491 18.717 1.00 44.88 292 ALA A O 1
ATOM 2339 N N . SER A 1 293 ? -7.646 10.443 17.832 1.00 47.84 293 SER A N 1
ATOM 2340 C CA . SER A 1 293 ? -7.756 10.898 16.432 1.00 47.84 293 SER A CA 1
ATOM 2341 C C . SER A 1 293 ? -9.184 10.901 15.858 1.00 47.84 293 SER A C 1
ATOM 2343 O O . SER A 1 293 ? -9.517 11.795 15.085 1.00 47.84 293 SER A O 1
ATOM 2345 N N . GLY A 1 294 ? -10.063 9.968 16.250 1.00 40.72 294 GLY A N 1
ATOM 2346 C CA . GLY A 1 294 ? -11.382 9.800 15.602 1.00 40.72 294 GLY A CA 1
ATOM 2347 C C . GLY A 1 294 ? -12.606 10.322 16.370 1.00 40.72 294 GLY A C 1
ATOM 2348 O O . GLY A 1 294 ? -13.669 10.544 15.791 1.00 40.72 294 GLY A O 1
ATOM 2349 N N . VAL A 1 295 ? -12.501 10.537 17.684 1.00 43.75 295 VAL A N 1
ATOM 2350 C CA . VAL A 1 295 ? -13.689 10.651 18.558 1.00 43.75 295 VAL A CA 1
ATOM 2351 C C . VAL A 1 295 ? -14.137 12.098 18.819 1.00 43.75 295 VAL A C 1
ATOM 2353 O O . VAL A 1 295 ? -15.223 12.334 19.359 1.00 43.75 295 VAL A O 1
ATOM 2356 N N . ARG A 1 296 ? -13.390 13.102 18.334 1.00 45.28 296 ARG A N 1
ATOM 2357 C CA . ARG A 1 296 ? -13.830 14.510 18.402 1.00 45.28 296 ARG A CA 1
ATOM 2358 C C . ARG A 1 296 ? -15.137 14.774 17.635 1.00 45.28 296 ARG A C 1
ATOM 2360 O O . ARG A 1 296 ? -15.852 15.700 18.003 1.00 45.28 296 ARG A O 1
ATOM 2367 N N . ALA A 1 297 ? -15.495 13.955 16.641 1.00 45.06 297 ALA A N 1
ATOM 2368 C CA . ALA A 1 297 ? -16.706 14.163 15.840 1.00 45.06 297 ALA A CA 1
ATOM 2369 C C . ALA A 1 297 ? -17.985 13.531 16.434 1.00 45.06 297 ALA A C 1
ATOM 2371 O O . ALA A 1 297 ? -19.072 14.073 16.239 1.00 45.06 297 ALA A O 1
ATOM 2372 N N . THR A 1 298 ? -17.888 12.428 17.191 1.00 46.94 298 THR A N 1
ATOM 2373 C CA . THR A 1 298 ? -19.069 11.672 17.668 1.00 46.94 298 THR A CA 1
ATOM 2374 C C . THR A 1 298 ? -19.233 11.621 19.189 1.00 46.94 298 THR A C 1
ATOM 2376 O O . THR A 1 298 ? -20.366 11.499 19.647 1.00 46.94 298 THR A O 1
ATOM 2379 N N . ALA A 1 299 ? -18.192 11.809 20.013 1.00 48.56 299 ALA A N 1
ATOM 2380 C CA . ALA A 1 299 ? -18.370 11.853 21.479 1.00 48.56 299 ALA A CA 1
ATOM 2381 C C . ALA A 1 299 ? -18.902 13.194 22.004 1.00 48.56 299 ALA A C 1
ATOM 2383 O O . ALA A 1 299 ? -19.519 13.247 23.073 1.00 48.56 299 ALA A O 1
ATOM 2384 N N . VAL A 1 300 ? -18.700 14.280 21.258 1.00 53.00 300 VAL A N 1
ATOM 2385 C CA . VAL A 1 300 ? -19.206 15.612 21.610 1.00 53.00 300 VAL A CA 1
ATOM 2386 C C . VAL A 1 300 ? -20.745 15.646 21.676 1.00 53.00 300 VAL A C 1
ATOM 2388 O O . VAL A 1 300 ? -21.265 16.090 22.700 1.00 53.00 300 VAL A O 1
ATOM 2391 N N . PRO A 1 301 ? -21.521 15.121 20.701 1.00 57.44 301 PRO A N 1
ATOM 2392 C CA . PRO A 1 301 ? -22.980 15.119 20.822 1.00 57.44 301 PRO A CA 1
ATOM 2393 C C . PRO A 1 301 ? -23.491 14.234 21.971 1.00 57.44 301 PRO A C 1
ATOM 2395 O O . PRO A 1 301 ? -24.447 14.624 22.639 1.00 57.44 301 PRO A O 1
ATOM 2398 N N . PHE A 1 302 ? -22.849 13.098 22.272 1.00 59.12 302 PHE A N 1
ATOM 2399 C CA . PHE A 1 302 ? -23.279 12.222 23.373 1.00 59.12 302 PHE A CA 1
ATOM 2400 C C . PHE A 1 302 ? -22.974 12.799 24.760 1.00 59.12 302 PHE A C 1
ATOM 2402 O O . PHE A 1 302 ? -23.822 12.722 25.650 1.00 59.12 302 PHE A O 1
ATOM 2409 N N . THR A 1 303 ? -21.814 13.432 24.951 1.00 63.47 303 THR A N 1
ATOM 2410 C CA . THR A 1 303 ? -21.489 14.125 26.212 1.00 63.47 303 THR A CA 1
ATOM 2411 C C . THR A 1 303 ? -22.382 15.346 26.428 1.00 63.47 303 THR A C 1
ATOM 2413 O O . THR A 1 303 ? -22.862 15.559 27.543 1.00 63.47 303 THR A O 1
ATOM 2416 N N . ILE A 1 304 ? -22.700 16.093 25.365 1.00 66.12 304 ILE A N 1
ATOM 2417 C CA . ILE A 1 304 ? -23.663 17.202 25.410 1.00 66.12 304 ILE A CA 1
ATOM 2418 C C . ILE A 1 304 ? -25.069 16.693 25.739 1.00 66.12 304 ILE A C 1
ATOM 2420 O O . ILE A 1 304 ? -25.724 17.262 26.609 1.00 66.12 304 ILE A O 1
ATOM 2424 N N . LEU A 1 305 ? -25.533 15.605 25.117 1.00 70.00 305 LEU A N 1
ATOM 2425 C CA . LEU A 1 305 ? -26.843 15.025 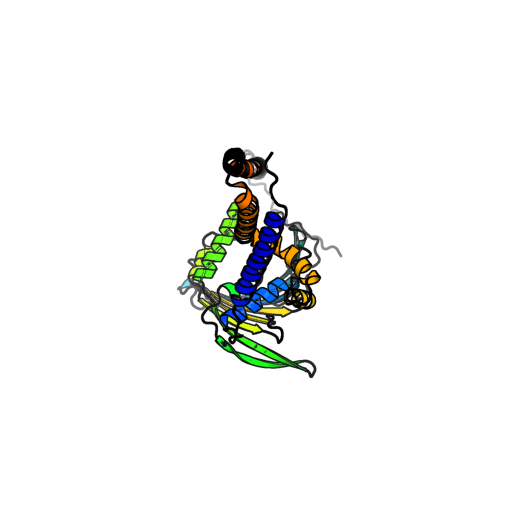25.416 1.00 70.00 305 LEU A CA 1
ATOM 2426 C C . LEU A 1 305 ? -26.920 14.562 26.877 1.00 70.00 305 LEU A C 1
ATOM 2428 O O . LEU A 1 305 ? -27.899 14.854 27.562 1.00 70.00 305 LEU A O 1
ATOM 2432 N N . LEU A 1 306 ? -25.875 13.908 27.390 1.00 72.31 306 LEU A N 1
ATOM 2433 C CA . LEU A 1 306 ? -25.818 13.435 28.775 1.00 72.31 306 LEU A CA 1
ATOM 2434 C C . LEU A 1 306 ? -25.807 14.611 29.765 1.00 72.31 306 LEU A C 1
ATOM 2436 O O . LEU A 1 306 ? -26.563 14.599 30.737 1.00 72.31 306 LEU A O 1
ATOM 2440 N N . LEU A 1 307 ? -25.055 15.677 29.470 1.00 71.38 307 LEU A N 1
ATOM 2441 C CA . LEU A 1 307 ? -25.055 16.914 30.257 1.00 71.38 307 LEU A CA 1
ATOM 2442 C C . LEU A 1 307 ? -26.404 17.641 30.212 1.00 71.38 307 LEU A C 1
ATOM 2444 O O . LEU A 1 307 ? -26.880 18.084 31.254 1.00 71.38 307 LEU A O 1
ATOM 2448 N N . ILE A 1 308 ? -27.058 17.723 29.050 1.00 70.50 308 ILE A N 1
ATOM 2449 C CA . ILE A 1 308 ? -28.397 18.317 28.905 1.00 70.50 308 ILE A CA 1
ATOM 2450 C C . ILE A 1 308 ? -29.422 17.512 29.701 1.00 70.50 308 ILE A C 1
ATOM 2452 O O . ILE A 1 308 ? -30.260 18.095 30.388 1.00 70.50 308 ILE A O 1
ATOM 2456 N N . THR A 1 309 ? -29.343 16.182 29.656 1.00 71.94 309 THR A N 1
ATOM 2457 C CA . THR A 1 309 ? -30.273 15.296 30.366 1.00 71.94 309 THR A CA 1
ATOM 2458 C C . THR A 1 309 ? -30.067 15.387 31.879 1.00 71.94 309 THR A C 1
ATOM 2460 O O . THR A 1 309 ? -31.037 15.549 32.623 1.00 71.94 309 THR A O 1
ATOM 2463 N N . ALA A 1 310 ? -28.811 15.387 32.339 1.00 69.81 310 ALA A N 1
ATOM 2464 C CA . ALA A 1 310 ? -28.455 15.601 33.740 1.00 69.81 310 ALA A CA 1
ATOM 2465 C C . ALA A 1 310 ? -28.887 16.993 34.229 1.00 69.81 310 ALA A C 1
ATOM 2467 O O . ALA A 1 310 ? -29.456 17.124 35.314 1.00 69.81 310 ALA A O 1
ATOM 2468 N N . PHE A 1 311 ? -28.701 18.028 33.405 1.00 70.62 311 PHE A N 1
ATOM 2469 C CA . PHE A 1 311 ? -29.134 19.389 33.703 1.00 70.62 311 PHE A CA 1
ATOM 2470 C C . PHE A 1 311 ? -30.661 19.493 33.788 1.00 70.62 311 PHE A C 1
ATOM 2472 O O . PHE A 1 311 ? -31.179 20.042 34.757 1.00 70.62 311 PHE A O 1
ATOM 2479 N N . LEU A 1 312 ? -31.404 18.909 32.842 1.00 68.19 312 LEU A N 1
ATOM 2480 C CA . LEU A 1 312 ? -32.870 18.850 32.874 1.00 68.19 312 LEU A CA 1
ATOM 2481 C C . LEU A 1 312 ? -33.381 18.119 34.118 1.00 68.19 312 LEU A C 1
ATOM 2483 O O . LEU A 1 312 ? -34.294 18.625 34.773 1.00 68.19 312 LEU A O 1
ATOM 2487 N N . MET A 1 313 ? -32.774 16.987 34.486 1.00 68.19 313 MET A N 1
ATOM 2488 C CA . MET A 1 313 ? -33.118 16.261 35.714 1.00 68.19 313 MET A CA 1
ATOM 2489 C C . MET A 1 313 ? -32.856 17.088 36.975 1.00 68.19 313 MET A C 1
ATOM 2491 O O . MET A 1 313 ? -33.702 17.114 37.871 1.00 68.19 313 MET A O 1
ATOM 2495 N N . LEU A 1 314 ? -31.733 17.811 37.032 1.00 67.50 314 LEU A N 1
ATOM 2496 C CA . LEU A 1 314 ? -31.401 18.699 38.148 1.00 67.50 314 LEU A CA 1
ATOM 2497 C C . LEU A 1 314 ? -32.379 19.883 38.245 1.00 67.50 314 LEU A C 1
ATOM 2499 O O . LEU A 1 314 ? -32.712 20.345 39.333 1.00 67.50 314 LEU A O 1
ATOM 2503 N N . VAL A 1 315 ? -32.861 20.368 37.101 1.00 64.19 315 VAL A N 1
ATOM 2504 C CA . VAL A 1 315 ? -33.665 21.588 36.965 1.00 64.19 315 VAL A CA 1
ATOM 2505 C C . VAL A 1 315 ? -35.165 21.366 37.178 1.00 64.19 315 VAL A C 1
ATOM 2507 O O . VAL A 1 315 ? -35.843 22.226 37.754 1.00 64.19 315 VAL A O 1
ATOM 2510 N N . LEU A 1 316 ? -35.707 20.231 36.732 1.00 71.38 316 LEU A N 1
ATOM 2511 C CA . LEU A 1 316 ? -37.130 19.887 36.831 1.00 71.38 316 LEU A CA 1
ATOM 2512 C C . LEU A 1 316 ? -37.746 20.101 38.235 1.00 71.38 316 LEU A C 1
ATOM 2514 O O . LEU A 1 316 ? -38.831 20.690 38.297 1.00 71.38 316 LEU A O 1
ATOM 2518 N N . PRO A 1 317 ? -37.089 19.744 39.360 1.00 66.62 317 PRO A N 1
ATOM 2519 C CA . PRO A 1 317 ? -37.635 19.994 40.698 1.00 66.62 317 PRO A CA 1
ATOM 2520 C C . PRO A 1 317 ? -37.605 21.472 41.140 1.00 66.62 317 PRO A C 1
ATOM 2522 O O . PRO A 1 317 ? -38.343 21.851 42.053 1.00 66.62 317 PRO A O 1
ATOM 2525 N N . TYR A 1 318 ? -36.816 22.336 40.491 1.00 67.00 318 TYR A N 1
ATOM 2526 C CA . TYR A 1 318 ? -36.636 23.747 40.872 1.00 67.00 318 TYR A CA 1
ATOM 2527 C C . TYR A 1 318 ? -37.361 24.747 39.954 1.00 67.00 318 TYR A C 1
ATOM 2529 O O . TYR 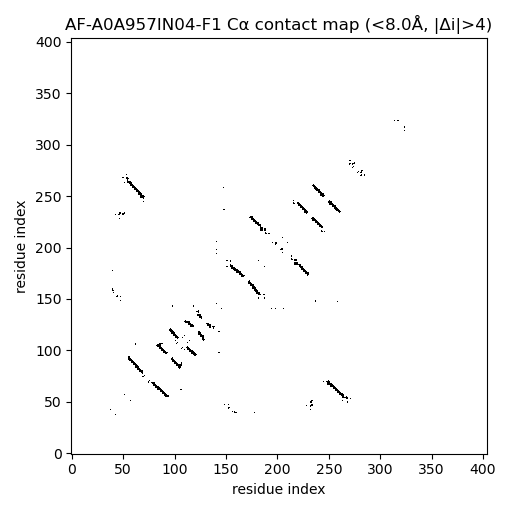A 1 318 ? -37.309 25.951 40.199 1.00 67.00 318 TYR A O 1
ATOM 2537 N N . ARG A 1 319 ? -38.126 24.276 38.958 1.00 64.94 319 ARG A N 1
ATOM 2538 C CA . ARG A 1 319 ? -38.816 25.103 37.941 1.00 64.94 319 ARG A CA 1
ATOM 2539 C C . ARG A 1 319 ? -39.722 26.232 38.464 1.00 64.94 319 ARG A C 1
ATOM 2541 O O . ARG A 1 319 ? -40.022 27.154 37.710 1.00 64.94 319 ARG A O 1
ATOM 2548 N N . LYS A 1 320 ? -40.188 26.182 39.720 1.00 63.88 320 LYS A N 1
ATOM 2549 C CA . LYS A 1 320 ? -41.098 27.194 40.303 1.00 63.88 320 LYS A CA 1
ATOM 2550 C C . LYS A 1 320 ? -40.394 28.345 41.038 1.00 63.88 320 LYS A C 1
ATOM 2552 O O . LYS A 1 320 ? -41.080 29.222 41.560 1.00 63.88 320 LYS A O 1
ATOM 2557 N N . THR A 1 321 ? -39.063 28.371 41.120 1.00 69.06 321 THR A N 1
ATOM 2558 C CA . THR A 1 321 ? -38.332 29.427 41.843 1.00 69.06 321 THR A CA 1
ATOM 2559 C C . THR A 1 321 ? -37.903 30.560 40.905 1.00 69.06 321 THR A C 1
ATOM 2561 O O . THR A 1 321 ? -37.513 30.334 39.763 1.00 69.06 321 THR A O 1
ATOM 2564 N N . LYS A 1 322 ? -37.960 31.816 41.375 1.00 66.38 322 LYS A N 1
ATOM 2565 C CA . LYS A 1 322 ? -37.568 32.987 40.564 1.00 66.38 322 LYS A CA 1
ATOM 2566 C C . LYS A 1 322 ? -36.092 32.945 40.131 1.00 66.38 322 LYS A C 1
ATOM 2568 O O . LYS A 1 322 ? -35.782 33.421 39.046 1.00 66.38 322 LYS A O 1
ATOM 2573 N N . GLY A 1 323 ? -35.216 32.315 40.922 1.00 62.91 323 GLY A N 1
ATOM 2574 C CA . GLY A 1 323 ? -33.789 32.160 40.604 1.00 62.91 323 GLY A CA 1
ATOM 2575 C C . GLY A 1 323 ? -33.501 31.242 39.413 1.00 62.91 323 GLY A C 1
ATOM 2576 O O . GLY A 1 323 ? -32.463 31.385 38.773 1.00 62.91 323 GLY A O 1
ATOM 2577 N N . PHE A 1 324 ? -34.438 30.355 39.057 1.00 65.00 324 PHE A N 1
ATOM 2578 C CA . PHE A 1 324 ? -34.285 29.453 37.916 1.00 65.00 324 PHE A CA 1
ATOM 2579 C C . PHE A 1 324 ? -34.159 30.211 36.586 1.00 65.00 324 PHE A C 1
ATOM 2581 O O . PHE A 1 324 ? -33.309 29.889 35.761 1.00 65.00 324 PHE A O 1
ATOM 2588 N N . ARG A 1 325 ? -34.965 31.265 36.400 1.00 68.75 325 ARG A N 1
ATOM 2589 C CA . ARG A 1 325 ? -34.930 32.076 35.174 1.00 68.75 325 ARG A CA 1
ATOM 2590 C C . ARG A 1 325 ? -33.586 32.785 35.016 1.00 68.75 325 ARG A C 1
ATOM 2592 O O . ARG A 1 325 ? -33.049 32.815 33.919 1.00 68.75 325 ARG A O 1
ATOM 2599 N N . THR A 1 326 ? -33.018 33.279 36.113 1.00 74.12 326 THR A N 1
ATOM 2600 C CA . THR A 1 326 ? -31.718 33.959 36.110 1.00 74.12 326 THR A CA 1
ATOM 2601 C C . THR A 1 326 ? -30.573 33.005 35.766 1.00 74.12 326 THR A C 1
ATOM 2603 O O . THR A 1 326 ? -29.705 33.358 34.973 1.00 74.12 326 THR A O 1
ATOM 2606 N N . ALA A 1 327 ? -30.590 31.784 36.312 1.00 67.06 327 ALA A N 1
ATOM 2607 C CA . ALA A 1 327 ? -29.557 30.781 36.052 1.00 67.06 327 ALA A CA 1
ATOM 2608 C C . ALA A 1 327 ? -29.554 30.302 34.589 1.00 67.06 327 ALA A C 1
ATOM 2610 O O . ALA A 1 327 ? -28.490 30.174 33.990 1.00 67.06 327 ALA A O 1
ATOM 2611 N N . VAL A 1 328 ? -30.736 30.095 33.994 1.00 70.75 328 VAL A N 1
ATOM 2612 C CA . VAL A 1 328 ? -30.850 29.704 32.578 1.00 70.75 328 VAL A CA 1
ATOM 2613 C C . VAL A 1 328 ? -30.354 30.817 31.656 1.00 70.75 328 VAL A C 1
ATOM 2615 O O . VAL A 1 328 ? -29.594 30.538 30.733 1.00 70.75 328 VAL A O 1
ATOM 2618 N N . SER A 1 329 ? -30.714 32.077 31.923 1.00 72.62 329 SER A N 1
ATOM 2619 C CA . SER A 1 329 ? -30.227 33.206 31.122 1.00 72.62 329 SER A CA 1
ATOM 2620 C C . SER A 1 329 ? -28.702 33.349 31.185 1.00 72.62 329 SER A C 1
ATOM 2622 O O . SER A 1 329 ? -28.070 33.543 30.152 1.00 72.62 329 SER A O 1
ATOM 2624 N N . LEU A 1 330 ? -28.098 33.197 32.371 1.00 74.75 330 LEU A N 1
ATOM 2625 C CA . LEU A 1 330 ? -26.639 33.228 32.539 1.00 74.75 330 LEU A CA 1
ATOM 2626 C C . LEU A 1 330 ? -25.939 32.091 31.785 1.00 74.75 330 LEU A C 1
ATOM 2628 O O . LEU A 1 330 ? -24.905 32.323 31.165 1.00 74.75 330 LEU A O 1
ATOM 2632 N N . PHE A 1 331 ? -26.514 30.887 31.794 1.00 73.00 331 PHE A N 1
ATOM 2633 C CA . PHE A 1 331 ? -25.956 29.740 31.079 1.00 73.00 331 PHE A CA 1
ATOM 2634 C C . PHE A 1 331 ? -25.987 29.930 29.555 1.00 73.00 331 PHE A C 1
ATOM 2636 O O . PHE A 1 331 ? -24.992 29.671 28.884 1.00 73.00 331 PHE A O 1
ATOM 2643 N N . VAL A 1 332 ? -27.097 30.441 29.007 1.00 76.56 332 VAL A N 1
ATOM 2644 C CA . VAL A 1 332 ? -27.211 30.736 27.567 1.00 76.56 332 VAL A CA 1
ATOM 2645 C C . VAL A 1 332 ? -26.206 31.813 27.148 1.00 76.56 332 VAL A C 1
ATOM 2647 O O . VAL A 1 332 ? -25.529 31.654 26.136 1.00 76.56 332 VAL A O 1
ATOM 2650 N N . ILE A 1 333 ? -26.049 32.871 27.950 1.00 77.25 333 ILE A N 1
ATOM 2651 C CA . ILE A 1 333 ? -25.067 33.933 27.689 1.00 77.25 333 ILE A CA 1
ATOM 2652 C C . ILE A 1 333 ? -23.637 33.373 27.725 1.00 77.25 333 ILE A C 1
ATOM 2654 O O . ILE A 1 333 ? -22.860 33.627 26.806 1.00 77.25 333 ILE A O 1
ATOM 2658 N N . ALA A 1 334 ? -23.298 32.565 28.735 1.00 71.31 334 ALA A N 1
ATOM 2659 C CA . ALA A 1 334 ? -21.986 31.928 28.833 1.00 71.31 334 ALA A CA 1
ATOM 2660 C C . ALA A 1 334 ? -21.705 31.011 27.628 1.00 71.31 334 ALA A C 1
ATOM 2662 O O . ALA A 1 334 ? -20.630 31.075 27.033 1.00 71.31 334 ALA A O 1
ATOM 2663 N N . SER A 1 335 ? -22.690 30.214 27.204 1.00 63.44 335 SER A N 1
ATOM 2664 C CA . SER A 1 335 ? -22.551 29.296 26.069 1.00 63.44 335 SER A CA 1
ATOM 2665 C C . SER A 1 335 ? -22.311 30.020 24.740 1.00 63.44 335 SER A C 1
ATOM 2667 O O . SER A 1 335 ? -21.496 29.555 23.947 1.00 63.44 335 SER A O 1
ATOM 2669 N N . ILE A 1 336 ? -22.957 31.168 24.511 1.00 76.62 336 ILE A N 1
ATOM 2670 C CA . ILE A 1 336 ? -22.753 31.972 23.294 1.00 76.62 336 ILE A CA 1
ATOM 2671 C C . ILE A 1 336 ? -21.355 32.615 23.282 1.00 76.62 336 ILE A C 1
ATOM 2673 O O . ILE A 1 336 ? -20.743 32.742 22.224 1.00 76.62 336 ILE A O 1
ATOM 2677 N N . LEU A 1 337 ? -20.815 32.968 24.451 1.00 72.69 337 LEU A N 1
ATOM 2678 C C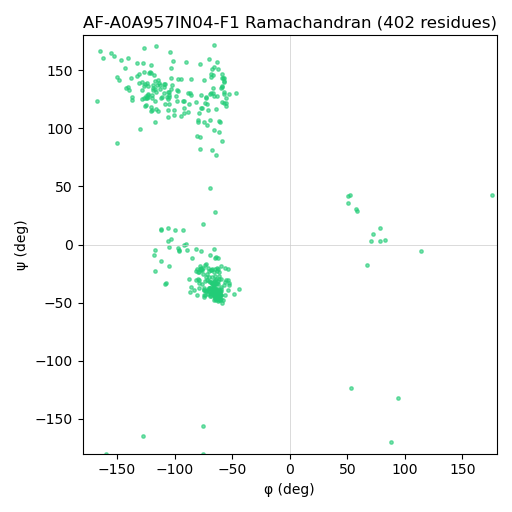A . LEU A 1 337 ? -19.500 33.606 24.577 1.00 72.69 337 LEU A CA 1
ATOM 2679 C C . LEU A 1 337 ? -18.318 32.629 24.478 1.00 72.69 337 LEU A C 1
ATOM 2681 O O . LEU A 1 337 ? -17.222 33.046 24.113 1.00 72.69 337 LEU A O 1
ATOM 2685 N N . THR A 1 338 ? -18.509 31.338 24.774 1.00 69.44 338 THR A N 1
ATOM 2686 C CA . THR A 1 338 ? -17.379 30.386 24.844 1.00 69.44 338 THR A CA 1
ATOM 2687 C C . THR A 1 338 ? -16.923 29.905 23.457 1.00 69.44 338 THR A C 1
ATOM 2689 O O . THR A 1 338 ? -15.742 29.631 23.252 1.00 69.44 338 THR A O 1
ATOM 2692 N N . GLY A 1 339 ? -17.835 29.842 22.480 1.00 63.94 339 GLY A N 1
ATOM 2693 C CA . GLY A 1 339 ? -17.541 29.356 21.123 1.00 63.94 339 GLY A CA 1
ATOM 2694 C C . GLY A 1 339 ? -16.494 30.184 20.355 1.00 63.94 339 GLY A C 1
ATOM 2695 O O . GLY A 1 339 ? -15.555 29.599 19.816 1.00 63.94 339 GLY A O 1
ATOM 2696 N N . PRO A 1 340 ? -16.598 31.527 20.310 1.00 64.31 340 PRO A N 1
ATOM 2697 C CA . PRO A 1 340 ? -15.622 32.371 19.613 1.00 64.31 340 PRO A CA 1
ATOM 2698 C C . PRO A 1 340 ? -14.239 32.407 20.283 1.00 64.31 340 PRO A C 1
ATOM 2700 O O . PRO A 1 340 ? -13.230 32.505 19.590 1.00 64.31 340 PRO A O 1
ATOM 2703 N N . LEU A 1 341 ? -14.175 32.291 21.616 1.00 55.56 341 LEU A N 1
ATOM 2704 C CA . LEU A 1 341 ? -12.918 32.355 22.377 1.00 55.56 341 LEU A CA 1
ATOM 2705 C C . LEU A 1 341 ? -12.016 31.135 22.156 1.00 55.56 341 LEU A C 1
ATOM 2707 O O . LEU A 1 341 ? -10.797 31.276 22.163 1.00 55.56 341 LEU A O 1
ATOM 2711 N N . LEU A 1 342 ? -12.595 29.958 21.902 1.00 52.66 342 LEU A N 1
ATOM 2712 C CA . LEU A 1 342 ? -11.824 28.749 21.590 1.00 52.66 342 LEU A CA 1
ATOM 2713 C C . LEU A 1 342 ? -11.180 28.805 20.194 1.00 52.66 342 LEU A C 1
ATOM 2715 O O . LEU A 1 342 ? -10.089 28.277 20.013 1.00 52.66 342 LEU A O 1
ATOM 2719 N N . LYS A 1 343 ? -11.798 29.505 19.231 1.00 46.81 343 LYS A N 1
ATOM 2720 C CA . LYS A 1 343 ? -11.242 29.679 17.875 1.00 46.81 343 LYS A CA 1
ATOM 2721 C C . LYS A 1 343 ? -10.135 30.736 17.786 1.00 46.81 343 LYS A C 1
ATOM 2723 O O . LYS A 1 343 ? -9.365 30.734 16.833 1.00 46.81 343 LYS A O 1
ATOM 2728 N N . ALA A 1 344 ? -10.028 31.627 18.773 1.00 52.47 344 ALA A N 1
ATOM 2729 C CA . ALA A 1 344 ? -9.013 32.681 18.788 1.00 52.47 344 ALA A CA 1
ATOM 2730 C C . ALA A 1 344 ? -7.585 32.154 19.044 1.00 52.47 344 ALA A C 1
ATOM 2732 O O . ALA A 1 344 ? -6.620 32.832 18.705 1.00 52.47 344 ALA A O 1
ATOM 2733 N N . HIS A 1 345 ? -7.436 30.950 19.612 1.00 50.66 345 HIS A N 1
ATOM 2734 C CA . HIS A 1 345 ? -6.122 30.346 19.863 1.00 50.66 345 HIS A CA 1
ATOM 2735 C C . HIS A 1 345 ? -5.520 29.675 18.616 1.00 50.66 345 HIS A C 1
ATOM 2737 O O . HIS A 1 345 ? -4.307 29.695 18.439 1.00 50.66 345 HIS A O 1
ATOM 2743 N N . GLU A 1 346 ? -6.353 29.156 17.708 1.00 50.19 346 GLU A N 1
ATOM 2744 C CA . GLU A 1 346 ? -5.900 28.537 16.450 1.00 50.19 346 GLU A CA 1
ATOM 2745 C C . GLU A 1 346 ? -5.401 29.581 15.432 1.00 50.19 346 GLU A C 1
ATOM 2747 O O . GLU A 1 346 ? -4.499 29.301 14.646 1.00 50.19 346 GLU A O 1
ATOM 2752 N N . ALA A 1 347 ? -5.920 30.813 15.487 1.00 52.50 347 ALA A N 1
ATOM 2753 C CA . ALA A 1 347 ? -5.518 31.894 14.584 1.00 52.50 347 ALA A CA 1
ATOM 2754 C C . ALA A 1 347 ? -4.089 32.417 14.837 1.00 52.50 347 ALA A C 1
ATOM 2756 O O . ALA A 1 347 ? -3.441 32.883 13.904 1.00 52.50 347 ALA A O 1
ATOM 2757 N N . HIS A 1 348 ? -3.579 32.322 16.071 1.00 53.81 348 HIS A N 1
ATOM 2758 C CA . HIS A 1 348 ? -2.225 32.782 16.404 1.00 53.81 348 HIS A CA 1
ATOM 2759 C C . HIS A 1 348 ? -1.141 31.827 15.884 1.00 53.81 348 HIS A C 1
ATOM 2761 O O . HIS A 1 348 ? -0.185 32.279 15.263 1.00 53.81 348 HIS A O 1
ATOM 2767 N N . ALA A 1 349 ? -1.334 30.512 16.037 1.00 54.53 349 ALA A N 1
ATOM 2768 C CA . ALA A 1 349 ? -0.385 29.510 15.542 1.00 54.53 349 ALA A CA 1
ATOM 2769 C C . ALA A 1 349 ? -0.268 29.508 14.003 1.00 54.53 349 ALA A C 1
ATOM 2771 O O . ALA A 1 349 ? 0.794 29.225 13.456 1.00 54.53 349 ALA A O 1
ATOM 2772 N N . PHE A 1 350 ? -1.344 29.863 13.292 1.00 58.25 350 PHE A N 1
ATOM 2773 C CA . PHE A 1 350 ? -1.328 30.000 11.834 1.00 58.25 350 PHE A CA 1
ATOM 2774 C C . PHE A 1 350 ? -0.503 31.211 11.359 1.00 58.25 350 PHE A C 1
ATOM 2776 O O . PHE A 1 350 ? 0.213 31.118 10.365 1.00 58.25 350 PHE A O 1
ATOM 2783 N N . GLN A 1 351 ? -0.559 32.332 12.087 1.00 67.62 351 GLN A N 1
ATOM 2784 C CA . GLN A 1 351 ? 0.208 33.541 11.767 1.00 67.62 351 GLN A CA 1
ATOM 2785 C C . GLN A 1 351 ? 1.716 33.350 12.011 1.00 67.62 351 GLN A C 1
ATOM 2787 O O . GLN A 1 351 ? 2.531 33.819 11.214 1.00 67.62 351 GLN A O 1
ATOM 2792 N N . ASP A 1 352 ? 2.086 32.623 13.069 1.00 69.12 352 ASP A N 1
ATOM 2793 C CA . ASP A 1 352 ? 3.487 32.315 13.382 1.00 69.12 352 ASP A CA 1
ATOM 2794 C C . ASP A 1 352 ? 4.117 31.425 12.292 1.00 69.12 352 ASP A C 1
ATOM 2796 O O . ASP A 1 352 ? 5.220 31.705 11.819 1.00 69.12 352 ASP A O 1
ATOM 2800 N N . ASN A 1 353 ? 3.372 30.427 11.798 1.00 66.06 353 ASN A N 1
ATOM 2801 C CA . ASN A 1 353 ? 3.822 29.552 10.709 1.00 66.06 353 ASN A CA 1
ATOM 2802 C C . ASN A 1 353 ? 3.984 30.292 9.369 1.00 66.06 353 ASN A C 1
ATOM 2804 O O . ASN A 1 353 ? 4.916 30.005 8.621 1.00 66.06 353 ASN A O 1
ATOM 2808 N N . LEU A 1 354 ? 3.116 31.267 9.067 1.00 69.75 354 LEU A N 1
ATOM 2809 C CA . LEU A 1 354 ? 3.243 32.089 7.855 1.00 69.75 354 LEU A CA 1
ATOM 2810 C C . LEU A 1 354 ? 4.483 32.989 7.882 1.00 69.75 354 LEU A C 1
ATOM 2812 O O . LEU A 1 354 ? 5.083 33.230 6.837 1.00 69.75 354 LEU A O 1
ATOM 2816 N N . THR A 1 355 ? 4.863 33.478 9.063 1.00 72.38 355 THR A N 1
ATOM 2817 C CA . THR A 1 355 ? 6.022 34.369 9.215 1.00 72.38 355 THR A CA 1
ATOM 2818 C C . THR A 1 355 ? 7.327 33.581 9.066 1.00 72.38 355 THR A C 1
ATOM 2820 O O . THR A 1 355 ? 8.198 33.985 8.303 1.00 72.38 355 THR A O 1
ATOM 2823 N N . ALA A 1 356 ? 7.417 32.396 9.685 1.00 70.94 356 ALA A N 1
ATOM 2824 C CA . ALA A 1 356 ? 8.575 31.510 9.542 1.00 70.94 356 ALA A CA 1
ATOM 2825 C C . ALA A 1 356 ? 8.790 31.044 8.087 1.00 70.94 356 ALA A C 1
ATOM 2827 O O . ALA A 1 356 ? 9.915 31.050 7.593 1.00 70.94 356 ALA A O 1
ATOM 2828 N N . ALA A 1 357 ? 7.710 30.715 7.368 1.00 72.38 357 ALA A N 1
ATOM 2829 C CA . ALA A 1 357 ? 7.794 30.310 5.964 1.00 72.38 357 ALA A CA 1
ATOM 2830 C C . ALA A 1 357 ? 8.277 31.441 5.031 1.00 72.38 357 ALA A C 1
ATOM 2832 O O . ALA A 1 357 ? 8.935 31.170 4.026 1.00 72.38 357 ALA A O 1
ATOM 2833 N N . GLN A 1 358 ? 7.970 32.707 5.345 1.00 74.19 358 GLN A N 1
ATOM 2834 C CA . GLN A 1 358 ? 8.459 33.859 4.576 1.00 74.19 358 GLN A CA 1
ATOM 2835 C C . GLN A 1 358 ? 9.954 34.119 4.800 1.00 74.19 358 GLN A C 1
ATOM 2837 O O . GLN A 1 358 ? 10.665 34.408 3.834 1.00 74.19 358 GLN A O 1
ATOM 2842 N N . ASP A 1 359 ? 10.432 33.977 6.037 1.00 76.88 359 ASP A N 1
ATOM 2843 C CA . ASP A 1 359 ? 11.847 34.162 6.378 1.00 76.88 359 ASP A CA 1
ATOM 2844 C C . ASP A 1 359 ? 12.732 33.099 5.696 1.00 76.88 359 ASP A C 1
ATOM 2846 O O . ASP A 1 359 ? 13.768 33.432 5.109 1.00 76.88 359 ASP A O 1
ATOM 2850 N N . ASP A 1 360 ? 12.288 31.837 5.671 1.00 74.81 360 ASP A N 1
ATOM 2851 C CA . ASP A 1 360 ? 12.995 30.744 4.986 1.00 74.81 360 ASP A CA 1
ATOM 2852 C C . ASP A 1 360 ? 13.055 30.955 3.464 1.00 74.81 360 ASP A C 1
ATOM 2854 O O . ASP A 1 360 ? 14.084 30.700 2.828 1.00 74.81 360 ASP A O 1
ATOM 2858 N N . GLN A 1 361 ? 11.980 31.477 2.865 1.00 75.69 361 GLN A N 1
ATOM 2859 C CA . GLN A 1 361 ? 11.939 31.760 1.431 1.00 75.69 361 GLN A CA 1
ATOM 2860 C C . GLN A 1 361 ? 12.897 32.900 1.048 1.00 75.69 361 GLN A C 1
ATOM 2862 O O . GLN A 1 361 ? 13.571 32.819 0.017 1.00 75.69 361 GLN A O 1
ATOM 2867 N N . GLN A 1 362 ? 13.015 33.934 1.889 1.00 80.50 362 GLN A N 1
ATOM 2868 C CA . GLN A 1 362 ? 13.998 35.005 1.692 1.00 80.50 362 GLN A CA 1
ATOM 2869 C C . GLN A 1 362 ? 15.437 34.502 1.851 1.00 80.50 362 GLN A C 1
ATOM 2871 O O . GLN A 1 362 ? 16.307 34.884 1.064 1.00 80.50 362 GLN A O 1
ATOM 2876 N N . ALA A 1 363 ? 15.697 33.617 2.818 1.00 79.19 363 ALA A N 1
ATOM 2877 C CA . ALA A 1 363 ? 17.018 33.021 3.007 1.00 79.19 363 ALA A CA 1
ATOM 2878 C C . ALA A 1 363 ? 17.445 32.171 1.796 1.00 79.19 363 ALA A C 1
ATOM 2880 O O . ALA A 1 363 ? 18.579 32.292 1.325 1.00 79.19 363 ALA A O 1
ATOM 2881 N N . GLN A 1 364 ? 16.530 31.370 1.240 1.00 78.88 364 GLN A N 1
ATOM 2882 C CA . GLN A 1 364 ? 16.789 30.579 0.032 1.00 78.88 364 GLN A CA 1
ATOM 2883 C C . GLN A 1 364 ? 17.007 31.456 -1.204 1.00 78.88 364 GLN A C 1
ATOM 2885 O O . GLN A 1 364 ? 17.923 31.190 -1.984 1.00 78.88 364 GLN A O 1
ATOM 2890 N N . GLN A 1 365 ? 16.222 32.526 -1.374 1.00 81.44 365 GLN A N 1
ATOM 2891 C CA . GLN A 1 365 ? 16.427 33.481 -2.467 1.00 81.44 365 GLN A CA 1
ATOM 2892 C C . GLN A 1 365 ? 17.807 34.138 -2.377 1.00 81.44 365 GLN A C 1
ATOM 2894 O O . GLN A 1 365 ? 18.552 34.103 -3.356 1.00 81.44 365 GLN A O 1
ATOM 2899 N N . ALA A 1 366 ? 18.203 34.621 -1.196 1.00 83.06 366 ALA A N 1
ATOM 2900 C CA . ALA A 1 366 ? 19.525 35.207 -0.981 1.00 83.06 366 ALA A CA 1
ATOM 2901 C C . ALA A 1 366 ? 20.664 34.211 -1.271 1.00 83.06 366 ALA A C 1
ATOM 2903 O O . ALA A 1 366 ? 21.683 34.580 -1.855 1.00 83.06 366 ALA A O 1
ATOM 2904 N N . GLN A 1 367 ? 20.490 32.937 -0.909 1.00 80.50 367 GLN A N 1
ATOM 2905 C CA . GLN A 1 367 ? 21.476 31.894 -1.193 1.00 80.50 367 GLN A CA 1
ATOM 2906 C C . GLN A 1 367 ? 21.548 31.566 -2.694 1.00 80.50 367 GLN A C 1
ATOM 2908 O O . GLN A 1 367 ? 22.640 31.400 -3.237 1.00 80.50 367 GLN A O 1
ATOM 2913 N N . SER A 1 368 ? 20.404 31.529 -3.383 1.00 79.31 368 SER A N 1
ATOM 2914 C CA . SER A 1 368 ? 20.344 31.314 -4.832 1.00 79.31 368 SER A CA 1
ATOM 2915 C C . SER A 1 368 ? 20.969 32.470 -5.620 1.00 79.31 368 SER A C 1
ATOM 2917 O O . SER A 1 368 ? 21.708 32.225 -6.571 1.00 79.31 368 SER A O 1
ATOM 2919 N N . GLU A 1 369 ? 20.768 33.717 -5.181 1.00 85.31 369 GLU A N 1
ATOM 2920 C CA . GLU A 1 369 ? 21.412 34.894 -5.769 1.00 85.31 369 GLU A CA 1
ATOM 2921 C C . GLU A 1 369 ? 22.929 34.852 -5.572 1.00 85.31 369 GLU A C 1
ATOM 2923 O O . GLU A 1 369 ? 23.675 35.108 -6.513 1.00 85.31 369 GLU A O 1
ATOM 2928 N N . GLN A 1 370 ? 23.409 34.460 -4.387 1.00 82.38 370 GLN A N 1
ATOM 2929 C CA . GLN A 1 370 ? 24.845 34.291 -4.137 1.00 82.38 370 GLN A CA 1
ATOM 2930 C C . GLN A 1 370 ? 25.467 33.212 -5.031 1.00 82.38 370 GLN A C 1
ATOM 2932 O O . GLN A 1 370 ? 26.555 33.419 -5.568 1.00 82.38 370 GLN A O 1
ATOM 2937 N N . LEU A 1 371 ? 24.776 32.085 -5.227 1.00 83.00 371 LEU A N 1
ATOM 2938 C CA . LEU A 1 371 ? 25.227 31.027 -6.134 1.00 83.00 371 LEU A CA 1
ATOM 2939 C C . LEU A 1 371 ? 25.220 31.491 -7.595 1.00 83.00 371 LEU A C 1
ATOM 2941 O O . LEU A 1 371 ? 26.181 31.223 -8.314 1.00 83.00 371 LEU A O 1
ATOM 2945 N N . ALA A 1 372 ? 24.194 32.228 -8.024 1.00 81.69 372 ALA A N 1
ATOM 2946 C CA . ALA A 1 372 ? 24.119 32.790 -9.372 1.00 81.69 372 ALA A CA 1
ATOM 2947 C C . ALA A 1 372 ? 25.234 33.820 -9.631 1.00 81.69 372 ALA A C 1
ATOM 2949 O O . ALA A 1 372 ? 25.850 33.814 -10.699 1.00 81.69 372 ALA A O 1
ATOM 2950 N N . ILE A 1 373 ? 25.550 34.667 -8.645 1.00 82.31 373 ILE A N 1
ATOM 2951 C CA . ILE A 1 373 ? 26.664 35.623 -8.718 1.00 82.31 373 ILE A CA 1
ATOM 2952 C C . ILE A 1 373 ? 28.003 34.878 -8.800 1.00 82.31 373 ILE A C 1
ATOM 2954 O O . ILE A 1 373 ? 28.801 35.177 -9.685 1.00 82.31 373 ILE A O 1
ATOM 2958 N N . ALA A 1 374 ? 28.226 33.870 -7.949 1.00 77.06 374 ALA A N 1
ATOM 2959 C CA . ALA A 1 374 ? 29.454 33.073 -7.959 1.00 77.06 374 ALA A CA 1
ATOM 2960 C C . ALA A 1 374 ? 29.650 32.310 -9.283 1.00 77.06 374 ALA A C 1
ATOM 2962 O O . ALA A 1 374 ? 30.765 32.232 -9.794 1.00 77.06 374 ALA A O 1
ATOM 2963 N N . GLN A 1 375 ? 28.572 31.784 -9.872 1.00 76.88 375 GLN A N 1
ATOM 2964 C CA . GLN A 1 375 ? 28.615 31.150 -11.194 1.00 76.88 375 GLN A CA 1
ATOM 2965 C C . GLN A 1 375 ? 28.927 32.164 -12.299 1.00 76.88 375 GLN A C 1
ATOM 2967 O O . GLN A 1 375 ? 29.791 31.903 -13.129 1.00 76.88 375 GLN A O 1
ATOM 2972 N N . THR A 1 376 ? 28.317 33.351 -12.264 1.00 76.81 376 THR A N 1
ATOM 2973 C CA . THR A 1 376 ? 28.591 34.425 -13.237 1.00 76.81 376 THR A CA 1
ATOM 2974 C C . THR A 1 376 ? 30.045 34.914 -13.160 1.00 76.81 376 THR A C 1
ATOM 2976 O O . THR A 1 376 ? 30.635 35.282 -14.175 1.00 76.81 376 THR A O 1
ATOM 2979 N N . GLU A 1 377 ? 30.644 34.911 -11.968 1.00 69.94 377 GLU A N 1
ATOM 2980 C CA . GLU A 1 377 ? 32.049 35.280 -11.749 1.00 69.94 377 GLU A CA 1
ATOM 2981 C C . GLU A 1 377 ? 33.023 34.197 -12.250 1.00 69.94 377 GLU A C 1
ATOM 2983 O O . GLU A 1 377 ? 34.100 34.518 -12.750 1.00 69.94 377 GLU A O 1
ATOM 2988 N N . LEU A 1 378 ? 32.623 32.921 -12.194 1.00 64.94 378 LEU A N 1
ATOM 2989 C CA . LEU A 1 378 ? 33.375 31.789 -12.752 1.00 64.94 378 LEU A CA 1
ATOM 2990 C C . LEU A 1 378 ? 33.218 31.651 -14.278 1.00 64.94 378 LEU A C 1
ATOM 2992 O O . LEU A 1 378 ? 34.137 31.175 -14.944 1.00 64.94 378 LEU A O 1
ATOM 2996 N N . GLU A 1 379 ? 32.073 32.053 -14.835 1.00 59.53 379 GLU A N 1
ATOM 2997 C CA . GLU A 1 379 ? 31.763 31.945 -16.267 1.00 59.53 379 GLU A CA 1
ATOM 2998 C C . GLU A 1 379 ? 32.278 33.110 -17.113 1.00 59.53 379 GLU A C 1
ATOM 3000 O O . GLU A 1 379 ? 32.287 32.983 -18.335 1.00 59.53 379 GLU A O 1
ATOM 3005 N N . GLN A 1 380 ? 32.741 34.220 -16.524 1.00 55.44 380 GLN A N 1
ATOM 3006 C CA . GLN A 1 380 ? 33.446 35.250 -17.288 1.00 55.44 380 GLN A CA 1
ATOM 3007 C C . GLN A 1 380 ? 34.858 34.757 -17.625 1.00 55.44 380 GLN A C 1
ATOM 3009 O O . GLN A 1 380 ? 35.742 34.767 -16.762 1.00 55.44 380 GLN A O 1
ATOM 3014 N N . PRO A 1 381 ? 35.140 34.356 -18.880 1.00 55.38 381 PRO A N 1
ATOM 3015 C CA . PRO A 1 381 ? 36.505 34.076 -19.269 1.00 55.38 381 PRO A CA 1
ATOM 3016 C C . PRO A 1 381 ? 37.227 35.421 -19.229 1.00 55.38 381 PRO A C 1
ATOM 3018 O O . PRO A 1 381 ? 36.740 36.398 -19.802 1.00 55.38 381 PRO A O 1
ATOM 3021 N N . ASN A 1 382 ? 38.387 35.479 -18.576 1.00 57.34 382 ASN A N 1
ATOM 3022 C CA . ASN A 1 382 ? 39.297 36.617 -18.667 1.00 57.34 382 ASN A CA 1
ATOM 3023 C C . ASN A 1 382 ? 39.810 36.721 -20.116 1.00 57.34 382 ASN A C 1
ATOM 3025 O O . ASN A 1 382 ? 40.891 36.243 -20.462 1.00 57.34 382 ASN A O 1
ATOM 3029 N N . PHE A 1 383 ? 38.963 37.239 -21.001 1.00 51.88 383 PHE A N 1
ATOM 3030 C CA . PHE A 1 383 ? 39.256 37.473 -22.398 1.00 51.88 383 PHE A CA 1
ATOM 3031 C C . PHE A 1 383 ? 40.030 38.781 -22.467 1.00 51.88 383 PHE A C 1
ATOM 3033 O O . PHE A 1 383 ? 39.446 39.860 -22.504 1.00 51.88 383 PHE A O 1
ATOM 3040 N N . ASP A 1 384 ? 41.355 38.673 -22.442 1.00 58.44 384 ASP A N 1
ATOM 3041 C CA . ASP A 1 384 ? 42.242 39.785 -22.752 1.00 58.44 384 ASP A CA 1
ATOM 3042 C C . ASP A 1 384 ? 42.322 39.929 -24.288 1.00 58.44 384 ASP A C 1
ATOM 3044 O O . ASP A 1 384 ? 42.946 39.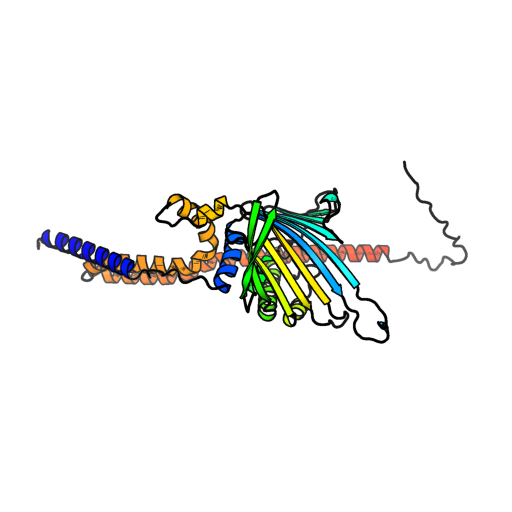090 -24.953 1.00 58.44 384 ASP A O 1
ATOM 3048 N N . PRO A 1 385 ? 41.698 40.964 -24.889 1.00 56.91 385 PRO A N 1
ATOM 3049 C CA . PRO A 1 385 ? 41.650 41.148 -26.340 1.00 56.91 385 PRO A CA 1
ATOM 3050 C C . PRO A 1 385 ? 43.027 41.427 -26.969 1.00 56.91 385 PRO A C 1
ATOM 3052 O O . PRO A 1 385 ? 43.129 41.528 -28.194 1.00 56.91 385 PRO A O 1
ATOM 3055 N N . HIS A 1 386 ? 44.093 41.547 -26.170 1.00 60.41 386 HIS A N 1
ATOM 3056 C CA . HIS A 1 386 ? 45.455 41.755 -26.652 1.00 60.41 386 HIS A CA 1
ATOM 3057 C C . HIS A 1 386 ? 46.295 40.471 -26.759 1.00 60.41 386 HIS A C 1
ATOM 3059 O O . HIS A 1 386 ? 47.413 40.532 -27.281 1.00 60.41 386 HIS A O 1
ATOM 3065 N N . ILE A 1 387 ? 45.778 39.302 -26.357 1.00 56.34 387 ILE A N 1
ATOM 3066 C CA . ILE A 1 387 ? 46.508 38.030 -26.475 1.00 56.34 387 ILE A CA 1
ATOM 3067 C C . ILE A 1 387 ? 46.130 37.308 -27.778 1.00 56.34 387 ILE A C 1
ATOM 3069 O O . ILE A 1 387 ? 45.025 36.805 -27.958 1.00 56.34 387 ILE A O 1
ATOM 3073 N N . GLN A 1 388 ? 47.079 37.246 -28.717 1.00 51.19 388 GLN A N 1
ATOM 3074 C CA . GLN A 1 388 ? 46.892 36.599 -30.018 1.00 51.19 388 GLN A CA 1
ATOM 3075 C C . GLN A 1 388 ? 46.751 35.063 -29.884 1.00 51.19 388 GLN A C 1
ATOM 3077 O O . GLN A 1 388 ? 47.629 34.419 -29.305 1.00 51.19 388 GLN A O 1
ATOM 3082 N N . PRO A 1 389 ? 45.730 34.432 -30.498 1.00 52.03 389 PRO A N 1
ATOM 3083 C CA . PRO A 1 389 ? 45.367 33.022 -30.280 1.00 52.03 389 PRO A CA 1
ATOM 3084 C C . PRO A 1 389 ? 46.293 31.983 -30.950 1.00 52.03 389 PRO A C 1
ATOM 3086 O O . PRO A 1 389 ? 45.921 30.825 -31.104 1.00 52.03 389 PRO A O 1
ATOM 3089 N N . ARG A 1 390 ? 47.513 32.354 -31.365 1.00 48.34 390 ARG A N 1
ATOM 3090 C CA . ARG A 1 390 ? 48.426 31.452 -32.099 1.00 48.34 390 ARG A CA 1
ATOM 3091 C C . ARG A 1 390 ? 49.466 30.739 -31.220 1.00 48.34 390 ARG A C 1
ATOM 3093 O O . ARG A 1 390 ? 50.157 29.860 -31.719 1.00 48.34 390 ARG A O 1
ATOM 3100 N N . ASN A 1 391 ? 49.551 31.060 -29.927 1.00 52.69 391 ASN A N 1
ATOM 3101 C CA . ASN A 1 391 ? 50.553 30.483 -29.014 1.00 52.69 391 ASN A CA 1
ATOM 3102 C C . ASN A 1 391 ? 49.983 29.552 -27.927 1.00 52.69 391 ASN A C 1
ATOM 3104 O O . ASN A 1 391 ? 50.706 29.199 -26.997 1.00 52.69 391 ASN A O 1
ATOM 3108 N N . GLN A 1 392 ? 48.722 29.123 -28.015 1.00 51.88 392 GLN A N 1
ATOM 3109 C CA . GLN A 1 392 ? 48.193 28.135 -27.068 1.00 51.88 392 GLN A CA 1
ATOM 3110 C C . GLN A 1 392 ? 48.660 26.727 -27.470 1.00 51.88 392 GLN A C 1
ATOM 3112 O O . GLN A 1 392 ? 48.219 26.163 -28.469 1.00 51.88 392 GLN A O 1
ATOM 3117 N N . ALA A 1 393 ? 49.621 26.199 -26.708 1.00 51.22 393 ALA A N 1
ATOM 3118 C CA . ALA A 1 393 ? 50.122 24.832 -26.822 1.00 51.22 393 ALA A CA 1
ATOM 3119 C C . ALA A 1 393 ? 49.007 23.801 -26.531 1.00 51.22 393 ALA A C 1
ATOM 3121 O O . ALA A 1 393 ? 48.096 24.097 -25.755 1.00 51.22 393 ALA A O 1
ATOM 3122 N N . PRO A 1 394 ? 49.064 22.590 -27.121 1.00 46.47 394 PRO A N 1
ATOM 3123 C CA . PRO A 1 394 ? 48.039 21.574 -26.921 1.00 46.47 394 PRO A CA 1
ATOM 3124 C C . PRO A 1 394 ? 48.040 21.081 -25.471 1.00 46.47 394 PRO A C 1
ATOM 3126 O O . PRO A 1 394 ? 49.087 20.800 -24.888 1.00 46.47 394 PRO A O 1
ATOM 3129 N N . ILE A 1 395 ? 46.842 20.982 -24.900 1.00 49.19 395 ILE A N 1
ATOM 3130 C CA . ILE A 1 395 ? 46.593 20.534 -23.532 1.00 49.19 395 ILE A CA 1
ATOM 3131 C C . ILE A 1 395 ? 46.917 19.035 -23.461 1.00 49.19 395 ILE A C 1
ATOM 3133 O O . ILE A 1 395 ? 46.198 18.204 -24.015 1.00 49.19 395 ILE A O 1
ATOM 3137 N N . SER A 1 396 ? 48.033 18.694 -22.819 1.00 43.34 396 SER A N 1
ATOM 3138 C CA . SER A 1 396 ? 48.416 17.316 -22.509 1.00 43.34 396 SER A CA 1
ATOM 3139 C C . SER A 1 396 ? 47.484 16.720 -21.452 1.00 43.34 396 SER A C 1
ATOM 3141 O O . SER A 1 396 ? 47.287 17.305 -20.389 1.00 43.34 396 SER A O 1
ATOM 3143 N N . ASN A 1 397 ? 46.955 15.533 -21.752 1.00 45.72 397 ASN A N 1
ATOM 3144 C CA . ASN A 1 397 ? 46.198 14.659 -20.855 1.00 45.72 397 ASN A CA 1
ATOM 3145 C C . ASN A 1 397 ? 46.874 14.491 -19.482 1.00 45.72 397 ASN A C 1
ATOM 3147 O O . ASN A 1 397 ? 48.042 14.106 -19.410 1.00 45.72 397 ASN A O 1
ATOM 3151 N N . LEU A 1 398 ? 46.111 14.685 -18.403 1.00 42.97 398 LEU A N 1
ATOM 3152 C CA . LEU A 1 398 ? 46.495 14.291 -17.048 1.00 42.97 398 LEU A CA 1
ATOM 3153 C C . LEU A 1 398 ? 45.984 12.874 -16.753 1.00 42.97 398 LEU A C 1
ATOM 3155 O O . LEU A 1 398 ? 44.784 12.618 -16.687 1.00 42.97 398 LEU A O 1
ATOM 3159 N N . GLN A 1 399 ? 46.944 11.964 -16.595 1.00 39.09 399 GLN A N 1
ATOM 3160 C CA . GLN A 1 399 ? 46.815 10.626 -16.022 1.00 39.09 399 GLN A CA 1
ATOM 3161 C C . GLN A 1 399 ? 46.293 10.670 -14.577 1.00 39.09 399 GLN A C 1
ATOM 3163 O O . GLN A 1 399 ? 46.790 11.436 -13.754 1.00 39.09 399 GLN A O 1
ATOM 3168 N N . ALA A 1 400 ? 45.350 9.781 -14.261 1.00 41.41 400 ALA A N 1
ATOM 3169 C CA . ALA A 1 400 ? 44.958 9.442 -12.895 1.00 41.41 400 ALA A CA 1
ATOM 3170 C C . ALA A 1 400 ? 46.034 8.565 -12.216 1.00 41.41 400 ALA A C 1
ATOM 3172 O O . ALA A 1 400 ? 46.574 7.669 -12.876 1.00 41.41 400 ALA A O 1
ATOM 3173 N N . PRO A 1 401 ? 46.336 8.752 -10.916 1.00 51.06 401 PRO A N 1
ATOM 3174 C CA . PRO A 1 401 ? 47.165 7.819 -10.172 1.00 51.06 401 PRO A CA 1
ATOM 3175 C C . PRO A 1 401 ? 46.308 6.713 -9.543 1.00 51.06 401 PRO A C 1
ATOM 3177 O O . PRO A 1 401 ? 45.312 6.964 -8.868 1.00 51.06 401 PRO A O 1
ATOM 3180 N N . ILE A 1 402 ? 46.746 5.477 -9.765 1.00 46.00 402 ILE A N 1
ATOM 3181 C CA . ILE A 1 402 ? 46.309 4.269 -9.065 1.00 46.00 402 ILE A CA 1
ATOM 3182 C C . ILE A 1 402 ? 47.000 4.281 -7.696 1.00 46.00 402 ILE A C 1
ATOM 3184 O O . ILE A 1 402 ? 48.224 4.419 -7.644 1.00 46.00 402 ILE A O 1
ATOM 3188 N N . ALA A 1 403 ? 46.247 4.122 -6.608 1.00 51.12 403 ALA A N 1
ATOM 3189 C CA . ALA A 1 403 ? 46.798 3.822 -5.291 1.00 51.12 403 ALA A CA 1
ATOM 3190 C C . ALA A 1 403 ? 46.233 2.485 -4.798 1.00 51.12 403 ALA A C 1
ATOM 3192 O O . ALA A 1 403 ? 45.024 2.259 -4.816 1.00 51.12 403 ALA A O 1
ATOM 3193 N N . SER A 1 404 ? 47.181 1.620 -4.454 1.00 51.72 404 SER A N 1
ATOM 3194 C CA . SER A 1 404 ? 47.101 0.288 -3.851 1.00 51.72 404 SER A CA 1
ATOM 3195 C C . SER A 1 404 ? 46.602 0.282 -2.417 1.00 51.72 404 SER A C 1
ATOM 3197 O O . SER A 1 404 ? 46.996 1.229 -1.695 1.00 51.72 404 SER A O 1
#

Sequence (404 aa):
MFNRHPQQKQVFHTLLLFILAGVLLCFVWQLPMAQADEATPQQVIAQAWQLAQDSGRYAFDSQIDQTVYPQPSLTNAGRPPDNQRMALAAQVDKVAETAEITFWDGVQGLPEQGMTIRTENGRSQRRFGTGDWETLNENTDLFAPNNDPLVFLQVATNIQDAGVDSRQLGGQTLDYHRYTFDIDASEYSRIMRQRLEAHMAQYGRLPDNLTLETPELYRDMTGSGQLWLDADGLPSRLTLDLHFPPQDSAGRTDATFTSDFYNYDRSRMAQAGVALWQNPQSWWAFHQVSIASGVRATAVPFTILLLITAFLMLVLPYRKTKGFRTAVSLFVIASILTGPLLKAHEAHAFQDNLTAAQDDQQAQQAQSEQLAIAQTELEQPNFDPHIQPRNQAPISNLQAPIAS

Radius of gyration: 32.51 Å; Cα contacts (8 Å, |Δi|>4): 498; chains: 1; bounding box: 95×72×96 Å

Mean predicted aligned error: 17.38 Å

Solvent-accessible surface area (backbone atoms only — not comparable to full-atom values): 22719 Å² total; per-residue (Å²): 140,83,85,77,62,72,68,64,59,55,57,51,54,54,53,49,53,51,50,53,50,50,52,52,50,53,52,61,69,64,50,74,81,73,71,82,67,81,74,48,58,63,53,50,54,54,46,18,50,48,51,54,60,58,22,36,27,35,33,36,43,34,41,37,45,33,40,38,34,64,47,96,42,88,91,41,65,90,59,72,65,47,79,48,45,34,14,37,38,36,41,40,29,64,84,74,40,32,36,41,36,34,38,23,87,35,64,78,70,60,69,59,75,14,44,35,40,38,33,48,76,87,44,38,32,36,26,56,32,84,51,70,79,41,76,45,93,54,82,51,55,91,69,47,87,72,78,45,77,66,60,56,64,81,32,53,36,84,56,39,83,70,50,76,49,76,43,81,56,97,90,41,80,47,59,24,48,30,34,38,29,35,45,41,21,58,60,46,21,51,52,51,44,53,50,52,50,51,45,30,72,73,67,77,47,71,60,96,92,59,58,88,61,55,44,56,54,37,41,68,25,47,35,38,36,40,40,30,21,39,89,88,45,35,62,37,35,42,39,37,45,38,39,37,56,63,49,100,90,46,23,38,36,40,35,39,38,40,34,42,40,45,75,58,34,59,73,48,40,61,41,71,69,41,51,58,89,80,39,54,67,52,31,48,59,55,42,61,68,57,50,75,79,68,36,78,78,62,49,53,62,55,54,48,50,51,50,51,51,54,48,49,63,66,41,64,86,46,71,89,44,80,65,47,61,56,54,54,52,51,50,54,53,51,58,66,59,51,62,63,62,64,55,58,62,61,57,53,60,54,52,54,53,55,52,54,55,50,54,52,51,52,52,50,50,53,50,51,50,51,50,52,51,54,48,54,63,69,67,54,73,89,76,58,92,83,67,73,89,84,75,77,74,84,86,75,85,83,82,84,84,88,80,134